Protein AF-0000000072914004 (afdb_homodimer)

Structure (mmCIF, N/CA/C/O backbone):
data_AF-0000000072914004-model_v1
#
loop_
_entity.id
_entity.type
_entity.pdbx_description
1 polymer 'Xaa-Pro dipeptidyl-peptidase-like domain-containing protein'
#
loop_
_atom_site.group_PDB
_atom_site.id
_atom_site.type_symbol
_atom_site.label_atom_id
_atom_site.label_alt_id
_atom_site.label_comp_id
_atom_site.label_asym_id
_atom_site.label_entity_id
_atom_site.label_seq_id
_atom_site.pdbx_PDB_ins_code
_atom_site.Cartn_x
_atom_site.Cartn_y
_atom_site.Cartn_z
_atom_site.occupancy
_atom_site.B_iso_or_equiv
_atom_site.auth_seq_id
_atom_site.auth_comp_id
_atom_site.auth_asym_id
_atom_site.auth_atom_id
_atom_site.pdbx_PDB_model_num
ATOM 1 N N . MET A 1 1 ? -42.594 -52.062 10.328 1 27.97 1 MET A N 1
ATOM 2 C CA . MET A 1 1 ? -41.812 -51.594 11.469 1 27.97 1 MET A CA 1
ATOM 3 C C . MET A 1 1 ? -40.312 -51.656 11.141 1 27.97 1 MET A C 1
ATOM 5 O O . MET A 1 1 ? -39.625 -52.625 11.461 1 27.97 1 MET A O 1
ATOM 9 N N . PHE A 1 2 ? -39.875 -51.25 9.977 1 24.23 2 PHE A N 1
ATOM 10 C CA . PHE A 1 2 ? -38.531 -51.312 9.414 1 24.23 2 PHE A CA 1
ATOM 11 C C . PHE A 1 2 ? -37.562 -50.438 10.195 1 24.23 2 PHE A C 1
ATOM 13 O O . PHE A 1 2 ? -37.719 -49.219 10.242 1 24.23 2 PHE A O 1
ATOM 20 N N . LYS A 1 3 ? -36.969 -51.031 11.297 1 29.75 3 LYS A N 1
ATOM 21 C CA . LYS A 1 3 ? -35.969 -50.438 12.195 1 29.75 3 LYS A CA 1
ATOM 22 C C . LYS A 1 3 ? -34.781 -49.906 11.414 1 29.75 3 LYS A C 1
ATOM 24 O O . LYS A 1 3 ? -34.125 -50.656 10.688 1 29.75 3 LYS A O 1
ATOM 29 N N . THR A 1 4 ? -34.75 -48.625 11.094 1 29.08 4 THR A N 1
ATOM 30 C CA . THR A 1 4 ? -33.688 -47.906 10.422 1 29.08 4 THR A CA 1
ATOM 31 C C . THR A 1 4 ? -32.375 -48.031 11.203 1 29.08 4 THR A C 1
ATOM 33 O O . THR A 1 4 ? -32.312 -47.625 12.367 1 29.08 4 THR A O 1
ATOM 36 N N . ALA A 1 5 ? -31.578 -49 10.977 1 28.81 5 ALA A N 1
ATOM 37 C CA . ALA A 1 5 ? -30.281 -49.219 11.609 1 28.81 5 ALA A CA 1
ATOM 38 C C . ALA A 1 5 ? -29.375 -48.031 11.422 1 28.81 5 ALA A C 1
ATOM 40 O O . ALA A 1 5 ? -29.031 -47.656 10.297 1 28.81 5 ALA A O 1
ATOM 41 N N . ALA A 1 6 ? -29.422 -47.031 12.344 1 32.94 6 ALA A N 1
ATOM 42 C CA . ALA A 1 6 ? -28.5 -45.906 12.5 1 32.94 6 ALA A CA 1
ATOM 43 C C . ALA A 1 6 ? -27.062 -46.406 12.547 1 32.94 6 ALA A C 1
ATOM 45 O O . ALA A 1 6 ? -26.656 -47.094 13.477 1 32.94 6 ALA A O 1
ATOM 46 N N . LEU A 1 7 ? -26.453 -46.75 11.391 1 28.25 7 LEU A N 1
ATOM 47 C CA . LEU A 1 7 ? -25.047 -47.094 11.328 1 28.25 7 LEU A CA 1
ATOM 48 C C . LEU A 1 7 ? -24.188 -46.031 11.977 1 28.25 7 LEU A C 1
ATOM 50 O O . LEU A 1 7 ? -24.156 -44.875 11.523 1 28.25 7 LEU A O 1
ATOM 54 N N . LEU A 1 8 ? -23.984 -46.094 13.305 1 30.53 8 LEU A N 1
ATOM 55 C CA . LEU A 1 8 ? -23.047 -45.312 14.102 1 30.53 8 LEU A CA 1
ATOM 56 C C . LEU A 1 8 ? -21.625 -45.5 13.586 1 30.53 8 LEU A C 1
ATOM 58 O O . LEU A 1 8 ? -21.047 -46.594 13.703 1 30.53 8 LEU A O 1
ATOM 62 N N . LEU A 1 9 ? -21.234 -44.906 12.43 1 29.06 9 LEU A N 1
ATOM 63 C CA . LEU A 1 9 ? -19.844 -44.906 12.008 1 29.06 9 LEU A CA 1
ATOM 64 C C . LEU A 1 9 ? -18.938 -44.312 13.102 1 29.06 9 LEU A C 1
ATOM 66 O O . LEU A 1 9 ? -19.078 -43.156 13.469 1 29.06 9 LEU A O 1
ATOM 70 N N . SER A 1 10 ? -18.562 -45.094 14.094 1 31 10 SER A N 1
ATOM 71 C CA . SER A 1 10 ? -17.547 -44.781 15.094 1 31 10 SER A CA 1
ATOM 72 C C . SER A 1 10 ? -16.25 -44.312 14.445 1 31 10 SER A C 1
ATOM 74 O O . SER A 1 10 ? -15.57 -45.094 13.773 1 31 10 SER A O 1
ATOM 76 N N . PHE A 1 11 ? -16.156 -43.031 14.031 1 32.03 11 PHE A N 1
ATOM 77 C CA . PHE A 1 11 ? -14.875 -42.469 13.641 1 32.03 11 PHE A CA 1
ATOM 78 C C . PHE A 1 11 ? -13.844 -42.594 14.758 1 32.03 11 PHE A C 1
ATOM 80 O O . PHE A 1 11 ? -14.008 -42.031 15.836 1 32.03 11 PHE A O 1
ATOM 87 N N . ASN A 1 12 ? -13.227 -43.75 14.898 1 33.78 12 ASN A N 1
ATOM 88 C CA . ASN A 1 12 ? -12.055 -43.938 15.742 1 33.78 12 ASN A CA 1
ATOM 89 C C . ASN A 1 12 ? -11.07 -42.781 15.578 1 33.78 12 ASN A C 1
ATOM 91 O O . ASN A 1 12 ? -10.547 -42.562 14.477 1 33.78 12 ASN A O 1
ATOM 95 N N . ILE A 1 13 ? -11.227 -41.75 16.297 1 34.12 13 ILE A N 1
ATOM 96 C CA . ILE A 1 13 ? -10.273 -40.656 16.453 1 34.12 13 ILE A CA 1
ATOM 97 C C . ILE A 1 13 ? -8.906 -41.188 16.844 1 34.12 13 ILE A C 1
ATOM 99 O O . ILE A 1 13 ? -8.719 -41.688 17.953 1 34.12 13 ILE A O 1
ATOM 103 N N . LEU A 1 14 ? -8.172 -41.812 15.953 1 36.66 14 LEU A N 1
ATOM 104 C CA . LEU A 1 14 ? -6.777 -42.125 16.281 1 36.66 14 LEU A CA 1
ATOM 105 C C . LEU A 1 14 ? -6.086 -40.906 16.891 1 36.66 14 LEU A C 1
ATOM 107 O O . LEU A 1 14 ? -6.277 -39.781 16.422 1 36.66 14 LEU A O 1
ATOM 111 N N . PRO A 1 15 ? -5.641 -41.094 18.125 1 36.69 15 PRO A N 1
ATOM 112 C CA . PRO A 1 15 ? -4.926 -39.969 18.75 1 36.69 15 PRO A CA 1
ATOM 113 C C . PRO A 1 15 ? -3.865 -39.344 17.828 1 36.69 15 PRO A C 1
ATOM 115 O O . PRO A 1 15 ? -3.113 -40.094 17.172 1 36.69 15 PRO A O 1
ATOM 118 N N . LEU A 1 16 ? -4.09 -38.156 17.375 1 34.97 16 LEU A N 1
ATOM 119 C CA . LEU A 1 16 ? -3.039 -37.406 16.688 1 34.97 16 LEU A CA 1
ATOM 120 C C . LEU A 1 16 ? -1.727 -37.5 17.453 1 34.97 16 LEU A C 1
ATOM 122 O O . LEU A 1 16 ? -1.674 -37.125 18.641 1 34.97 16 LEU A O 1
ATOM 126 N N . ILE A 1 17 ? -0.872 -38.5 17.219 1 38.5 17 ILE A N 1
ATOM 127 C CA . ILE A 1 17 ? 0.492 -38.469 17.734 1 38.5 17 ILE A CA 1
ATOM 128 C C . ILE A 1 17 ? 1.045 -37.062 17.641 1 38.5 17 ILE A C 1
ATOM 130 O O . ILE A 1 17 ? 1.005 -36.438 16.578 1 38.5 17 ILE A O 1
ATOM 134 N N . PRO A 1 18 ? 1.17 -36.438 18.828 1 35.12 18 PRO A N 1
ATOM 135 C CA . PRO A 1 18 ? 1.757 -35.094 18.719 1 35.12 18 PRO A CA 1
ATOM 136 C C . PRO A 1 18 ? 2.996 -35.062 17.828 1 35.12 18 PRO A C 1
ATOM 138 O O . PRO A 1 18 ? 3.887 -35.906 17.969 1 35.12 18 PRO A O 1
ATOM 141 N N . ARG A 1 19 ? 2.891 -34.625 16.656 1 33.59 19 ARG A N 1
ATOM 142 C CA . ARG A 1 19 ? 4.109 -34.406 15.891 1 33.59 19 ARG A CA 1
ATOM 143 C C . ARG A 1 19 ? 5.168 -33.688 16.719 1 33.59 19 ARG A C 1
ATOM 145 O O . ARG A 1 19 ? 4.859 -32.75 17.438 1 33.59 19 ARG A O 1
ATOM 152 N N . SER A 1 20 ? 6.148 -34.438 17.156 1 33.47 20 SER A N 1
ATOM 153 C CA . SER A 1 20 ? 7.285 -33.719 17.734 1 33.47 20 SER A CA 1
ATOM 154 C C . SER A 1 20 ? 7.445 -32.344 17.125 1 33.47 20 SER A C 1
ATOM 156 O O . SER A 1 20 ? 7.344 -32.188 15.898 1 33.47 20 SER A O 1
ATOM 158 N N . ALA A 1 21 ? 7.242 -31.328 17.891 1 36.75 21 ALA A N 1
ATOM 159 C CA . ALA A 1 21 ? 7.613 -29.969 17.5 1 36.75 21 ALA A CA 1
ATOM 160 C C . ALA A 1 21 ? 8.961 -29.953 16.781 1 36.75 21 ALA A C 1
ATOM 162 O O . ALA A 1 21 ? 10.008 -29.812 17.406 1 36.75 21 ALA A O 1
ATOM 163 N N . ALA A 1 22 ? 9.289 -30.812 15.898 1 35.62 22 ALA A N 1
ATOM 164 C CA . ALA A 1 22 ? 10.508 -30.516 15.141 1 35.62 22 ALA A CA 1
ATOM 165 C C . ALA A 1 22 ? 10.523 -29.062 14.68 1 35.62 22 ALA A C 1
ATOM 167 O O . ALA A 1 22 ? 9.523 -28.547 14.172 1 35.62 22 ALA A O 1
ATOM 168 N N . SER A 1 23 ? 11.336 -28.328 15.117 1 38.38 23 SER A N 1
ATOM 169 C CA . SER A 1 23 ? 11.617 -26.938 14.758 1 38.38 23 SER A CA 1
ATOM 170 C C . SER A 1 23 ? 11.523 -26.734 13.25 1 38.38 23 SER A C 1
ATOM 172 O O . SER A 1 23 ? 12.359 -27.234 12.492 1 38.38 23 SER A O 1
ATOM 174 N N . MET A 1 24 ? 10.367 -26.906 12.758 1 42.59 24 MET A N 1
ATOM 175 C CA . MET A 1 24 ? 10.148 -26.609 11.344 1 42.59 24 MET A CA 1
ATOM 176 C C . MET A 1 24 ? 10.875 -25.328 10.938 1 42.59 24 MET A C 1
ATOM 178 O O . MET A 1 24 ? 10.539 -24.25 11.422 1 42.59 24 MET A O 1
ATOM 182 N N . SER A 1 25 ? 12.117 -25.547 10.539 1 44.53 25 SER A N 1
ATOM 183 C CA . SER A 1 25 ? 12.914 -24.422 10.047 1 44.53 25 SER A CA 1
ATOM 184 C C . SER A 1 25 ? 12.188 -23.672 8.945 1 44.53 25 SER A C 1
ATOM 186 O O . SER A 1 25 ? 11.805 -24.25 7.93 1 44.53 25 SER A O 1
ATOM 188 N N . THR A 1 26 ? 11.422 -22.844 9.352 1 51.59 26 THR A N 1
ATOM 189 C CA . THR A 1 26 ? 10.82 -21.922 8.398 1 51.59 26 THR A CA 1
ATO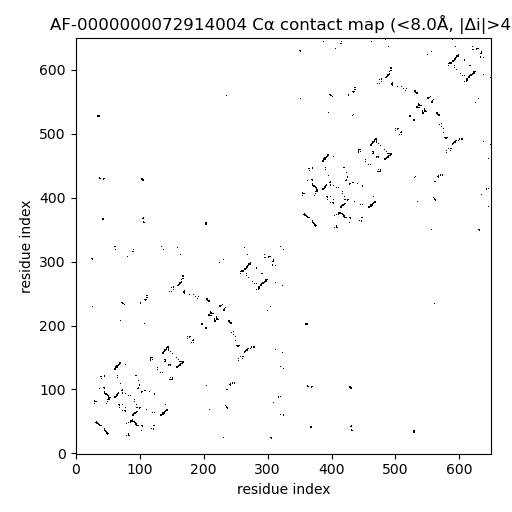M 190 C C . THR A 1 26 ? 11.898 -21.203 7.586 1 51.59 26 THR A C 1
ATOM 192 O O . THR A 1 26 ? 12.883 -20.719 8.148 1 51.59 26 THR A O 1
ATOM 195 N N . ILE A 1 27 ? 12.07 -21.531 6.293 1 49.75 27 ILE A N 1
ATOM 196 C CA . ILE A 1 27 ? 13.023 -20.891 5.391 1 49.75 27 ILE A CA 1
ATOM 197 C C . ILE A 1 27 ? 12.75 -19.391 5.328 1 49.75 27 ILE A C 1
ATOM 199 O O . ILE A 1 27 ? 11.625 -18.969 5.039 1 49.75 27 ILE A O 1
ATOM 203 N N . ARG A 1 28 ? 13.531 -18.609 6.051 1 49.81 28 ARG A N 1
ATOM 204 C CA . ARG A 1 28 ? 13.484 -17.172 5.805 1 49.81 28 ARG A CA 1
ATOM 205 C C . ARG A 1 28 ? 14.406 -16.781 4.652 1 49.81 28 ARG A C 1
ATOM 207 O O . ARG A 1 28 ? 15.516 -17.312 4.535 1 49.81 28 ARG A O 1
ATOM 214 N N . ASN A 1 29 ? 13.938 -16.281 3.516 1 50.47 29 ASN A N 1
ATOM 215 C CA . ASN A 1 29 ? 14.562 -15.844 2.275 1 50.47 29 ASN A CA 1
ATOM 216 C C . ASN A 1 29 ? 15.75 -14.922 2.547 1 50.47 29 ASN A C 1
ATOM 218 O O . ASN A 1 29 ? 15.578 -13.828 3.094 1 50.47 29 ASN A O 1
ATOM 222 N N . THR A 1 30 ? 17.062 -15.461 2.508 1 57.59 30 THR A N 1
ATOM 223 C CA . THR A 1 30 ? 18.281 -14.711 2.797 1 57.59 30 THR A CA 1
ATOM 224 C C . THR A 1 30 ? 18.641 -13.797 1.632 1 57.59 30 THR A C 1
ATOM 226 O O . THR A 1 30 ? 19.516 -12.938 1.76 1 57.59 30 THR A O 1
ATOM 229 N N . SER A 1 31 ? 17.969 -13.992 0.353 1 70.12 31 SER A N 1
ATOM 230 C CA . SER A 1 31 ? 18.375 -13.109 -0.74 1 70.12 31 SER A CA 1
ATOM 231 C C . SER A 1 31 ? 17.578 -11.812 -0.72 1 70.12 31 SER A C 1
ATOM 233 O O . SER A 1 31 ? 16.344 -11.828 -0.675 1 70.12 31 SER A O 1
ATOM 235 N N . THR A 1 32 ? 18.266 -10.719 -0.644 1 87.81 32 THR A N 1
ATOM 236 C CA . THR A 1 32 ? 17.609 -9.414 -0.645 1 87.81 32 THR A CA 1
ATOM 237 C C . THR A 1 32 ? 17.109 -9.062 -2.043 1 87.81 32 THR A C 1
ATOM 239 O O . THR A 1 32 ? 17.906 -8.906 -2.973 1 87.81 32 THR A O 1
ATOM 242 N N . PRO A 1 33 ? 15.891 -9.07 -2.303 1 97.06 33 PRO A N 1
ATOM 243 C CA . PRO A 1 33 ? 15.344 -8.766 -3.627 1 97.06 33 PRO A CA 1
ATOM 244 C C . PRO A 1 33 ? 15.469 -7.281 -3.986 1 97.06 33 PRO A C 1
ATOM 246 O O . PRO A 1 33 ? 15.633 -6.441 -3.1 1 97.06 33 PRO A O 1
ATOM 249 N N . LYS A 1 34 ? 15.516 -7.004 -5.324 1 98 34 LYS A N 1
ATOM 250 C CA . LYS A 1 34 ? 15.352 -5.641 -5.82 1 98 34 LYS A CA 1
ATOM 251 C C . LYS A 1 34 ? 13.883 -5.23 -5.824 1 98 34 LYS A C 1
ATOM 253 O O . LYS A 1 34 ? 13.023 -5.992 -6.266 1 98 34 LYS A O 1
ATOM 258 N N . THR A 1 35 ? 13.617 -4.039 -5.25 1 98.62 35 THR A N 1
ATOM 259 C CA . THR A 1 35 ? 12.273 -3.48 -5.332 1 98.62 35 THR A CA 1
ATOM 260 C C . THR A 1 35 ? 12.031 -2.857 -6.699 1 98.62 35 THR A C 1
ATOM 262 O O . THR A 1 35 ? 12.781 -1.987 -7.137 1 98.62 35 THR A O 1
ATOM 265 N N . VAL A 1 36 ? 10.953 -3.34 -7.355 1 98.88 36 VAL A N 1
ATOM 266 C CA . VAL A 1 36 ? 10.641 -2.824 -8.688 1 98.88 36 VAL A CA 1
ATOM 267 C C . VAL A 1 36 ? 9.188 -2.361 -8.742 1 98.88 36 VAL A C 1
ATOM 269 O O . VAL A 1 36 ? 8.359 -2.807 -7.941 1 98.88 36 VAL A O 1
ATOM 272 N N . SER A 1 37 ? 8.875 -1.477 -9.555 1 98.88 37 SER A N 1
ATOM 273 C CA . SER A 1 37 ? 7.547 -0.953 -9.836 1 98.88 37 SER A CA 1
ATOM 274 C C . SER A 1 37 ? 7.387 -0.618 -11.32 1 98.88 37 SER A C 1
ATOM 276 O O . SER A 1 37 ? 8.141 0.195 -11.859 1 98.88 37 SER A O 1
ATOM 278 N N . PHE A 1 38 ? 6.422 -1.214 -11.969 1 98.75 38 PHE A N 1
ATOM 279 C CA . PHE A 1 38 ? 6.289 -1.052 -13.414 1 98.75 38 PHE A CA 1
ATOM 280 C C . PHE A 1 38 ? 4.832 -0.849 -13.797 1 98.75 38 PHE A C 1
ATOM 282 O O . PHE A 1 38 ? 3.926 -1.156 -13.023 1 98.75 38 PHE A O 1
ATOM 289 N N . ALA A 1 39 ? 4.613 -0.385 -14.969 1 97.5 39 ALA A N 1
ATOM 290 C CA . ALA A 1 39 ? 3.301 0.065 -15.414 1 97.5 39 ALA A CA 1
ATOM 291 C C . ALA A 1 39 ? 2.385 -1.12 -15.711 1 97.5 39 ALA A C 1
ATOM 293 O O . ALA A 1 39 ? 2.844 -2.164 -16.188 1 97.5 39 ALA A O 1
ATOM 294 N N . CYS A 1 40 ? 1.136 -0.912 -15.43 1 97.19 40 CYS A N 1
ATOM 295 C CA . CYS A 1 40 ? 0.051 -1.812 -15.805 1 97.19 40 CYS A CA 1
ATOM 296 C C . CYS A 1 40 ? -1.233 -1.036 -16.078 1 97.19 40 CYS A C 1
ATOM 298 O O . CYS A 1 40 ? -1.931 -0.639 -15.133 1 97.19 40 CYS A O 1
ATOM 300 N N . GLY A 1 41 ? -1.756 -0.846 -17.297 1 88.75 41 GLY A N 1
ATOM 301 C CA . GLY A 1 41 ? -3 -0.18 -17.656 1 88.75 41 GLY A CA 1
ATOM 302 C C . GLY A 1 41 ? -3.168 1.167 -16.984 1 88.75 41 GLY A C 1
ATOM 303 O O . GLY A 1 41 ? -4.211 1.441 -16.375 1 88.75 41 GLY A O 1
ATOM 304 N N . GLY A 1 42 ? -2.357 2.047 -16.938 1 89.94 42 GLY A N 1
ATOM 305 C CA . GLY A 1 42 ? -2.439 3.352 -16.297 1 89.94 42 GLY A CA 1
ATOM 306 C C . GLY A 1 42 ? -2.154 3.307 -14.812 1 89.94 42 GLY A C 1
ATOM 307 O O . GLY A 1 42 ? -2.281 4.316 -14.125 1 89.94 42 GLY A O 1
ATOM 308 N N . ASP A 1 43 ? -1.945 2.242 -14.344 1 96.56 43 ASP A N 1
ATOM 309 C CA . ASP A 1 43 ? -1.593 1.998 -12.945 1 96.56 43 ASP A CA 1
ATOM 310 C C . ASP A 1 43 ? -0.214 1.352 -12.836 1 96.56 43 ASP A C 1
ATOM 312 O O . ASP A 1 43 ? 0.643 1.549 -13.695 1 96.56 43 ASP A O 1
ATOM 316 N N . HIS A 1 44 ? 0.052 0.63 -11.648 1 98.44 44 HIS A N 1
ATOM 317 C CA . HIS A 1 44 ? 1.382 0.042 -11.531 1 98.44 44 HIS A CA 1
ATOM 318 C C . HIS A 1 44 ? 1.345 -1.243 -10.711 1 98.44 44 HIS A C 1
ATOM 320 O O . HIS A 1 44 ? 0.406 -1.469 -9.945 1 98.44 44 HIS A O 1
ATOM 326 N N . ILE A 1 45 ? 2.357 -2.018 -10.969 1 98.88 45 ILE A N 1
ATOM 327 C CA . ILE A 1 45 ? 2.605 -3.236 -10.203 1 98.88 45 ILE A CA 1
ATOM 328 C C . ILE A 1 45 ? 3.932 -3.117 -9.453 1 98.88 45 ILE A C 1
ATOM 330 O O . ILE A 1 45 ? 4.945 -2.723 -10.031 1 98.88 45 ILE A O 1
ATOM 334 N N . ALA A 1 46 ? 3.83 -3.396 -8.164 1 98.88 46 ALA A N 1
ATOM 335 C CA . ALA A 1 46 ? 5.039 -3.506 -7.352 1 98.88 46 ALA A CA 1
ATOM 336 C C . ALA A 1 46 ? 5.477 -4.961 -7.211 1 98.88 46 ALA A C 1
ATOM 338 O O . ALA A 1 46 ? 4.637 -5.855 -7.07 1 98.88 46 ALA A O 1
ATOM 339 N N . GLY A 1 47 ? 6.789 -5.148 -7.25 1 98.88 47 GLY A N 1
ATOM 340 C CA . GLY A 1 47 ? 7.309 -6.5 -7.121 1 98.88 47 GLY A CA 1
ATOM 341 C C . GLY A 1 47 ? 8.695 -6.551 -6.504 1 98.88 47 GLY A C 1
ATOM 342 O O . GLY A 1 47 ? 9.328 -5.516 -6.312 1 98.88 47 GLY A O 1
ATOM 343 N N . HIS A 1 48 ? 9.047 -7.723 -6.074 1 98.88 48 HIS A N 1
ATOM 344 C CA . HIS A 1 48 ? 10.406 -8.07 -5.676 1 98.88 48 HIS A CA 1
ATOM 345 C C . HIS A 1 48 ? 11.078 -8.953 -6.727 1 98.88 48 HIS A C 1
ATOM 347 O O . HIS A 1 48 ? 10.625 -10.062 -6.992 1 98.88 48 HIS A O 1
ATOM 353 N N . LEU A 1 49 ? 12.133 -8.391 -7.289 1 98.88 49 LEU A N 1
ATOM 354 C CA . LEU A 1 49 ? 12.898 -9.117 -8.297 1 98.88 49 LEU A CA 1
ATOM 355 C C . LEU A 1 49 ? 14.094 -9.828 -7.664 1 98.88 49 LEU A C 1
ATOM 357 O O . LEU A 1 49 ? 14.977 -9.18 -7.098 1 98.88 49 LEU A O 1
ATOM 361 N N . TYR A 1 50 ? 14.086 -11.117 -7.777 1 98.56 50 TYR A N 1
ATOM 362 C CA . TYR A 1 50 ? 15.18 -11.953 -7.281 1 98.56 50 TYR A CA 1
ATOM 363 C C . TYR A 1 50 ? 16.062 -12.422 -8.43 1 98.56 50 TYR A C 1
ATOM 365 O O . TYR A 1 50 ? 15.586 -13 -9.406 1 98.56 50 TYR A O 1
ATOM 373 N N . LEU A 1 51 ? 17.312 -12.141 -8.273 1 97.94 51 LEU A N 1
ATOM 374 C CA . LEU A 1 51 ? 18.281 -12.578 -9.266 1 97.94 51 LEU A CA 1
ATOM 375 C C . LEU A 1 51 ? 19.078 -13.781 -8.766 1 97.94 51 LEU A C 1
ATOM 377 O O . LEU A 1 51 ? 19.234 -13.969 -7.555 1 97.94 51 LEU A O 1
ATOM 381 N N . PRO A 1 52 ? 19.609 -14.531 -9.703 1 96.75 52 PRO A N 1
ATOM 382 C CA . PRO A 1 52 ? 20.406 -15.688 -9.305 1 96.75 52 PRO A CA 1
ATOM 383 C C . PRO A 1 52 ? 21.641 -15.289 -8.477 1 96.75 52 PRO A C 1
ATOM 385 O O . PRO A 1 52 ? 22.125 -14.164 -8.602 1 96.75 52 PRO A O 1
ATOM 388 N N . GLU A 1 53 ? 22.125 -16.141 -7.5 1 91.06 53 GLU A N 1
ATOM 389 C CA . GLU A 1 53 ? 23.281 -15.883 -6.652 1 91.06 53 GLU A CA 1
ATOM 390 C C . GLU A 1 53 ? 24.516 -15.57 -7.488 1 91.06 53 GLU A C 1
ATOM 392 O O . GLU A 1 53 ? 25.297 -14.672 -7.152 1 91.06 53 GLU A O 1
ATOM 397 N N . ASN A 1 54 ? 24.812 -16.281 -8.562 1 89.5 54 ASN A N 1
ATOM 398 C CA . ASN A 1 54 ? 25.938 -16.031 -9.453 1 89.5 54 ASN A CA 1
ATOM 399 C C . ASN A 1 54 ? 25.5 -15.328 -10.734 1 89.5 54 ASN A C 1
ATOM 401 O O . ASN A 1 54 ? 25.906 -15.727 -11.828 1 89.5 54 ASN A O 1
ATOM 405 N N . TYR A 1 55 ? 24.719 -14.312 -10.469 1 94.5 55 TYR A N 1
ATOM 406 C CA . TYR A 1 55 ? 24.125 -13.578 -11.586 1 94.5 55 TYR A CA 1
ATOM 407 C C . TYR A 1 55 ? 25.203 -12.938 -12.453 1 94.5 55 TYR A C 1
ATOM 409 O O . TYR A 1 55 ? 26.125 -12.305 -11.945 1 94.5 55 TYR A O 1
ATOM 417 N N . ASP A 1 56 ? 25.172 -13.133 -13.695 1 95.25 56 ASP A N 1
ATOM 418 C CA . ASP A 1 56 ? 25.969 -12.523 -14.766 1 95.25 56 ASP A CA 1
ATOM 419 C C . ASP A 1 56 ? 25.078 -11.812 -15.781 1 95.25 56 ASP A C 1
ATOM 421 O O . ASP A 1 56 ? 24.312 -12.469 -16.5 1 95.25 56 ASP A O 1
ATOM 425 N N . PRO A 1 57 ? 25.188 -10.492 -15.867 1 92.62 57 PRO A N 1
ATOM 426 C CA . PRO A 1 57 ? 24.297 -9.75 -16.766 1 92.62 57 PRO A CA 1
ATOM 427 C C . PRO A 1 57 ? 24.516 -10.109 -18.234 1 92.62 57 PRO A C 1
ATOM 429 O O . PRO A 1 57 ? 23.703 -9.758 -19.094 1 92.62 57 PRO A O 1
ATOM 432 N N . ASN A 1 58 ? 25.578 -10.805 -18.516 1 95.19 58 ASN A N 1
ATOM 433 C CA . ASN A 1 58 ? 25.875 -11.188 -19.891 1 95.19 58 ASN A CA 1
ATOM 434 C C . ASN A 1 58 ? 25.312 -12.562 -20.234 1 95.19 58 ASN A C 1
ATOM 436 O O . ASN A 1 58 ? 25.422 -13.016 -21.375 1 95.19 58 ASN A O 1
ATOM 440 N N . GLN A 1 59 ? 24.688 -13.164 -19.281 1 96.12 59 GLN A N 1
ATOM 441 C CA . GLN A 1 59 ? 24.016 -14.438 -19.5 1 96.12 59 GLN A CA 1
ATOM 442 C C . GLN A 1 59 ? 22.5 -14.25 -19.562 1 96.12 59 GLN A C 1
ATOM 444 O O . GLN A 1 59 ? 21.984 -13.227 -19.109 1 96.12 59 GLN A O 1
ATOM 449 N N . ARG A 1 60 ? 21.891 -15.234 -20.141 1 97.88 60 ARG A N 1
ATOM 450 C CA . ARG A 1 60 ? 20.438 -15.219 -20.188 1 97.88 60 ARG A CA 1
ATOM 451 C C . ARG A 1 60 ? 19.859 -16.328 -19.297 1 97.88 60 ARG A C 1
ATOM 453 O O . ARG A 1 60 ? 20.391 -17.438 -19.25 1 97.88 60 ARG A O 1
ATOM 460 N N . TYR A 1 61 ? 18.781 -16 -18.625 1 98.5 61 TYR A N 1
ATOM 461 C CA . TYR A 1 61 ? 18.188 -16.891 -17.641 1 98.5 61 TYR A CA 1
ATOM 462 C C . TYR A 1 61 ? 16.703 -17.094 -17.922 1 98.5 61 TYR A C 1
ATOM 464 O O . TYR A 1 61 ? 16.047 -16.219 -18.484 1 98.5 61 TYR A O 1
ATOM 472 N N . PRO A 1 62 ? 16.156 -18.312 -17.516 1 98.75 62 PRO A N 1
ATOM 473 C CA . PRO A 1 62 ? 14.703 -18.359 -17.375 1 98.75 62 PRO A CA 1
ATOM 474 C C . PRO A 1 62 ? 14.172 -17.328 -16.375 1 98.75 62 PRO A C 1
ATOM 476 O O . PRO A 1 62 ? 14.828 -17.047 -15.375 1 98.75 62 PRO A O 1
ATOM 479 N N . ALA A 1 63 ? 13.008 -16.766 -16.625 1 98.94 63 ALA A N 1
ATOM 480 C CA . ALA A 1 63 ? 12.406 -15.789 -15.727 1 98.94 63 ALA A CA 1
ATOM 481 C C . ALA A 1 63 ? 10.938 -16.125 -15.469 1 98.94 63 ALA A C 1
ATOM 483 O O . ALA A 1 63 ? 10.203 -16.484 -16.391 1 98.94 63 ALA A O 1
ATOM 484 N N . VAL A 1 64 ? 10.531 -15.992 -14.211 1 98.94 64 VAL A N 1
ATOM 485 C CA . VAL A 1 64 ? 9.18 -16.406 -13.836 1 98.94 64 VAL A CA 1
ATOM 486 C C . VAL A 1 64 ? 8.531 -15.336 -12.969 1 98.94 64 VAL A C 1
ATOM 488 O O . VAL A 1 64 ? 9.164 -14.789 -12.062 1 98.94 64 VAL A O 1
ATOM 491 N N . ALA A 1 65 ? 7.305 -14.945 -13.281 1 98.94 65 ALA A N 1
ATOM 492 C CA . ALA A 1 65 ? 6.477 -14.156 -12.375 1 98.94 65 ALA A CA 1
ATOM 493 C C . ALA A 1 65 ? 5.68 -15.047 -11.438 1 98.94 65 ALA A C 1
ATOM 495 O O . ALA A 1 65 ? 5.098 -16.047 -11.859 1 98.94 65 ALA A O 1
ATOM 496 N N . VAL A 1 66 ? 5.648 -14.656 -10.148 1 98.94 66 VAL A N 1
ATOM 497 C CA . VAL A 1 66 ? 5.09 -15.523 -9.117 1 98.94 66 VAL A CA 1
ATOM 498 C C . VAL A 1 66 ? 3.945 -14.812 -8.406 1 98.94 66 VAL A C 1
ATOM 500 O O . VAL A 1 66 ? 4.094 -13.664 -7.973 1 98.94 66 VAL A O 1
ATOM 503 N N . GLY A 1 67 ? 2.814 -15.43 -8.305 1 98.88 67 GLY A N 1
ATOM 504 C CA . GLY A 1 67 ? 1.68 -14.961 -7.527 1 98.88 67 GLY A CA 1
ATOM 505 C C . GLY A 1 67 ? 1.308 -15.891 -6.387 1 98.88 67 GLY A C 1
ATOM 506 O O . GLY A 1 67 ? 1.592 -17.078 -6.438 1 98.88 67 GLY A O 1
ATOM 507 N N . GLY A 1 68 ? 0.667 -15.336 -5.355 1 98.75 68 GLY A N 1
ATOM 508 C CA . GLY A 1 68 ? 0.368 -16.094 -4.148 1 98.75 68 GLY A CA 1
ATOM 509 C C . GLY A 1 68 ? -1.115 -16.344 -3.955 1 98.75 68 GLY A C 1
ATOM 510 O O . GLY A 1 68 ? -1.874 -16.391 -4.926 1 98.75 68 GLY A O 1
ATOM 511 N N . SER A 1 69 ? -1.507 -16.641 -2.713 1 98.56 69 SER A N 1
ATOM 512 C CA . SER A 1 69 ? -2.869 -16.984 -2.324 1 98.56 69 SER A CA 1
ATOM 513 C C . SER A 1 69 ? -3.793 -15.773 -2.398 1 98.56 69 SER A C 1
ATOM 515 O O . SER A 1 69 ? -3.359 -14.672 -2.756 1 98.56 69 SER A O 1
ATOM 517 N N . MET A 1 70 ? -5.066 -16.047 -2.105 1 98.06 70 MET A N 1
ATOM 518 C CA . MET A 1 70 ? -6.035 -14.953 -2.018 1 98.06 70 MET A CA 1
ATOM 519 C C . MET A 1 70 ? -5.574 -13.891 -1.03 1 98.06 70 MET A C 1
ATOM 521 O O . MET A 1 70 ? -5.102 -14.211 0.062 1 98.06 70 MET A O 1
ATOM 525 N N . ALA A 1 71 ? -5.617 -12.656 -1.47 1 98.06 71 ALA A N 1
ATOM 526 C CA . ALA A 1 71 ? -5.402 -11.5 -0.605 1 98.06 71 ALA A CA 1
ATOM 527 C C . ALA A 1 71 ? -3.957 -11.445 -0.113 1 98.06 71 ALA A C 1
ATOM 529 O O . ALA A 1 71 ? -3.66 -10.797 0.89 1 98.06 71 ALA A O 1
ATOM 530 N N . SER A 1 72 ? -3.043 -12.148 -0.764 1 98.5 72 SER A N 1
ATOM 531 C CA . SER A 1 72 ? -1.667 -12.195 -0.282 1 98.5 72 SER A CA 1
ATOM 532 C C . SER A 1 72 ? -0.826 -11.086 -0.901 1 98.5 72 SER A C 1
ATOM 534 O O . SER A 1 72 ? -1.277 -10.391 -1.816 1 98.5 72 SER A O 1
ATOM 536 N N . VAL A 1 73 ? 0.372 -10.883 -0.347 1 98.75 73 VAL A N 1
ATOM 537 C CA . VAL A 1 73 ? 1.318 -9.898 -0.852 1 98.75 73 VAL A CA 1
ATOM 538 C C . VAL A 1 73 ? 2.639 -10.578 -1.206 1 98.75 73 VAL A C 1
ATOM 540 O O . VAL A 1 73 ? 2.873 -11.727 -0.823 1 98.75 73 VAL A O 1
ATOM 543 N N . LYS A 1 74 ? 3.477 -9.844 -1.894 1 98.75 74 LYS A N 1
ATOM 544 C CA . LYS A 1 74 ? 4.668 -10.375 -2.549 1 98.75 74 LYS A CA 1
ATOM 545 C C . LYS A 1 74 ? 5.656 -10.93 -1.527 1 98.75 74 LYS A C 1
ATOM 547 O O . LYS A 1 74 ? 6.5 -11.766 -1.86 1 98.75 74 LYS A O 1
ATOM 552 N N . GLU A 1 75 ? 5.594 -10.5 -0.268 1 98.12 75 GLU A N 1
ATOM 553 C CA . GLU A 1 75 ? 6.547 -10.922 0.755 1 98.12 75 GLU A CA 1
ATOM 554 C C . GLU A 1 75 ? 6.195 -12.297 1.307 1 98.12 75 GLU A C 1
ATOM 556 O O . GLU A 1 75 ? 7.004 -12.922 1.998 1 98.12 75 GLU A O 1
ATOM 561 N N . MET A 1 76 ? 5.02 -12.789 1.029 1 98.56 76 MET A N 1
ATOM 562 C CA . MET A 1 76 ? 4.543 -14.047 1.586 1 98.56 76 MET A CA 1
ATOM 563 C C . MET A 1 76 ? 5.02 -15.227 0.745 1 98.56 76 MET A C 1
ATOM 565 O O . MET A 1 76 ? 6.191 -15.297 0.372 1 98.56 76 MET A O 1
ATOM 569 N N . MET A 1 77 ? 4.219 -16.219 0.498 1 98.69 77 MET A N 1
ATOM 570 C CA . MET A 1 77 ? 4.68 -17.453 -0.124 1 98.69 77 MET A CA 1
ATOM 571 C C . MET A 1 77 ? 5.164 -17.203 -1.547 1 98.69 77 MET A C 1
ATOM 573 O O . MET A 1 77 ? 5.996 -17.953 -2.064 1 98.69 77 MET A O 1
ATOM 577 N N . ALA A 1 78 ? 4.645 -16.172 -2.191 1 98.81 78 ALA A N 1
ATOM 578 C CA . ALA A 1 78 ? 5.184 -15.828 -3.506 1 98.81 78 ALA A CA 1
ATOM 579 C C . ALA A 1 78 ? 6.66 -15.461 -3.414 1 98.81 78 ALA A C 1
ATOM 581 O O . ALA A 1 78 ? 7.461 -15.867 -4.262 1 98.81 78 ALA A O 1
ATOM 582 N N . GLY A 1 79 ? 7.008 -14.664 -2.42 1 98.62 79 GLY A N 1
ATOM 583 C CA . GLY A 1 79 ? 8.398 -14.312 -2.195 1 98.62 79 GLY A CA 1
ATOM 584 C C . GLY A 1 79 ? 9.273 -15.508 -1.839 1 98.62 79 GLY A C 1
ATOM 585 O O . GLY A 1 79 ? 10.414 -15.602 -2.279 1 98.62 79 GLY A O 1
ATOM 586 N N . THR A 1 80 ? 8.695 -16.406 -1.026 1 98.44 80 THR A N 1
ATOM 587 C CA . THR A 1 80 ? 9.414 -17.625 -0.657 1 98.44 80 THR A CA 1
ATOM 588 C C . THR A 1 80 ? 9.852 -18.391 -1.899 1 98.44 80 THR A C 1
ATOM 590 O O . THR A 1 80 ? 11.031 -18.719 -2.045 1 98.44 80 THR A O 1
ATOM 593 N N . TYR A 1 81 ? 8.938 -18.594 -2.752 1 98.88 81 TYR A N 1
ATOM 594 C CA . TYR A 1 81 ? 9.25 -19.375 -3.938 1 98.88 81 TYR A CA 1
ATOM 595 C C . TYR A 1 81 ? 10.125 -18.594 -4.906 1 98.88 81 TYR A C 1
ATOM 597 O O . TYR A 1 81 ? 10.984 -19.172 -5.574 1 98.88 81 TYR A O 1
ATOM 605 N N . ALA A 1 82 ? 9.883 -17.297 -5.055 1 98.81 82 ALA A N 1
ATOM 606 C CA . ALA A 1 82 ? 10.734 -16.469 -5.914 1 98.81 82 ALA A CA 1
ATOM 607 C C . ALA A 1 82 ? 12.188 -16.531 -5.461 1 98.81 82 ALA A C 1
ATOM 609 O O . ALA A 1 82 ? 13.094 -16.688 -6.277 1 98.81 82 ALA A O 1
ATOM 610 N N . GLY A 1 83 ? 12.398 -16.391 -4.184 1 98.25 83 GLY A N 1
ATOM 611 C CA . GLY A 1 83 ? 13.742 -16.516 -3.639 1 98.25 83 GLY A CA 1
ATOM 612 C C . GLY A 1 83 ? 14.375 -17.875 -3.885 1 98.25 83 GLY A C 1
ATOM 613 O O . GLY A 1 83 ? 15.539 -17.953 -4.281 1 98.25 83 GLY A O 1
ATOM 614 N N . GLU A 1 84 ? 13.633 -18.938 -3.67 1 98.31 84 GLU A N 1
ATOM 615 C CA . GLU A 1 84 ? 14.133 -20.281 -3.855 1 98.31 84 GLU A CA 1
ATOM 616 C C . GLU A 1 84 ? 14.477 -20.562 -5.316 1 98.31 84 GLU A C 1
ATOM 618 O O . GLU A 1 84 ? 15.484 -21.203 -5.617 1 98.31 84 GLU A O 1
ATOM 623 N N . LEU A 1 85 ? 13.656 -20.062 -6.184 1 98.62 85 LEU A N 1
ATOM 624 C CA . LEU A 1 85 ? 13.922 -20.25 -7.609 1 98.62 85 LEU A CA 1
ATOM 625 C C . LEU A 1 85 ? 15.18 -19.484 -8.023 1 98.62 85 LEU A C 1
ATOM 627 O O . LEU A 1 85 ? 15.969 -19.984 -8.828 1 98.62 85 LEU A O 1
ATOM 631 N N . ALA A 1 86 ? 15.336 -18.297 -7.512 1 98.19 86 ALA A N 1
ATOM 632 C CA . ALA A 1 86 ? 16.531 -17.516 -7.812 1 98.19 86 ALA A CA 1
ATOM 633 C C . ALA A 1 86 ? 17.797 -18.266 -7.379 1 98.19 86 ALA A C 1
ATOM 635 O O . ALA A 1 86 ? 18.797 -18.281 -8.102 1 98.19 86 ALA A O 1
ATOM 636 N N . ARG A 1 87 ? 17.734 -18.922 -6.25 1 97.25 87 ARG A N 1
ATOM 637 C CA . ARG A 1 87 ? 18.859 -19.719 -5.75 1 97.25 87 ARG A CA 1
ATOM 638 C C . ARG A 1 87 ? 19.172 -20.875 -6.695 1 97.25 87 ARG A C 1
ATOM 640 O O . ARG A 1 87 ? 20.297 -21.406 -6.676 1 97.25 87 ARG A O 1
ATOM 647 N N . ARG A 1 88 ? 18.25 -21.156 -7.527 1 97.81 88 ARG A N 1
ATOM 648 C CA . ARG A 1 88 ? 18.391 -22.266 -8.461 1 97.81 88 ARG A CA 1
ATOM 649 C C . ARG A 1 88 ? 18.594 -21.766 -9.883 1 97.81 88 ARG A C 1
ATOM 651 O O . ARG A 1 88 ? 18.438 -22.531 -10.844 1 97.81 88 ARG A O 1
ATOM 658 N N . GLY A 1 89 ? 18.812 -20.516 -9.992 1 97.31 89 GLY A N 1
ATOM 659 C CA . GLY A 1 89 ? 19.234 -19.984 -11.273 1 97.31 89 GLY A CA 1
ATOM 660 C C . GLY A 1 89 ? 18.094 -19.453 -12.117 1 97.31 89 GLY A C 1
ATOM 661 O O . GLY A 1 89 ? 18.234 -19.281 -13.328 1 97.31 89 GLY A O 1
ATOM 662 N N . VAL A 1 90 ? 16.969 -19.219 -11.57 1 98.5 90 VAL A N 1
ATOM 663 C CA . VAL A 1 90 ? 15.812 -18.688 -12.289 1 98.5 90 VAL A CA 1
ATOM 664 C C . VAL A 1 90 ? 15.523 -17.266 -11.812 1 98.5 90 VAL A C 1
ATOM 666 O O . VAL A 1 90 ? 15.273 -17.031 -10.625 1 98.5 90 VAL A O 1
ATOM 669 N N . ILE A 1 91 ? 15.555 -16.281 -12.727 1 98.62 91 ILE A N 1
ATOM 670 C CA . ILE A 1 91 ? 15.086 -14.953 -12.367 1 98.62 91 ILE A CA 1
ATOM 671 C C . ILE A 1 91 ? 13.617 -15.008 -11.977 1 98.62 91 ILE A C 1
ATOM 673 O O . ILE A 1 91 ? 12.797 -15.578 -12.703 1 98.62 91 ILE A O 1
ATOM 677 N N . SER A 1 92 ? 13.344 -14.477 -10.82 1 98.88 92 SER A N 1
ATOM 678 C CA . SER A 1 92 ? 11.969 -14.609 -10.344 1 98.88 92 SER A CA 1
ATOM 679 C C . SER A 1 92 ? 11.438 -13.289 -9.797 1 98.88 92 SER A C 1
ATOM 681 O O . SER A 1 92 ? 12.156 -12.562 -9.117 1 98.88 92 SER A O 1
ATOM 683 N N . LEU A 1 93 ? 10.172 -13.008 -10.125 1 98.94 93 LEU A N 1
ATOM 684 C CA . LEU A 1 93 ? 9.477 -11.781 -9.75 1 98.94 93 LEU A CA 1
ATOM 685 C C . LEU A 1 93 ? 8.227 -12.086 -8.938 1 98.94 93 LEU A C 1
ATOM 687 O O . LEU A 1 93 ? 7.223 -12.547 -9.492 1 98.94 93 LEU A O 1
ATOM 691 N N . ALA A 1 94 ? 8.305 -11.852 -7.613 1 98.94 94 ALA A N 1
ATOM 692 C CA . ALA A 1 94 ? 7.086 -11.906 -6.801 1 98.94 94 ALA A CA 1
ATOM 693 C C . ALA A 1 94 ? 6.332 -10.578 -6.867 1 98.94 94 ALA A C 1
ATOM 695 O O . ALA A 1 94 ? 6.91 -9.516 -6.637 1 98.94 94 ALA A O 1
ATOM 696 N N . ILE A 1 95 ? 4.988 -10.633 -7.125 1 98.94 95 ILE A N 1
ATOM 697 C CA . ILE A 1 95 ? 4.293 -9.375 -7.355 1 98.94 95 ILE A CA 1
ATOM 698 C C . ILE A 1 95 ? 3.18 -9.203 -6.324 1 98.94 95 ILE A C 1
ATOM 700 O O . ILE A 1 95 ? 2.658 -10.188 -5.793 1 98.94 95 ILE A O 1
ATOM 704 N N . ASP A 1 96 ? 2.891 -7.953 -5.984 1 98.88 96 ASP A N 1
ATOM 705 C CA . ASP A 1 96 ? 1.569 -7.566 -5.504 1 98.88 96 ASP A CA 1
ATOM 706 C C . ASP A 1 96 ? 0.597 -7.371 -6.664 1 98.88 96 ASP A C 1
ATOM 708 O O . ASP A 1 96 ? 0.892 -6.633 -7.609 1 98.88 96 ASP A O 1
ATOM 712 N N . TYR A 1 97 ? -0.51 -8.039 -6.551 1 98.81 97 TYR A N 1
ATOM 713 C CA . TYR A 1 97 ? -1.539 -7.691 -7.527 1 98.81 97 TYR A CA 1
ATOM 714 C C . TYR A 1 97 ? -2.053 -6.277 -7.297 1 98.81 97 TYR A C 1
ATOM 716 O O . TYR A 1 97 ? -1.951 -5.746 -6.188 1 98.81 97 TYR A O 1
ATOM 724 N N . ARG A 1 98 ? -2.553 -5.621 -8.406 1 98.31 98 ARG A N 1
ATOM 725 C CA . ARG A 1 98 ? -3.301 -4.395 -8.141 1 98.31 98 ARG A CA 1
ATOM 726 C C . ARG A 1 98 ? -4.352 -4.621 -7.055 1 98.31 98 ARG A C 1
ATOM 728 O O . ARG A 1 98 ? -4.902 -5.719 -6.938 1 98.31 98 ARG A O 1
ATOM 735 N N . ASN A 1 99 ? -4.645 -3.588 -6.258 1 98.44 99 ASN A N 1
ATOM 736 C CA . ASN A 1 99 ? -5.555 -3.549 -5.117 1 98.44 99 ASN A CA 1
ATOM 737 C C . ASN A 1 99 ? -4.906 -4.121 -3.861 1 98.44 99 ASN A C 1
ATOM 739 O O . ASN A 1 99 ? -5.492 -4.07 -2.777 1 98.44 99 ASN A O 1
ATOM 743 N N . TRP A 1 100 ? -3.67 -4.652 -4.02 1 98.44 100 TRP A N 1
ATOM 744 C CA . TRP A 1 100 ? -3.008 -5.262 -2.871 1 98.44 100 TRP A CA 1
ATOM 745 C C . TRP A 1 100 ? -1.601 -4.703 -2.691 1 98.44 100 TRP A C 1
ATOM 747 O O . TRP A 1 100 ? -0.961 -4.293 -3.664 1 98.44 100 TRP A O 1
ATOM 757 N N . GLY A 1 101 ? -1.097 -4.75 -1.457 1 98.25 101 GLY A N 1
ATOM 758 C CA . GLY A 1 101 ? 0.277 -4.379 -1.159 1 98.25 101 GLY A CA 1
ATOM 759 C C . GLY A 1 101 ? 0.64 -2.992 -1.66 1 98.25 101 GLY A C 1
ATOM 760 O O . GLY A 1 101 ? -0.065 -2.021 -1.38 1 98.25 101 GLY A O 1
ATOM 761 N N . GLN A 1 102 ? 1.717 -2.949 -2.348 1 98.5 102 GLN A N 1
ATOM 762 C CA . GLN A 1 102 ? 2.246 -1.66 -2.777 1 98.5 102 GLN A CA 1
ATOM 763 C C . GLN A 1 102 ? 1.894 -1.38 -4.234 1 98.5 102 GLN A C 1
ATOM 765 O O . GLN A 1 102 ? 2.311 -0.365 -4.797 1 98.5 102 GLN A O 1
ATOM 770 N N . SER A 1 103 ? 1.158 -2.301 -4.836 1 98.81 103 SER A N 1
ATOM 771 C CA . SER A 1 103 ? 0.672 -2.043 -6.188 1 98.81 103 SER A CA 1
ATOM 772 C C . SER A 1 103 ? -0.46 -1.021 -6.18 1 98.81 103 SER A C 1
ATOM 774 O O . SER A 1 103 ? -0.979 -0.667 -5.121 1 98.81 103 SER A O 1
ATOM 776 N N . GLY A 1 104 ? -0.736 -0.511 -7.383 1 98.19 104 GLY A N 1
ATOM 777 C CA . GLY A 1 104 ? -1.873 0.389 -7.504 1 98.19 104 GLY A CA 1
ATOM 778 C C . GLY A 1 104 ? -3.209 -0.312 -7.344 1 98.19 104 GLY A C 1
ATOM 779 O O . GLY A 1 104 ? -3.295 -1.348 -6.68 1 98.19 104 GLY A O 1
ATOM 780 N N . GLY A 1 105 ? -4.234 0.292 -7.848 1 98.25 105 GLY A N 1
ATOM 781 C CA . GLY A 1 105 ? -5.605 -0.175 -7.707 1 98.25 105 GLY A CA 1
ATOM 782 C C . GLY A 1 105 ? -6.395 0.594 -6.668 1 98.25 105 GLY A C 1
ATOM 783 O O . GLY A 1 105 ? -6.184 0.419 -5.465 1 98.25 105 GLY A O 1
ATOM 784 N N . ALA A 1 106 ? -7.348 1.349 -7.117 1 98.19 106 ALA A N 1
ATOM 785 C CA . ALA A 1 106 ? -8.094 2.246 -6.238 1 98.19 106 ALA A CA 1
ATOM 786 C C . ALA A 1 106 ? -9.047 1.467 -5.34 1 98.19 106 ALA A C 1
ATOM 788 O O . ALA A 1 106 ? -9.297 1.86 -4.199 1 98.19 106 ALA A O 1
ATOM 789 N N . PHE A 1 107 ? -9.586 0.443 -5.902 1 98.25 107 PHE A N 1
ATOM 790 C CA . PHE A 1 107 ? -10.531 -0.36 -5.137 1 98.25 107 PHE A CA 1
ATOM 791 C C . PHE A 1 107 ? -9.805 -1.354 -4.242 1 98.25 107 PHE A C 1
ATOM 793 O O . PHE A 1 107 ? -9.867 -2.564 -4.469 1 98.25 107 PHE A O 1
ATOM 800 N N . ARG A 1 108 ? -9.156 -0.836 -3.24 1 98.56 108 ARG A N 1
ATOM 801 C CA . ARG A 1 108 ? -8.234 -1.591 -2.396 1 98.56 108 ARG A CA 1
ATOM 802 C C . ARG A 1 108 ? -8.898 -2.846 -1.844 1 98.56 108 ARG A C 1
ATOM 804 O O . ARG A 1 108 ? -10.07 -2.814 -1.458 1 98.56 108 ARG A O 1
ATOM 811 N N . GLN A 1 109 ? -8.141 -3.945 -1.804 1 98.69 109 GLN A N 1
ATOM 812 C CA . GLN A 1 109 ? -8.461 -5.234 -1.197 1 98.69 109 GLN A CA 1
ATOM 813 C C . GLN A 1 109 ? -9.578 -5.938 -1.958 1 98.69 109 GLN A C 1
ATOM 815 O O . GLN A 1 109 ? -10.289 -6.777 -1.396 1 98.69 109 GLN A O 1
ATOM 820 N N . ARG A 1 110 ? -9.812 -5.523 -3.158 1 98.62 110 ARG A N 1
ATOM 821 C CA . ARG A 1 110 ? -10.766 -6.215 -4.023 1 98.62 110 ARG A CA 1
ATOM 822 C C . ARG A 1 110 ? -10.102 -7.371 -4.762 1 98.62 110 ARG A C 1
ATOM 824 O O . ARG A 1 110 ? -9.07 -7.184 -5.418 1 98.62 110 ARG A O 1
ATOM 831 N N . GLU A 1 111 ? -10.656 -8.508 -4.578 1 97.94 111 GLU A N 1
ATOM 832 C CA . GLU A 1 111 ? -10.25 -9.688 -5.336 1 97.94 111 GLU A CA 1
ATOM 833 C C . GLU A 1 111 ? -10.93 -9.734 -6.699 1 97.94 111 GLU A C 1
ATOM 835 O O . GLU A 1 111 ? -12.156 -9.883 -6.785 1 97.94 111 GLU A O 1
ATOM 840 N N . ASP A 1 112 ? -10.109 -9.57 -7.699 1 96.88 112 ASP A N 1
ATOM 841 C CA . ASP A 1 112 ? -10.594 -9.508 -9.078 1 96.88 112 ASP A CA 1
ATOM 842 C C . ASP A 1 112 ? -9.75 -10.375 -10 1 96.88 112 ASP A C 1
ATOM 844 O O . ASP A 1 112 ? -8.727 -9.922 -10.516 1 96.88 112 ASP A O 1
ATOM 848 N N . PRO A 1 113 ? -10.266 -11.586 -10.297 1 96.69 113 PRO A N 1
ATOM 849 C CA . PRO A 1 113 ? -9.477 -12.523 -11.094 1 96.69 113 PRO A CA 1
ATOM 850 C C . PRO A 1 113 ? -9.117 -11.977 -12.477 1 96.69 113 PRO A C 1
ATOM 852 O O . PRO A 1 113 ? -8.039 -12.258 -12.992 1 96.69 113 PRO A O 1
ATOM 855 N N . GLU A 1 114 ? -9.938 -11.227 -13.086 1 95.19 114 GLU A N 1
ATOM 856 C CA . GLU A 1 114 ? -9.648 -10.648 -14.398 1 95.19 114 GLU A CA 1
ATOM 857 C C . GLU A 1 114 ? -8.477 -9.68 -14.32 1 95.19 114 GLU A C 1
ATOM 859 O O . GLU A 1 114 ? -7.586 -9.695 -15.172 1 95.19 114 GLU A O 1
ATOM 864 N N . SER A 1 115 ? -8.508 -8.82 -13.328 1 97.12 115 SER A N 1
ATOM 865 C CA . SER A 1 115 ? -7.406 -7.883 -13.141 1 97.12 115 SER A CA 1
ATOM 866 C C . SER A 1 115 ? -6.098 -8.617 -12.859 1 97.12 115 SER A C 1
ATOM 868 O O . SER A 1 115 ? -5.031 -8.188 -13.305 1 97.12 115 SER A O 1
ATOM 870 N N . LYS A 1 116 ? -6.18 -9.727 -12.172 1 98.31 116 LYS A N 1
ATOM 871 C CA . LYS A 1 116 ? -4.977 -10.469 -11.812 1 98.31 116 LYS A CA 1
ATOM 872 C C . LYS A 1 116 ? -4.336 -11.102 -13.047 1 98.31 116 LYS A C 1
ATOM 874 O O . LYS A 1 116 ? -3.109 -11.203 -13.133 1 98.31 116 LYS A O 1
ATOM 879 N N . ALA A 1 117 ? -5.141 -11.516 -13.977 1 97.75 117 ALA A N 1
ATOM 880 C CA . ALA A 1 117 ? -4.605 -12.016 -15.242 1 97.75 117 ALA A CA 1
ATOM 881 C C . ALA A 1 117 ? -3.822 -10.93 -15.977 1 97.75 117 ALA A C 1
ATOM 883 O O . ALA A 1 117 ? -2.73 -11.188 -16.484 1 97.75 117 ALA A O 1
ATOM 884 N N . VAL A 1 118 ? -4.359 -9.734 -16 1 98.25 118 VAL A N 1
ATOM 885 C CA . VAL A 1 118 ? -3.709 -8.602 -16.656 1 98.25 118 VAL A CA 1
ATOM 886 C C . VAL A 1 118 ? -2.416 -8.258 -15.922 1 98.25 118 VAL A C 1
ATOM 888 O O . VAL A 1 118 ? -1.41 -7.914 -16.547 1 98.25 118 VAL A O 1
ATOM 891 N N . ASP A 1 119 ? -2.455 -8.344 -14.617 1 98.81 119 ASP A N 1
ATOM 892 C CA . ASP A 1 119 ? -1.277 -8.07 -13.805 1 98.81 119 ASP A CA 1
ATOM 893 C C . ASP A 1 119 ? -0.139 -9.031 -14.133 1 98.81 119 ASP A C 1
ATOM 895 O O . ASP A 1 119 ? 1.02 -8.617 -14.234 1 98.81 119 ASP A O 1
ATOM 899 N N . PHE A 1 120 ? -0.462 -10.305 -14.289 1 98.81 120 PHE A N 1
ATOM 900 C CA . PHE A 1 120 ? 0.537 -11.289 -14.695 1 98.81 120 PHE A CA 1
ATOM 901 C C . PHE A 1 120 ? 1.119 -10.945 -16.062 1 98.81 120 PHE A C 1
ATOM 903 O O . PHE A 1 120 ? 2.33 -11.055 -16.266 1 98.81 120 PHE A O 1
ATOM 910 N N . SER A 1 121 ? 0.28 -10.562 -16.953 1 98.56 121 SER A N 1
ATOM 911 C CA . SER A 1 121 ? 0.763 -10.188 -18.281 1 98.56 121 SER A CA 1
ATOM 912 C C . SER A 1 121 ? 1.703 -8.992 -18.203 1 98.56 121 SER A C 1
ATOM 914 O O . SER A 1 121 ? 2.715 -8.945 -18.906 1 98.56 121 SER A O 1
ATOM 916 N N . ALA A 1 122 ? 1.39 -8.031 -17.375 1 98.75 122 ALA A N 1
ATOM 917 C CA . ALA A 1 122 ? 2.273 -6.887 -17.172 1 98.75 122 ALA A CA 1
ATOM 918 C C . ALA A 1 122 ? 3.617 -7.324 -16.594 1 98.75 122 ALA A C 1
ATOM 920 O O . ALA A 1 122 ? 4.664 -6.797 -16.984 1 98.75 122 ALA A O 1
ATOM 921 N N . ALA A 1 123 ? 3.555 -8.242 -15.68 1 98.88 123 ALA A N 1
ATOM 922 C CA . ALA A 1 123 ? 4.781 -8.773 -15.102 1 98.88 123 ALA A CA 1
ATOM 923 C C . ALA A 1 123 ? 5.648 -9.445 -16.156 1 98.88 123 ALA A C 1
ATOM 925 O O . ALA A 1 123 ? 6.871 -9.266 -16.172 1 98.88 123 ALA A O 1
ATOM 926 N N . LEU A 1 124 ? 5.043 -10.156 -17.031 1 98.81 124 LEU A N 1
ATOM 927 C CA . LEU A 1 124 ? 5.773 -10.812 -18.094 1 98.81 124 LEU A CA 1
ATOM 928 C C . LEU A 1 124 ? 6.363 -9.789 -19.062 1 98.81 124 LEU A C 1
ATOM 930 O O . LEU A 1 124 ? 7.469 -9.977 -19.578 1 98.81 124 LEU A O 1
ATOM 934 N N . GLU A 1 125 ? 5.602 -8.781 -19.359 1 98.44 125 GLU A N 1
ATOM 935 C CA . GLU A 1 125 ? 6.125 -7.707 -20.203 1 98.44 125 GLU A CA 1
ATOM 936 C C . GLU A 1 125 ? 7.375 -7.082 -19.594 1 98.44 125 GLU A C 1
ATOM 938 O O . GLU A 1 125 ? 8.375 -6.883 -20.281 1 98.44 125 GLU A O 1
ATOM 943 N N . PHE A 1 126 ? 7.324 -6.82 -18.297 1 98.81 126 PHE A N 1
ATOM 944 C CA . PHE A 1 126 ? 8.469 -6.281 -17.578 1 98.81 126 PHE A CA 1
ATOM 945 C C . PHE A 1 126 ? 9.664 -7.219 -17.688 1 98.81 126 PHE A C 1
ATOM 947 O O . PHE A 1 126 ? 10.773 -6.785 -18.016 1 98.81 126 PHE A O 1
ATOM 954 N N . LEU A 1 127 ? 9.438 -8.492 -17.453 1 98.75 127 LEU A N 1
ATOM 955 C CA . LEU A 1 127 ? 10.516 -9.469 -17.484 1 98.75 127 LEU A CA 1
ATOM 956 C C . LEU A 1 127 ? 11.062 -9.633 -18.891 1 98.75 127 LEU A C 1
ATOM 958 O O . LEU A 1 127 ? 12.281 -9.727 -19.078 1 98.75 127 LEU A O 1
ATOM 962 N N . SER A 1 128 ? 10.227 -9.656 -19.875 1 98.12 128 SER A N 1
ATOM 963 C CA . SER A 1 128 ? 10.625 -9.938 -21.25 1 98.12 128 SER A CA 1
ATOM 964 C C . SER A 1 128 ? 11.461 -8.805 -21.828 1 98.12 128 SER A C 1
ATOM 966 O O . SER A 1 128 ? 12.172 -8.992 -22.812 1 98.12 128 SER A O 1
ATOM 968 N N . HIS A 1 129 ? 11.422 -7.633 -21.25 1 97.06 129 HIS A N 1
ATOM 969 C CA . HIS A 1 129 ? 12.172 -6.484 -21.734 1 97.06 129 HIS A CA 1
ATOM 970 C C . HIS A 1 129 ? 13.609 -6.508 -21.219 1 97.06 129 HIS A C 1
ATOM 972 O O . HIS A 1 129 ? 14.445 -5.711 -21.656 1 97.06 129 HIS A O 1
ATOM 978 N N . ARG A 1 130 ? 13.836 -7.418 -20.344 1 97.56 130 ARG A N 1
ATOM 979 C CA . ARG A 1 130 ? 15.195 -7.543 -19.828 1 97.56 130 ARG A CA 1
ATOM 980 C C . ARG A 1 130 ? 16.094 -8.289 -20.812 1 97.56 130 ARG A C 1
ATOM 982 O O . ARG A 1 130 ? 15.695 -9.312 -21.359 1 97.56 130 ARG A O 1
ATOM 989 N N . SER A 1 131 ? 17.312 -7.828 -20.938 1 97.25 131 SER A N 1
ATOM 990 C CA . SER A 1 131 ? 18.25 -8.438 -21.875 1 97.25 131 SER A CA 1
ATOM 991 C C . SER A 1 131 ? 18.766 -9.781 -21.359 1 97.25 131 SER A C 1
ATOM 993 O O . SER A 1 131 ? 19.203 -10.625 -22.141 1 97.25 131 SER A O 1
ATOM 995 N N . ASP A 1 132 ? 18.641 -9.992 -20.047 1 97.88 132 ASP A N 1
ATOM 996 C CA . ASP A 1 132 ? 19.172 -11.195 -19.438 1 97.88 132 ASP A CA 1
ATOM 997 C C . ASP A 1 132 ? 18.109 -12.273 -19.312 1 97.88 132 ASP A C 1
ATOM 999 O O . ASP A 1 132 ? 18.281 -13.242 -18.562 1 97.88 132 ASP A O 1
ATOM 1003 N N . VAL A 1 133 ? 17.016 -12.125 -20.031 1 98.62 133 VAL A N 1
ATOM 1004 C CA . VAL A 1 133 ? 15.93 -13.102 -19.922 1 98.62 133 VAL A CA 1
ATOM 1005 C C . VAL A 1 133 ? 15.828 -13.898 -21.219 1 98.62 133 VAL A C 1
ATOM 1007 O O . VAL A 1 133 ? 15.734 -13.32 -22.312 1 98.62 133 VAL A O 1
ATOM 1010 N N . ALA A 1 134 ? 15.82 -15.203 -21.062 1 98.56 134 ALA A N 1
ATOM 1011 C CA . ALA A 1 134 ? 15.742 -16.109 -22.203 1 98.56 134 ALA A CA 1
ATOM 1012 C C . ALA A 1 134 ? 14.297 -16.453 -22.531 1 98.56 134 ALA A C 1
ATOM 1014 O O . ALA A 1 134 ? 13.922 -16.531 -23.703 1 98.56 134 ALA A O 1
ATOM 1015 N N . GLY A 1 135 ? 13.539 -16.688 -21.609 1 98.69 135 GLY A N 1
ATOM 1016 C CA . GLY A 1 135 ? 12.125 -17.031 -21.703 1 98.69 135 GLY A CA 1
ATOM 1017 C C . GLY A 1 135 ? 11.359 -16.734 -20.422 1 98.69 135 GLY A C 1
ATOM 1018 O O . GLY A 1 135 ? 11.953 -16.641 -19.344 1 98.69 135 GLY A O 1
ATOM 1019 N N . THR A 1 136 ? 10.047 -16.547 -20.578 1 98.88 136 THR A N 1
ATOM 1020 C CA . THR A 1 136 ? 9.25 -16.156 -19.422 1 98.88 136 THR A CA 1
ATOM 1021 C C . THR A 1 136 ? 8.164 -17.188 -19.141 1 98.88 136 THR A C 1
ATOM 1023 O O . THR A 1 136 ? 7.621 -17.797 -20.062 1 98.88 136 THR A O 1
ATOM 1026 N N . GLY A 1 137 ? 7.887 -17.422 -17.891 1 98.94 137 GLY A N 1
ATOM 1027 C CA . GLY A 1 137 ? 6.824 -18.297 -17.406 1 98.94 137 GLY A CA 1
ATOM 1028 C C . GLY A 1 137 ? 6.09 -17.734 -16.203 1 98.94 137 GLY A C 1
ATOM 1029 O O . GLY A 1 137 ? 6.355 -16.609 -15.781 1 98.94 137 GLY A O 1
ATOM 1030 N N . LEU A 1 138 ? 5.109 -18.484 -15.695 1 98.94 138 LEU A N 1
ATOM 1031 C CA . LEU A 1 138 ? 4.301 -18.078 -14.555 1 98.94 138 LEU A CA 1
ATOM 1032 C C . LEU A 1 138 ? 4.258 -19.188 -13.5 1 98.94 138 LEU A C 1
ATOM 1034 O O . LEU A 1 138 ? 4.219 -20.375 -13.836 1 98.94 138 LEU A O 1
ATOM 1038 N N . LEU A 1 139 ? 4.289 -18.797 -12.273 1 99 139 LEU A N 1
ATOM 1039 C CA . LEU A 1 139 ? 4.094 -19.672 -11.133 1 99 139 L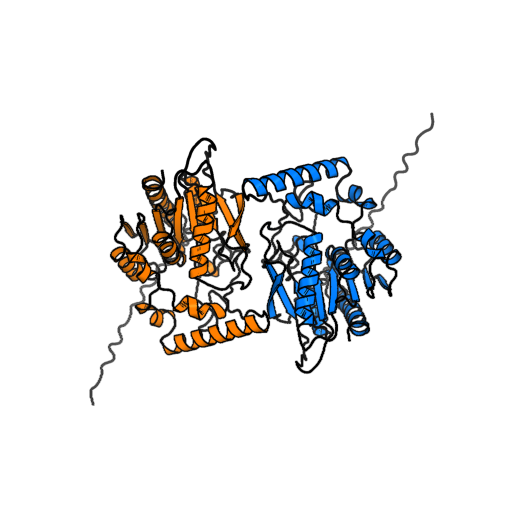EU A CA 1
ATOM 1040 C C . LEU A 1 139 ? 2.994 -19.141 -10.219 1 99 139 LEU A C 1
ATOM 1042 O O . LEU A 1 139 ? 3.023 -17.984 -9.82 1 99 139 LEU A O 1
ATOM 1046 N N . GLY A 1 140 ? 2.047 -19.969 -9.938 1 98.94 140 GLY A N 1
ATOM 1047 C CA . GLY A 1 140 ? 0.977 -19.609 -9.023 1 98.94 140 GLY A CA 1
ATOM 1048 C C . GLY A 1 140 ? 0.876 -20.531 -7.824 1 98.94 140 GLY A C 1
ATOM 1049 O O . GLY A 1 140 ? 0.825 -21.75 -7.977 1 98.94 140 GLY A O 1
ATOM 1050 N N . ILE A 1 141 ? 0.81 -19.953 -6.625 1 98.88 141 ILE A N 1
ATOM 1051 C CA . ILE A 1 141 ? 0.603 -20.719 -5.395 1 98.88 141 ILE A CA 1
ATOM 1052 C C . ILE A 1 141 ? -0.835 -20.531 -4.914 1 98.88 141 ILE A C 1
ATOM 1054 O O . ILE A 1 141 ? -1.344 -19.406 -4.867 1 98.88 141 ILE A O 1
ATOM 1058 N N . CYS A 1 142 ? -1.501 -21.625 -4.547 1 98.56 142 CYS A N 1
ATOM 1059 C CA . CYS A 1 142 ? -2.879 -21.609 -4.07 1 98.56 142 CYS A CA 1
ATOM 1060 C C . CYS A 1 142 ? -3.791 -20.875 -5.055 1 98.56 142 CYS A C 1
ATOM 1062 O O . CYS A 1 142 ? -3.908 -21.281 -6.211 1 98.56 142 CYS A O 1
ATOM 1064 N N . THR A 1 143 ? -4.371 -19.766 -4.699 1 98.5 143 THR A N 1
ATOM 1065 C CA . THR A 1 143 ? -5.316 -19.062 -5.559 1 98.5 143 THR A CA 1
ATOM 1066 C C . THR A 1 143 ? -4.664 -18.688 -6.887 1 98.5 143 THR A C 1
ATOM 1068 O O . THR A 1 143 ? -5.301 -18.75 -7.938 1 98.5 143 THR A O 1
ATOM 1071 N N . SER A 1 144 ? -3.443 -18.375 -6.91 1 98.81 144 SER A N 1
ATOM 1072 C CA . SER A 1 144 ? -2.775 -17.969 -8.148 1 98.81 144 SER A CA 1
ATOM 1073 C C . SER A 1 144 ? -2.514 -19.172 -9.047 1 98.81 144 SER A C 1
ATOM 1075 O O . SER A 1 144 ? -2.207 -19.016 -10.234 1 98.81 144 SER A O 1
ATOM 1077 N N . GLY A 1 145 ? -2.631 -20.391 -8.461 1 98.75 145 GLY A N 1
ATOM 1078 C CA . GLY A 1 145 ? -2.639 -21.547 -9.344 1 98.75 145 GLY A CA 1
ATOM 1079 C C . GLY A 1 145 ? -3.732 -21.484 -10.391 1 98.75 145 GLY A C 1
ATOM 1080 O O . GLY A 1 145 ? -3.531 -21.922 -11.531 1 98.75 145 GLY A O 1
ATOM 1081 N N . GLY A 1 146 ? -4.855 -21.016 -9.961 1 98.38 146 GLY A N 1
ATOM 1082 C CA . GLY A 1 146 ? -5.934 -20.781 -10.906 1 98.38 146 GLY A CA 1
ATOM 1083 C C . GLY A 1 146 ? -5.719 -19.562 -11.773 1 98.38 146 GLY A C 1
ATOM 1084 O O . GLY A 1 146 ? -6.012 -19.578 -12.969 1 98.38 146 GLY A O 1
ATOM 1085 N N . ASN A 1 147 ? -5.18 -18.484 -11.234 1 98.62 147 ASN A N 1
ATOM 1086 C CA . ASN A 1 147 ? -5.035 -17.219 -11.938 1 98.62 147 ASN A CA 1
ATOM 1087 C C . ASN A 1 147 ? -4.098 -17.344 -13.141 1 98.62 147 ASN A C 1
ATOM 1089 O O . ASN A 1 147 ? -4.328 -16.734 -14.18 1 98.62 147 ASN A O 1
ATOM 1093 N N . VAL A 1 148 ? -3.055 -18.141 -13.047 1 98.69 148 VAL A N 1
ATOM 1094 C CA . VAL A 1 148 ? -2.029 -18.203 -14.086 1 98.69 148 VAL A CA 1
ATOM 1095 C C . VAL A 1 148 ? -2.602 -18.859 -15.344 1 98.69 148 VAL A C 1
ATOM 1097 O O . VAL A 1 148 ? -2.053 -18.719 -16.438 1 98.69 148 VAL A O 1
ATOM 1100 N N . LEU A 1 149 ? -3.711 -19.594 -15.211 1 98.38 149 LEU A N 1
ATOM 1101 C CA . LEU A 1 149 ? -4.277 -20.312 -16.344 1 98.38 149 LEU A CA 1
ATOM 1102 C C . LEU A 1 149 ? -4.848 -19.344 -17.375 1 98.38 149 LEU A C 1
ATOM 1104 O O . LEU A 1 149 ? -4.91 -19.672 -18.562 1 98.38 149 LEU A O 1
ATOM 1108 N N . TYR A 1 150 ? -5.164 -18.203 -16.969 1 97.62 150 TYR A N 1
ATOM 1109 C CA . TYR A 1 150 ? -5.805 -17.25 -17.859 1 97.62 150 TYR A CA 1
ATOM 1110 C C . TYR A 1 150 ? -4.785 -16.625 -18.812 1 97.62 150 TYR A C 1
ATOM 1112 O O . TYR A 1 150 ? -4.902 -16.766 -20.031 1 97.62 150 TYR A O 1
ATOM 1120 N N . PRO A 1 151 ? -3.738 -16 -18.297 1 97.69 151 PRO A N 1
ATOM 1121 C CA . PRO A 1 151 ? -2.734 -15.523 -19.25 1 97.69 151 PRO A CA 1
ATOM 1122 C C . PRO A 1 151 ? -2.059 -16.656 -20.016 1 97.69 151 PRO A C 1
ATOM 1124 O O . PRO A 1 151 ? -1.625 -16.469 -21.156 1 97.69 151 PRO A O 1
ATOM 1127 N N . ALA A 1 152 ? -1.96 -17.828 -19.438 1 97.12 152 ALA A N 1
ATOM 1128 C CA . ALA A 1 152 ? -1.367 -18.969 -20.125 1 97.12 152 ALA A CA 1
ATOM 1129 C C . ALA A 1 152 ? -2.164 -19.328 -21.375 1 97.12 152 ALA A C 1
ATOM 1131 O O . ALA A 1 152 ? -1.621 -19.906 -22.328 1 97.12 152 ALA A O 1
ATOM 1132 N N . ALA A 1 153 ? -3.416 -18.984 -21.375 1 95.12 153 ALA A N 1
ATOM 1133 C CA . ALA A 1 153 ? -4.301 -19.297 -22.484 1 95.12 153 ALA A CA 1
ATOM 1134 C C . ALA A 1 153 ? -4.238 -18.203 -23.562 1 95.12 153 ALA A C 1
ATOM 1136 O O . ALA A 1 153 ? -4.625 -18.438 -24.703 1 95.12 153 ALA A O 1
ATOM 1137 N N . SER A 1 154 ? -3.693 -17 -23.25 1 94.81 154 SER A N 1
ATOM 1138 C CA . SER A 1 154 ? -3.928 -15.906 -24.188 1 94.81 154 SER A CA 1
ATOM 1139 C C . SER A 1 154 ? -2.652 -15.109 -24.438 1 94.81 154 SER A C 1
ATOM 1141 O O . SER A 1 154 ? -2.549 -14.391 -25.438 1 94.81 154 SER A O 1
ATOM 1143 N N . ASP A 1 155 ? -1.701 -15.188 -23.562 1 96.81 155 ASP A N 1
ATOM 1144 C CA . ASP A 1 155 ? -0.487 -14.391 -23.688 1 96.81 155 ASP A CA 1
ATOM 1145 C C . ASP A 1 155 ? 0.659 -15.211 -24.266 1 96.81 155 ASP A C 1
ATOM 1147 O O . ASP A 1 155 ? 1.153 -16.141 -23.625 1 96.81 155 ASP A O 1
ATOM 1151 N N . PRO A 1 156 ? 1.169 -14.836 -25.422 1 96.56 156 PRO A N 1
ATOM 1152 C CA . PRO A 1 156 ? 2.195 -15.648 -26.078 1 96.56 156 PRO A CA 1
ATOM 1153 C C . PRO A 1 156 ? 3.541 -15.602 -25.359 1 96.56 156 PRO A C 1
ATOM 1155 O O . PRO A 1 156 ? 4.434 -16.391 -25.641 1 96.56 156 PRO A O 1
ATOM 1158 N N . ARG A 1 157 ? 3.717 -14.703 -24.484 1 97.25 157 ARG A N 1
ATOM 1159 C CA . ARG A 1 157 ? 4.961 -14.625 -23.734 1 97.25 157 ARG A CA 1
ATOM 1160 C C . ARG A 1 157 ? 5.047 -15.742 -22.703 1 97.25 157 ARG A C 1
ATOM 1162 O O . ARG A 1 157 ? 6.117 -16.016 -22.156 1 97.25 157 ARG A O 1
ATOM 1169 N N . VAL A 1 158 ? 3.916 -16.375 -22.422 1 98.5 158 VAL A N 1
ATOM 1170 C CA . VAL A 1 158 ? 3.912 -17.484 -21.484 1 98.5 158 VAL A CA 1
ATOM 1171 C C . VAL A 1 158 ? 4.426 -18.75 -22.172 1 98.5 158 VAL A C 1
ATOM 1173 O O . VAL A 1 158 ? 3.701 -19.375 -22.953 1 98.5 158 VAL A O 1
ATOM 1176 N N . LYS A 1 159 ? 5.609 -19.172 -21.75 1 98.44 159 LYS A N 1
ATOM 1177 C CA . LYS A 1 159 ? 6.207 -20.328 -22.406 1 98.44 159 LYS A CA 1
ATOM 1178 C C . LYS A 1 159 ? 6.102 -21.578 -21.531 1 98.44 159 LYS A C 1
ATOM 1180 O O . LYS A 1 159 ? 6.27 -22.703 -22.016 1 98.44 159 LYS A O 1
ATOM 1185 N N . ALA A 1 160 ? 5.832 -21.406 -20.266 1 98.81 160 ALA A N 1
ATOM 1186 C CA . ALA A 1 160 ? 5.602 -22.484 -19.297 1 98.81 160 ALA A CA 1
ATOM 1187 C C . ALA A 1 160 ? 4.887 -21.969 -18.062 1 98.81 160 ALA A C 1
ATOM 1189 O O . ALA A 1 160 ? 5.059 -20.797 -17.672 1 98.81 160 ALA A O 1
ATOM 1190 N N . ILE A 1 161 ? 4.086 -22.797 -17.422 1 98.88 161 ILE A N 1
ATOM 1191 C CA . ILE A 1 161 ? 3.467 -22.406 -16.172 1 98.88 161 ILE A CA 1
ATOM 1192 C C . ILE A 1 161 ? 3.607 -23.547 -15.148 1 98.88 161 ILE A C 1
ATOM 1194 O O . ILE A 1 161 ? 3.842 -24.688 -15.523 1 98.88 161 ILE A O 1
ATOM 1198 N N . ALA A 1 162 ? 3.531 -23.188 -13.906 1 98.94 162 ALA A N 1
ATOM 1199 C CA . ALA A 1 162 ? 3.486 -24.156 -12.812 1 98.94 162 ALA A CA 1
ATOM 1200 C C . ALA A 1 162 ? 2.549 -23.688 -11.703 1 98.94 162 ALA A C 1
ATOM 1202 O O . ALA A 1 162 ? 2.328 -22.484 -11.539 1 98.94 162 ALA A O 1
ATOM 1203 N N . THR A 1 163 ? 1.959 -24.625 -11.039 1 98.88 163 THR A N 1
ATOM 1204 C CA . THR A 1 163 ? 1.118 -24.344 -9.875 1 98.88 163 THR A CA 1
ATOM 1205 C C . THR A 1 163 ? 1.578 -25.156 -8.672 1 98.88 163 THR A C 1
ATOM 1207 O O . THR A 1 163 ? 2.061 -26.281 -8.812 1 98.88 163 THR A O 1
ATOM 1210 N N . VAL A 1 164 ? 1.482 -24.547 -7.52 1 98.94 164 VAL A N 1
ATOM 1211 C CA . VAL A 1 164 ? 1.812 -25.188 -6.258 1 98.94 164 VAL A CA 1
ATOM 1212 C C . VAL A 1 164 ? 0.612 -25.125 -5.316 1 98.94 164 VAL A C 1
ATOM 1214 O O . VAL A 1 164 ? 0.134 -24.047 -4.977 1 98.94 164 VAL A O 1
ATOM 1217 N N . ALA A 1 165 ? 0.169 -26.328 -4.875 1 98.81 165 ALA A N 1
ATOM 1218 C CA . ALA A 1 165 ? -1.029 -26.391 -4.043 1 98.81 165 ALA A CA 1
ATOM 1219 C C . ALA A 1 165 ? -2.125 -25.484 -4.586 1 98.81 165 ALA A C 1
ATOM 1221 O O . ALA A 1 165 ? -2.701 -24.688 -3.84 1 98.81 165 ALA A O 1
ATOM 1222 N N . GLY A 1 166 ? -2.398 -25.609 -5.855 1 98.69 166 GLY A N 1
ATOM 1223 C CA . GLY A 1 166 ? -3.262 -24.672 -6.559 1 98.69 166 GLY A CA 1
ATOM 1224 C C . GLY A 1 166 ? -4.715 -24.766 -6.133 1 98.69 166 GLY A C 1
ATOM 1225 O O . GLY A 1 166 ? -5.23 -25.859 -5.898 1 98.69 166 GLY A O 1
ATOM 1226 N N . PHE A 1 167 ? -5.34 -23.594 -6.023 1 97.81 167 PHE A N 1
ATOM 1227 C CA . PHE A 1 167 ? -6.785 -23.5 -5.852 1 97.81 167 PHE A CA 1
ATOM 1228 C C . PHE A 1 167 ? -7.48 -23.312 -7.195 1 97.81 167 PHE A C 1
ATOM 1230 O O . PHE A 1 167 ? -7.23 -22.344 -7.902 1 97.81 167 PHE A O 1
ATOM 1237 N N . PHE A 1 168 ? -8.297 -24.266 -7.5 1 97.31 168 PHE A N 1
ATOM 1238 C CA . PHE A 1 168 ? -9 -24.297 -8.781 1 97.31 168 PHE A CA 1
ATOM 1239 C C . PHE A 1 168 ? -10.508 -24.344 -8.57 1 97.31 168 PHE A C 1
ATOM 1241 O O . PHE A 1 168 ? -11.117 -25.406 -8.633 1 97.31 168 PHE A O 1
ATOM 1248 N N . GLN A 1 169 ? -10.992 -23.156 -8.414 1 94.44 169 GLN A N 1
ATOM 1249 C CA . GLN A 1 169 ? -12.438 -23.062 -8.227 1 94.44 169 GLN A CA 1
ATOM 1250 C C . GLN A 1 169 ? -13.18 -23.375 -9.516 1 94.44 169 GLN A C 1
ATOM 1252 O O . GLN A 1 169 ? -12.641 -23.219 -10.609 1 94.44 169 GLN A O 1
ATOM 1257 N N . SER A 1 170 ? -14.414 -23.875 -9.328 1 93.38 170 SER A N 1
ATOM 1258 C CA . SER A 1 170 ? -15.328 -24.141 -10.43 1 93.38 170 SER A CA 1
ATOM 1259 C C . SER A 1 170 ? -16.781 -23.984 -10 1 93.38 170 SER A C 1
ATOM 1261 O O . SER A 1 170 ? -17.062 -23.875 -8.805 1 93.38 170 SER A O 1
ATOM 1263 N N . ALA A 1 171 ? -17.562 -23.891 -11.031 1 89.19 171 ALA A N 1
ATOM 1264 C CA . ALA A 1 171 ? -19 -23.781 -10.766 1 89.19 171 ALA A CA 1
ATOM 1265 C C . ALA A 1 171 ? -19.484 -24.984 -9.953 1 89.19 171 ALA A C 1
ATOM 1267 O O . ALA A 1 171 ? -20.391 -24.844 -9.117 1 89.19 171 ALA A O 1
ATOM 1268 N N . SER A 1 172 ? -18.906 -26.125 -10.102 1 87.69 172 SER A N 1
ATOM 1269 C CA . SER A 1 172 ? -19.391 -27.359 -9.484 1 87.69 172 SER A CA 1
ATOM 1270 C C . SER A 1 172 ? -19.078 -27.375 -7.992 1 87.69 172 SER A C 1
ATOM 1272 O O . SER A 1 172 ? -19.844 -27.953 -7.207 1 87.69 172 SER A O 1
ATOM 1274 N N . ILE A 1 173 ? -18.062 -26.703 -7.551 1 90.88 173 ILE A N 1
ATOM 1275 C CA . ILE A 1 173 ? -17.688 -26.812 -6.145 1 90.88 173 ILE A CA 1
ATOM 1276 C C . ILE A 1 173 ? -18.047 -25.516 -5.414 1 90.88 173 ILE A C 1
ATOM 1278 O O . ILE A 1 173 ? -17.969 -25.453 -4.188 1 90.88 173 ILE A O 1
ATOM 1282 N N . ALA A 1 174 ? -18.438 -24.516 -6.105 1 90.62 174 ALA A N 1
ATOM 1283 C CA . ALA A 1 174 ? -18.734 -23.203 -5.523 1 90.62 174 ALA A CA 1
ATOM 1284 C C . ALA A 1 174 ? -19.75 -23.328 -4.387 1 90.62 174 ALA A C 1
ATOM 1286 O O . ALA A 1 174 ? -19.562 -22.719 -3.326 1 90.62 174 ALA A O 1
ATOM 1287 N N . PRO A 1 175 ? -20.812 -24.125 -4.551 1 90.12 175 PRO A N 1
ATOM 1288 C CA . PRO A 1 175 ? -21.781 -24.234 -3.453 1 90.12 175 PRO A CA 1
ATOM 1289 C C . PRO A 1 175 ? -21.172 -24.812 -2.184 1 90.12 175 PRO A C 1
ATOM 1291 O O . PRO A 1 175 ? -21.531 -24.422 -1.075 1 90.12 175 PRO A O 1
ATOM 1294 N N . VAL A 1 176 ? -20.281 -25.719 -2.365 1 87.19 176 VAL A N 1
ATOM 1295 C CA . VAL A 1 176 ? -19.609 -26.328 -1.226 1 87.19 176 VAL A CA 1
ATOM 1296 C C . VAL A 1 176 ? -18.703 -25.297 -0.556 1 87.19 176 VAL A C 1
ATOM 1298 O O . VAL A 1 176 ? -18.656 -25.219 0.673 1 87.19 176 VAL A O 1
ATOM 1301 N N . LEU A 1 177 ? -18.047 -24.484 -1.286 1 88.19 177 LEU A N 1
ATOM 1302 C CA . LEU A 1 177 ? -17.062 -23.531 -0.81 1 88.19 177 LEU A CA 1
ATOM 1303 C C . LEU A 1 177 ? -17.734 -22.328 -0.144 1 88.19 177 LEU A C 1
ATOM 1305 O O . LEU A 1 177 ? -17.172 -21.75 0.793 1 88.19 177 LEU A O 1
ATOM 1309 N N . HIS A 1 178 ? -18.906 -21.984 -0.611 1 91 178 HIS A N 1
ATOM 1310 C CA . HIS A 1 178 ? -19.469 -20.703 -0.215 1 91 178 HIS A CA 1
ATOM 1311 C C . HIS A 1 178 ? -20.766 -20.891 0.573 1 91 178 HIS A C 1
ATOM 1313 O O . HIS A 1 178 ? -21.562 -19.969 0.692 1 91 178 HIS A O 1
ATOM 1319 N N . GLY A 1 179 ? -21.078 -22.062 1.013 1 88.69 179 GLY A N 1
ATOM 1320 C CA . GLY A 1 179 ? -22.141 -22.281 1.979 1 88.69 179 GLY A CA 1
ATOM 1321 C C . GLY A 1 179 ? -23.5 -22.531 1.336 1 88.69 179 GLY A C 1
ATOM 1322 O O . GLY A 1 179 ? -24.531 -22.234 1.933 1 88.69 179 GLY A O 1
ATOM 1323 N N . GLY A 1 180 ? -23.5 -22.953 0.049 1 92.56 180 GLY A N 1
ATOM 1324 C CA . GLY A 1 180 ? -24.75 -23.281 -0.626 1 92.56 180 GLY A CA 1
ATOM 1325 C C . GLY A 1 180 ? -25.281 -22.156 -1.494 1 92.56 180 GLY A C 1
ATOM 1326 O O . GLY A 1 180 ? -24.75 -21.047 -1.468 1 92.56 180 GLY A O 1
ATOM 1327 N N . GLU A 1 181 ? -26.344 -22.406 -2.172 1 94.25 181 GLU A N 1
ATOM 1328 C CA . GLU A 1 181 ? -26.891 -21.484 -3.166 1 94.25 181 GLU A CA 1
ATOM 1329 C C . GLU A 1 181 ? -27.438 -20.219 -2.506 1 94.25 181 GLU A C 1
ATOM 1331 O O . GLU A 1 181 ? -27.297 -19.125 -3.047 1 94.25 181 GLU A O 1
ATOM 1336 N N . GLU A 1 182 ? -28.047 -20.391 -1.401 1 94.69 182 GLU A N 1
ATOM 1337 C CA . GLU A 1 182 ? -28.609 -19.234 -0.714 1 94.69 182 GLU A CA 1
ATOM 1338 C C . GLU A 1 182 ? -27.516 -18.297 -0.224 1 94.69 182 GLU A C 1
ATOM 1340 O O . GLU A 1 182 ? -27.641 -17.062 -0.35 1 94.69 182 GLU A O 1
ATOM 1345 N N . ALA A 1 183 ? -26.531 -18.875 0.324 1 94 183 ALA A N 1
ATOM 1346 C CA . ALA A 1 183 ? -25.406 -18.078 0.782 1 94 183 ALA A CA 1
ATOM 1347 C C . ALA A 1 183 ? -24.719 -17.375 -0.387 1 94 183 ALA A C 1
ATOM 1349 O O . ALA A 1 183 ? -24.266 -16.234 -0.26 1 94 183 ALA A O 1
ATOM 1350 N N . ILE A 1 184 ? -24.625 -18.078 -1.454 1 95.81 184 ILE A N 1
ATOM 1351 C CA . ILE A 1 184 ? -24.031 -17.516 -2.664 1 95.81 184 ILE A CA 1
ATOM 1352 C C . ILE A 1 184 ? -24.844 -16.312 -3.121 1 95.81 184 ILE A C 1
ATOM 1354 O O . ILE A 1 184 ? -24.266 -15.266 -3.445 1 95.81 184 ILE A O 1
ATOM 1358 N N . LYS A 1 185 ? -26.141 -16.453 -3.164 1 96.62 185 LYS A N 1
ATOM 1359 C CA . LYS A 1 185 ? -27 -15.344 -3.557 1 96.62 185 LYS A CA 1
ATOM 1360 C C . LYS A 1 185 ? -26.812 -14.141 -2.629 1 96.62 185 LYS A C 1
ATOM 1362 O O . LYS A 1 185 ? -26.719 -13 -3.088 1 96.62 185 LYS A O 1
ATOM 1367 N N . LEU A 1 186 ? -26.75 -14.414 -1.367 1 96.12 186 LEU A N 1
ATOM 1368 C CA . LEU A 1 186 ? -26.562 -13.359 -0.382 1 96.12 186 LEU A CA 1
ATOM 1369 C C . LEU A 1 186 ? -25.25 -12.633 -0.604 1 96.12 186 LEU A C 1
ATOM 1371 O O . LEU A 1 186 ? -25.188 -11.398 -0.575 1 96.12 186 LEU A O 1
ATOM 1375 N N . LYS A 1 187 ? -24.203 -13.383 -0.791 1 96.5 187 LYS A N 1
ATOM 1376 C CA . LYS A 1 187 ? -22.891 -12.805 -1.02 1 96.5 187 LYS A CA 1
ATOM 1377 C C . LYS A 1 187 ? -22.859 -11.977 -2.299 1 96.5 187 LYS A C 1
ATOM 1379 O O . LYS A 1 187 ? -22.266 -10.898 -2.334 1 96.5 187 LYS A O 1
ATOM 1384 N N . ARG A 1 188 ? -23.484 -12.461 -3.293 1 97.5 188 ARG A N 1
ATOM 1385 C CA . ARG A 1 188 ? -23.562 -11.719 -4.543 1 97.5 188 ARG A CA 1
ATOM 1386 C C . ARG A 1 188 ? -24.297 -10.391 -4.344 1 97.5 188 ARG A C 1
ATOM 1388 O O . ARG A 1 188 ? -23.859 -9.359 -4.859 1 97.5 188 ARG A O 1
ATOM 1395 N N . ASP A 1 189 ? -25.375 -10.414 -3.602 1 98.06 189 ASP A N 1
ATOM 1396 C CA . ASP A 1 189 ? -26.141 -9.203 -3.311 1 98.06 189 ASP A CA 1
ATOM 1397 C C . ASP A 1 189 ? -25.297 -8.211 -2.504 1 98.06 189 ASP A C 1
ATOM 1399 O O . ASP A 1 189 ? -25.281 -7.016 -2.799 1 98.06 189 ASP A O 1
ATOM 1403 N N . GLN A 1 190 ? -24.656 -8.734 -1.521 1 97.75 190 GLN A N 1
ATOM 1404 C CA . GLN A 1 190 ? -23.797 -7.895 -0.708 1 97.75 190 GLN A CA 1
ATOM 1405 C C . GLN A 1 190 ? -22.688 -7.266 -1.555 1 97.75 190 GLN A C 1
ATOM 1407 O O . GLN A 1 190 ? -22.344 -6.098 -1.366 1 97.75 190 GLN A O 1
ATOM 1412 N N . GLY A 1 191 ? -22.109 -8.086 -2.42 1 98.44 191 GLY A N 1
ATOM 1413 C CA . GLY A 1 191 ? -21.094 -7.574 -3.32 1 98.44 191 GLY A CA 1
ATOM 1414 C C . GLY A 1 191 ? -21.594 -6.445 -4.203 1 98.44 191 GLY A C 1
ATOM 1415 O O . GLY A 1 191 ? -20.891 -5.449 -4.398 1 98.44 191 GLY A O 1
ATOM 1416 N N . GLN A 1 192 ? -22.734 -6.598 -4.711 1 98.62 192 GLN A N 1
ATOM 1417 C CA . GLN A 1 192 ? -23.328 -5.57 -5.555 1 98.62 192 GLN A CA 1
ATOM 1418 C C . GLN A 1 192 ? -23.594 -4.293 -4.766 1 98.62 192 GLN A C 1
ATOM 1420 O O . GLN A 1 192 ? -23.328 -3.191 -5.246 1 98.62 192 GLN A O 1
ATOM 1425 N N . GLU A 1 193 ? -24.125 -4.457 -3.602 1 98.69 193 GLU A N 1
ATOM 1426 C CA . GLU A 1 193 ? -24.375 -3.305 -2.742 1 98.69 193 GLU A CA 1
ATOM 1427 C C . GLU A 1 193 ? -23.094 -2.574 -2.393 1 98.69 193 GLU A C 1
ATOM 1429 O O . GLU A 1 193 ? -23.047 -1.342 -2.377 1 98.69 193 GLU A O 1
ATOM 1434 N N . ALA A 1 194 ? -22.078 -3.326 -2.1 1 98.75 194 ALA A N 1
ATOM 1435 C CA . ALA A 1 194 ? -20.781 -2.74 -1.754 1 98.75 194 ALA A CA 1
ATOM 1436 C C . ALA A 1 194 ? -20.172 -2.012 -2.949 1 98.75 194 ALA A C 1
ATOM 1438 O O . ALA A 1 194 ? -19.531 -0.974 -2.787 1 98.75 194 ALA A O 1
ATOM 1439 N N . THR A 1 195 ? -20.328 -2.594 -4.102 1 98.75 195 THR A N 1
ATOM 1440 C CA . THR A 1 195 ? -19.859 -1.929 -5.316 1 98.75 195 THR A CA 1
ATOM 1441 C C . THR A 1 195 ? -20.594 -0.602 -5.52 1 98.75 195 THR A C 1
ATOM 1443 O O . THR A 1 195 ? -19.953 0.412 -5.832 1 98.75 195 THR A O 1
ATOM 1446 N N . LYS A 1 196 ? -21.844 -0.611 -5.348 1 98.62 196 LYS A N 1
ATOM 1447 C CA . LYS A 1 196 ? -22.625 0.616 -5.457 1 98.62 196 LYS A CA 1
ATOM 1448 C C . LYS A 1 196 ? -22.188 1.645 -4.418 1 98.62 196 LYS A C 1
ATOM 1450 O O . LYS A 1 196 ? -22.078 2.834 -4.723 1 98.62 196 LYS A O 1
ATOM 1455 N N . LEU A 1 197 ? -21.969 1.206 -3.207 1 98.5 197 LEU A N 1
ATOM 1456 C CA . LEU A 1 197 ? -21.5 2.084 -2.143 1 98.5 197 LEU A CA 1
ATOM 1457 C C . LEU A 1 197 ? -20.203 2.791 -2.551 1 98.5 197 LEU A C 1
ATOM 1459 O O . LEU A 1 197 ? -20.094 4.008 -2.4 1 98.5 197 LEU A O 1
ATOM 1463 N N . TYR A 1 198 ? -19.297 2.055 -3.062 1 98.62 198 TYR A N 1
ATOM 1464 C CA . TYR A 1 198 ? -18.031 2.635 -3.492 1 98.62 198 TYR A CA 1
ATOM 1465 C C . TYR A 1 198 ? -18.25 3.65 -4.609 1 98.62 198 TYR A C 1
ATOM 1467 O O . TYR A 1 198 ? -17.656 4.734 -4.59 1 98.62 198 TYR A O 1
ATOM 1475 N N . ASN A 1 199 ? -19.031 3.264 -5.574 1 98.19 199 ASN A N 1
ATOM 1476 C CA . ASN A 1 199 ? -19.266 4.145 -6.711 1 98.19 199 ASN A CA 1
ATOM 1477 C C . ASN A 1 199 ? -19.922 5.453 -6.273 1 98.19 199 ASN A C 1
ATOM 1479 O O . ASN A 1 199 ? -19.609 6.516 -6.824 1 98.19 199 ASN A O 1
ATOM 1483 N N . ASP A 1 200 ? -20.766 5.379 -5.281 1 97.5 200 ASP A N 1
ATOM 1484 C CA . ASP A 1 200 ? -21.547 6.539 -4.855 1 97.5 200 ASP A CA 1
ATOM 1485 C C . ASP A 1 200 ? -20.75 7.398 -3.871 1 97.5 200 ASP A C 1
ATOM 1487 O O . ASP A 1 200 ? -20.875 8.625 -3.875 1 97.5 200 ASP A O 1
ATOM 1491 N N . THR A 1 201 ? -19.922 6.785 -2.998 1 97.62 201 THR A N 1
ATOM 1492 C CA . THR A 1 201 ? -19.391 7.527 -1.858 1 97.62 201 THR A CA 1
ATOM 1493 C C . THR A 1 201 ? -17.875 7.371 -1.767 1 97.62 201 THR A C 1
ATOM 1495 O O . THR A 1 201 ? -17.234 8.023 -0.948 1 97.62 201 THR A O 1
ATOM 1498 N N . GLN A 1 202 ? -17.266 6.418 -2.578 1 98.5 202 GLN A N 1
ATOM 1499 C CA . GLN A 1 202 ? -15.844 6.098 -2.562 1 98.5 202 GLN A CA 1
ATOM 1500 C C . GLN A 1 202 ? -15.453 5.355 -1.285 1 98.5 202 GLN A C 1
ATOM 1502 O O . GLN A 1 202 ? -14.273 5.184 -0.995 1 98.5 202 GLN A O 1
ATOM 1507 N N . GLU A 1 203 ? -16.5 4.898 -0.535 1 98.62 203 GLU A N 1
ATOM 1508 C CA . GLU A 1 203 ? -16.266 4.082 0.652 1 98.62 203 GLU A CA 1
ATOM 1509 C C . GLU A 1 203 ? -16.109 2.611 0.286 1 98.62 203 GLU A C 1
ATOM 1511 O O . GLU A 1 203 ? -16.875 2.078 -0.524 1 98.62 203 GLU A O 1
ATOM 1516 N N . ILE A 1 204 ? -15.156 1.982 0.846 1 98.81 204 ILE A N 1
ATOM 1517 C CA . ILE A 1 204 ? -14.922 0.557 0.634 1 98.81 204 ILE A CA 1
ATOM 1518 C C . ILE A 1 204 ? -15.352 -0.224 1.875 1 98.81 204 ILE A C 1
ATOM 1520 O O . ILE A 1 204 ? -14.805 -0.024 2.961 1 98.81 204 ILE A O 1
ATOM 1524 N N . LYS A 1 205 ? -16.297 -1.097 1.732 1 98.31 205 LYS A N 1
ATOM 1525 C CA . LYS A 1 205 ? -16.703 -1.981 2.818 1 98.31 205 LYS A CA 1
ATOM 1526 C C . LYS A 1 205 ? -15.781 -3.191 2.922 1 98.31 205 LYS A C 1
ATOM 1528 O O . LYS A 1 205 ? -15.617 -3.939 1.956 1 98.31 205 LYS A O 1
ATOM 1533 N N . LEU A 1 206 ? -15.219 -3.387 4.133 1 97.44 206 LEU A N 1
ATOM 1534 C CA . LEU A 1 206 ? -14.211 -4.426 4.316 1 97.44 206 LEU A CA 1
ATOM 1535 C C . LEU A 1 206 ? -14.68 -5.461 5.336 1 97.44 206 LEU A C 1
ATOM 1537 O O . LEU A 1 206 ? -15.414 -5.129 6.27 1 97.44 206 LEU A O 1
ATOM 1541 N N . ILE A 1 207 ? -14.281 -6.668 5.086 1 96.88 207 ILE A N 1
ATOM 1542 C CA . ILE A 1 207 ? -14.289 -7.75 6.062 1 96.88 207 ILE A CA 1
ATOM 1543 C C . ILE A 1 207 ? -12.906 -8.391 6.137 1 96.88 207 ILE A C 1
ATOM 1545 O O . ILE A 1 207 ? -12 -8.008 5.398 1 96.88 207 ILE A O 1
ATOM 1549 N N . LYS A 1 208 ? -12.734 -9.328 7.043 1 97.06 208 LYS A N 1
ATOM 1550 C CA . LYS A 1 208 ? -11.461 -10.039 7.078 1 97.06 208 LYS A CA 1
ATOM 1551 C C . LYS A 1 208 ? -11.328 -10.977 5.879 1 97.06 208 LYS A C 1
ATOM 1553 O O . LYS A 1 208 ? -12.32 -11.523 5.395 1 97.06 208 LYS A O 1
ATOM 1558 N N . ALA A 1 209 ? -10.094 -11.133 5.434 1 97.81 209 ALA A N 1
ATOM 1559 C CA . ALA A 1 209 ? -9.836 -12.148 4.414 1 97.81 209 ALA A CA 1
ATOM 1560 C C . ALA A 1 209 ? -9.875 -13.555 5.016 1 97.81 209 ALA A C 1
ATOM 1562 O O . ALA A 1 209 ? -10.508 -14.453 4.465 1 97.81 209 ALA A O 1
ATOM 1563 N N . TYR A 1 210 ? -9.227 -13.664 6.137 1 97.38 210 TYR A N 1
ATOM 1564 C CA . TYR A 1 210 ? -9.07 -14.977 6.754 1 97.38 210 TYR A CA 1
ATOM 1565 C C . TYR A 1 210 ? -9.461 -14.938 8.227 1 97.38 210 TYR A C 1
ATOM 1567 O O . TYR A 1 210 ? -9.211 -13.938 8.914 1 97.38 210 TYR A O 1
ATOM 1575 N N . GLY A 1 211 ? -9.984 -16.031 8.695 1 92.38 211 GLY A N 1
ATOM 1576 C CA . GLY A 1 211 ? -10.211 -16.25 10.117 1 92.38 211 GLY A CA 1
ATOM 1577 C C . GLY A 1 211 ? -11.617 -15.867 10.562 1 92.38 211 GLY A C 1
ATOM 1578 O O . GLY A 1 211 ? -12.453 -15.508 9.734 1 92.38 211 GLY A O 1
ATOM 1579 N N . GLY A 1 212 ? -11.867 -16.062 11.852 1 86.19 212 GLY A N 1
ATOM 1580 C CA . GLY A 1 212 ? -13.141 -15.688 12.445 1 86.19 212 GLY A CA 1
ATOM 1581 C C . GLY A 1 212 ? -14.258 -16.672 12.117 1 86.19 212 GLY A C 1
ATOM 1582 O O . GLY A 1 212 ? -14 -17.797 11.711 1 86.19 212 GLY A O 1
ATOM 1583 N N . SER A 1 213 ? -15.5 -16.188 12.531 1 81.5 213 SER A N 1
ATOM 1584 C CA . SER A 1 213 ? -16.688 -16.984 12.305 1 81.5 213 SER A CA 1
ATOM 1585 C C . SER A 1 213 ? -17.203 -16.828 10.875 1 81.5 213 SER A C 1
ATOM 1587 O O . SER A 1 213 ? -16.719 -15.977 10.125 1 81.5 213 SER A O 1
ATOM 1589 N N . ALA A 1 214 ? -18.141 -17.688 10.758 1 72.69 214 ALA A N 1
ATOM 1590 C CA . ALA A 1 214 ? -18.781 -17.641 9.445 1 72.69 214 ALA A CA 1
ATOM 1591 C C . ALA A 1 214 ? -19.359 -16.266 9.164 1 72.69 214 ALA A C 1
ATOM 1593 O O . ALA A 1 214 ? -19.922 -15.625 10.055 1 72.69 214 ALA A O 1
ATOM 1594 N N . ASN A 1 215 ? -19.141 -15.672 8.18 1 75.69 215 ASN A N 1
ATOM 1595 C CA . ASN A 1 215 ? -19.719 -14.422 7.703 1 75.69 215 ASN A CA 1
ATOM 1596 C C . ASN A 1 215 ? -18.859 -13.227 8.102 1 75.69 215 ASN A C 1
ATOM 1598 O O . ASN A 1 215 ? -19.188 -12.078 7.793 1 75.69 215 ASN A O 1
ATOM 1602 N N . GLU A 1 216 ? -17.797 -13.547 8.781 1 86.25 216 GLU A N 1
ATOM 1603 C CA . GLU A 1 216 ? -16.953 -12.453 9.234 1 86.25 216 GLU A CA 1
ATOM 1604 C C . GLU A 1 216 ? -15.75 -12.273 8.32 1 86.25 216 GLU A C 1
ATOM 1606 O O . GLU A 1 216 ? -15.031 -11.273 8.422 1 86.25 216 GLU A O 1
ATOM 1611 N N . SER A 1 217 ? -15.586 -13.297 7.531 1 94.06 217 SER A N 1
ATOM 1612 C CA . SER A 1 217 ? -14.414 -13.266 6.664 1 94.06 217 SER A CA 1
ATOM 1613 C C . SER A 1 217 ? -14.68 -13.977 5.344 1 94.06 217 SER A C 1
ATOM 1615 O O . SER A 1 217 ? -15.695 -14.656 5.195 1 94.06 217 SER A O 1
ATOM 1617 N N . ALA A 1 218 ? -13.867 -13.758 4.383 1 94.94 218 ALA A N 1
ATOM 1618 C CA . ALA A 1 218 ? -13.961 -14.438 3.094 1 94.94 218 ALA A CA 1
ATOM 1619 C C . ALA A 1 218 ? -13.609 -15.914 3.225 1 94.94 218 ALA A C 1
ATOM 1621 O O . ALA A 1 218 ? -14.133 -16.75 2.49 1 94.94 218 ALA A O 1
ATOM 1622 N N . SER A 1 219 ? -12.695 -16.266 4.066 1 94.31 219 SER A N 1
ATOM 1623 C CA . SER A 1 219 ? -12.289 -17.625 4.367 1 94.31 219 SER A CA 1
ATOM 1624 C C . SER A 1 219 ? -12.258 -17.875 5.871 1 94.31 219 SER A C 1
ATOM 1626 O O . SER A 1 219 ? -11.211 -17.766 6.508 1 94.31 219 SER A O 1
ATOM 1628 N N . PRO A 1 220 ? -13.352 -18.297 6.414 1 93.44 220 PRO A N 1
ATOM 1629 C CA . PRO A 1 220 ? -13.484 -18.453 7.863 1 93.44 220 PRO A CA 1
ATOM 1630 C C . PRO A 1 220 ? -12.766 -19.688 8.398 1 93.44 220 PRO A C 1
ATOM 1632 O O . PRO A 1 220 ? -1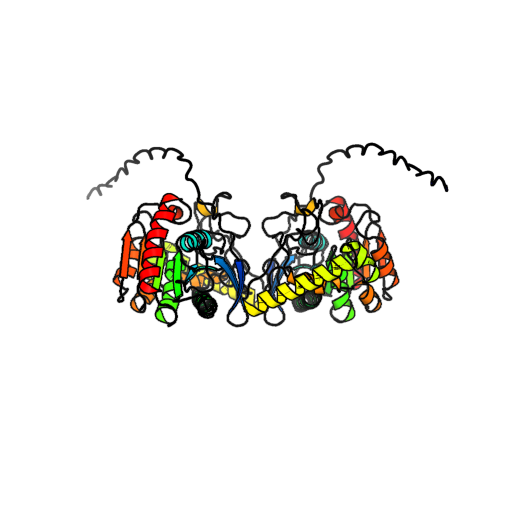2.352 -20.547 7.617 1 93.44 220 PRO A O 1
ATOM 1635 N N . GLY A 1 221 ? -12.664 -19.797 9.75 1 92.81 221 GLY A N 1
ATOM 1636 C CA . GLY A 1 221 ? -12.039 -20.906 10.43 1 92.81 221 GLY A CA 1
ATOM 1637 C C . GLY A 1 221 ? -10.57 -20.672 10.734 1 92.81 221 GLY A C 1
ATOM 1638 O O . GLY A 1 221 ? -10.031 -19.594 10.445 1 92.81 221 GLY A O 1
ATOM 1639 N N . SER A 1 222 ? -9.984 -21.641 11.305 1 93.25 222 SER A N 1
ATOM 1640 C CA . SER A 1 222 ? -8.586 -21.531 11.688 1 93.25 222 SER A CA 1
ATOM 1641 C C . SER A 1 222 ? -7.672 -21.547 10.461 1 93.25 222 SER A C 1
ATOM 1643 O O . SER A 1 222 ? -7.75 -22.453 9.641 1 93.25 222 SER A O 1
ATOM 1645 N N . LYS A 1 223 ? -6.891 -20.516 10.328 1 96.44 223 LYS A N 1
ATOM 1646 C CA . LYS A 1 223 ? -5.906 -20.375 9.258 1 96.44 223 LYS A CA 1
ATOM 1647 C C . LYS A 1 223 ? -4.52 -20.078 9.828 1 96.44 223 LYS A C 1
ATOM 1649 O O . LYS A 1 223 ? -4.051 -18.938 9.75 1 96.44 223 LYS A O 1
ATOM 1654 N N . PRO A 1 224 ? -3.863 -21.094 10.25 1 96.19 224 PRO A N 1
ATOM 1655 C CA . PRO A 1 224 ? -2.658 -20.906 11.055 1 96.19 224 PRO A CA 1
ATOM 1656 C C . PRO A 1 224 ? -1.596 -20.078 10.344 1 96.19 224 PRO A C 1
ATOM 1658 O O . PRO A 1 224 ? -0.898 -19.281 10.984 1 96.19 224 PRO A O 1
ATOM 1661 N N . TYR A 1 225 ? -1.399 -20.25 9.086 1 97.81 225 TYR A N 1
ATOM 1662 C CA . TYR A 1 225 ? -0.405 -19.484 8.344 1 97.81 225 TYR A CA 1
ATOM 1663 C C . TYR A 1 225 ? -0.677 -17.984 8.453 1 97.81 225 TYR A C 1
ATOM 1665 O O . TYR A 1 225 ? 0.241 -17.203 8.688 1 97.81 225 TYR A O 1
ATOM 1673 N N . TYR A 1 226 ? -1.868 -17.609 8.359 1 98 226 TYR A N 1
ATOM 1674 C CA . TYR A 1 226 ? -2.254 -16.203 8.297 1 98 226 TYR A CA 1
ATOM 1675 C C . TYR A 1 226 ? -2.418 -15.617 9.695 1 98 226 TYR A C 1
ATOM 1677 O O . TYR A 1 226 ? -2.473 -14.398 9.859 1 98 226 TYR A O 1
ATOM 1685 N N . GLU A 1 227 ? -2.518 -16.484 10.656 1 96.69 227 GLU A N 1
ATOM 1686 C CA . GLU A 1 227 ? -2.723 -16.047 12.031 1 96.69 227 GLU A CA 1
ATOM 1687 C C . GLU A 1 227 ? -1.392 -15.875 12.758 1 96.69 227 GLU A C 1
ATOM 1689 O O . GLU A 1 227 ? -1.299 -15.109 13.719 1 96.69 227 GLU A O 1
ATOM 1694 N N . ASP A 1 228 ? -0.378 -16.547 12.32 1 97.31 228 ASP A N 1
ATOM 1695 C CA . ASP A 1 228 ? 0.9 -16.625 13.023 1 97.31 228 ASP A CA 1
ATOM 1696 C C . ASP A 1 228 ? 1.864 -15.547 12.539 1 97.31 228 ASP A C 1
ATOM 1698 O O . ASP A 1 228 ? 2.283 -15.555 11.383 1 97.31 228 ASP A O 1
ATOM 1702 N N . PRO A 1 229 ? 2.309 -14.617 13.375 1 95.5 229 PRO A N 1
ATOM 1703 C CA . PRO A 1 229 ? 3.217 -13.539 12.984 1 95.5 229 PRO A CA 1
ATOM 1704 C C . PRO A 1 229 ? 4.605 -14.047 12.602 1 95.5 229 PRO A C 1
ATOM 1706 O O . PRO A 1 229 ? 5.402 -13.305 12.023 1 95.5 229 PRO A O 1
ATOM 1709 N N . THR A 1 230 ? 4.922 -15.242 12.945 1 96.19 230 THR A N 1
ATOM 1710 C CA . THR A 1 230 ? 6.211 -15.812 12.57 1 96.19 230 THR A CA 1
ATOM 1711 C C . THR A 1 230 ? 6.121 -16.516 11.227 1 96.19 230 THR A C 1
ATOM 1713 O O . THR A 1 230 ? 7.125 -17.016 10.703 1 96.19 230 THR A O 1
ATOM 1716 N N . ARG A 1 231 ? 4.926 -16.531 10.656 1 97.12 231 ARG A N 1
ATOM 1717 C CA . ARG A 1 231 ? 4.688 -17.125 9.344 1 97.12 231 ARG A CA 1
ATOM 1718 C C . ARG A 1 231 ? 4.133 -16.094 8.367 1 97.12 231 ARG A C 1
ATOM 1720 O O . ARG A 1 231 ? 4.809 -15.117 8.039 1 97.12 231 ARG A O 1
ATOM 1727 N N . GLY A 1 232 ? 2.867 -16.203 8.039 1 97.69 232 GLY A N 1
ATOM 1728 C CA . GLY A 1 232 ? 2.32 -15.359 6.992 1 97.69 232 GLY A CA 1
ATOM 1729 C C . GLY A 1 232 ? 1.712 -14.078 7.523 1 97.69 232 GLY A C 1
ATOM 1730 O O . GLY A 1 232 ? 1.396 -13.164 6.754 1 97.69 232 GLY A O 1
ATOM 1731 N N . ASN A 1 233 ? 1.56 -13.953 8.875 1 97.5 233 ASN A N 1
ATOM 1732 C CA . ASN A 1 233 ? 0.993 -12.742 9.461 1 97.5 233 ASN A CA 1
ATOM 1733 C C . ASN A 1 233 ? 2.053 -11.656 9.641 1 97.5 233 ASN A C 1
ATOM 1735 O O . ASN A 1 233 ? 2.293 -11.203 10.758 1 97.5 233 ASN A O 1
ATOM 1739 N N . ILE A 1 234 ? 2.537 -11.227 8.492 1 97.12 234 ILE A N 1
ATOM 1740 C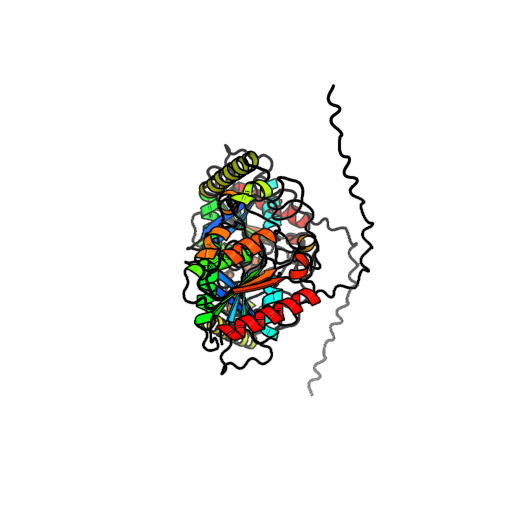 CA . ILE A 1 234 ? 3.658 -10.297 8.477 1 97.12 234 ILE A CA 1
ATOM 1741 C C . ILE A 1 234 ? 3.137 -8.859 8.391 1 97.12 234 ILE A C 1
ATOM 1743 O O . ILE A 1 234 ? 1.978 -8.641 8.039 1 97.12 234 ILE A O 1
ATOM 1747 N N . ARG A 1 235 ? 3.971 -7.934 8.648 1 95.69 235 ARG A N 1
ATOM 1748 C CA . ARG A 1 235 ? 3.584 -6.531 8.758 1 95.69 235 ARG A CA 1
ATOM 1749 C C . ARG A 1 235 ? 3.082 -5.992 7.426 1 95.69 235 ARG A C 1
ATOM 1751 O O . ARG A 1 235 ? 2.234 -5.094 7.395 1 95.69 235 ARG A O 1
ATOM 1758 N N . GLU A 1 236 ? 3.609 -6.531 6.328 1 96.81 236 GLU A N 1
ATOM 1759 C CA . GLU A 1 236 ? 3.293 -6.027 4.996 1 96.81 236 GLU A CA 1
ATOM 1760 C C . GLU A 1 236 ? 1.895 -6.457 4.562 1 96.81 236 GLU A C 1
ATOM 1762 O O . GLU A 1 236 ? 1.347 -5.918 3.598 1 96.81 236 GLU A O 1
ATOM 1767 N N . TRP A 1 237 ? 1.375 -7.336 5.285 1 97.94 237 TRP A N 1
ATOM 1768 C CA . TRP A 1 237 ? 0.118 -7.949 4.871 1 97.94 237 TRP A CA 1
ATOM 1769 C C . TRP A 1 237 ? -1.046 -7.426 5.707 1 97.94 237 TRP A C 1
ATOM 1771 O O . TRP A 1 237 ? -0.928 -7.281 6.926 1 97.94 237 TRP A O 1
ATOM 1781 N N . ARG A 1 238 ? -2.193 -7.156 5.035 1 97.25 238 ARG A N 1
ATOM 1782 C CA . ARG A 1 238 ? -3.436 -6.758 5.688 1 97.25 238 ARG A CA 1
ATOM 1783 C C . ARG A 1 238 ? -4.5 -7.84 5.551 1 97.25 238 ARG A C 1
ATOM 1785 O O . ARG A 1 238 ? -4.824 -8.258 4.438 1 97.25 238 ARG A O 1
ATOM 1792 N N . ASN A 1 239 ? -5.055 -8.25 6.684 1 97.31 239 ASN A N 1
ATOM 1793 C CA . ASN A 1 239 ? -6.129 -9.234 6.68 1 97.31 239 ASN A CA 1
ATOM 1794 C C . ASN A 1 239 ? -7.477 -8.594 6.355 1 97.31 239 ASN A C 1
ATOM 1796 O O . ASN A 1 239 ? -8.352 -8.492 7.219 1 97.31 239 ASN A O 1
ATOM 1800 N N . GLU A 1 240 ? -7.621 -8.227 5.141 1 97.69 240 GLU A N 1
ATOM 1801 C CA . GLU A 1 240 ? -8.805 -7.492 4.695 1 97.69 240 GLU A CA 1
ATOM 1802 C C . GLU A 1 240 ? -9.273 -7.984 3.328 1 97.69 240 GLU A C 1
ATOM 1804 O O . GLU A 1 240 ? -8.477 -8.469 2.527 1 97.69 240 GLU A O 1
ATOM 1809 N N . PHE A 1 241 ? -10.539 -7.883 3.146 1 98.31 241 PHE A N 1
ATOM 1810 C CA . PHE A 1 241 ? -11.219 -8.305 1.926 1 98.31 241 PHE A CA 1
ATOM 1811 C C . PHE A 1 241 ? -12.398 -7.391 1.62 1 98.31 241 PHE A C 1
ATOM 1813 O O . PHE A 1 241 ? -13.305 -7.242 2.445 1 98.31 241 PHE A O 1
ATOM 1820 N N . ALA A 1 242 ? -12.328 -6.742 0.438 1 98.75 242 ALA A N 1
ATOM 1821 C CA . ALA A 1 242 ? -13.453 -5.891 0.071 1 98.75 242 ALA A CA 1
ATOM 1822 C C . ALA A 1 242 ? -14.695 -6.723 -0.246 1 98.75 242 ALA A C 1
ATOM 1824 O O . ALA A 1 242 ? -14.641 -7.629 -1.079 1 98.75 242 ALA A O 1
ATOM 1825 N N . VAL A 1 243 ? -15.789 -6.379 0.326 1 98.38 243 VAL A N 1
ATOM 1826 C CA . VAL A 1 243 ? -17.031 -7.109 0.157 1 98.38 243 VAL A CA 1
ATOM 1827 C C . VAL A 1 243 ? -17.453 -7.102 -1.314 1 98.38 243 VAL A C 1
ATOM 1829 O O . VAL A 1 243 ? -18.031 -8.07 -1.81 1 98.38 243 VAL A O 1
ATOM 1832 N N . ALA A 1 244 ? -17.047 -6.121 -2.033 1 98.75 244 ALA A N 1
ATOM 1833 C CA . ALA A 1 244 ? -17.359 -5.965 -3.451 1 98.75 244 ALA A CA 1
ATOM 1834 C C . ALA A 1 244 ? -16.719 -7.066 -4.285 1 98.75 244 ALA A C 1
ATOM 1836 O O . ALA A 1 244 ? -17.031 -7.234 -5.461 1 98.75 244 ALA A O 1
ATOM 1837 N N . SER A 1 245 ? -15.852 -7.895 -3.682 1 98.56 245 SER A N 1
ATOM 1838 C CA . SER A 1 245 ? -15.125 -8.945 -4.383 1 98.56 245 SER A CA 1
ATOM 1839 C C . SER A 1 245 ? -16.031 -10.141 -4.672 1 98.56 245 SER A C 1
ATOM 1841 O O . SER A 1 245 ? -15.734 -10.953 -5.551 1 98.56 245 SER A O 1
ATOM 1843 N N . TRP A 1 246 ? -17.109 -10.305 -3.984 1 97.5 246 TRP A N 1
ATOM 1844 C CA . TRP A 1 246 ? -17.844 -11.57 -3.875 1 97.5 246 TRP A CA 1
ATOM 1845 C C . TRP A 1 246 ? -18.297 -12.055 -5.246 1 97.5 246 TRP A C 1
ATOM 1847 O O . TRP A 1 246 ? -18.078 -13.219 -5.602 1 97.5 246 TRP A O 1
ATOM 1857 N N . GLY A 1 247 ? -18.906 -11.203 -6.016 1 96.81 247 GLY A N 1
ATOM 1858 C CA . GLY A 1 247 ? -19.406 -11.641 -7.312 1 96.81 247 GLY A CA 1
ATOM 1859 C C . GLY A 1 247 ? -18.328 -12.242 -8.195 1 96.81 247 GLY A C 1
ATOM 1860 O O . GLY A 1 247 ? -18.453 -13.391 -8.633 1 96.81 247 GLY A O 1
ATOM 1861 N N . ALA A 1 248 ? -17.266 -11.508 -8.375 1 96.81 248 ALA A N 1
ATOM 1862 C CA . ALA A 1 248 ? -16.172 -11.961 -9.227 1 96.81 248 ALA A CA 1
ATOM 1863 C C . ALA A 1 248 ? -15.5 -13.203 -8.641 1 96.81 248 ALA A C 1
ATOM 1865 O O . ALA A 1 248 ? -15.125 -14.117 -9.383 1 96.81 248 ALA A O 1
ATOM 1866 N N . TRP A 1 249 ? -15.406 -13.258 -7.352 1 96.06 249 TRP A N 1
ATOM 1867 C CA . TRP A 1 249 ? -14.766 -14.359 -6.652 1 96.06 249 TRP A CA 1
ATOM 1868 C C . TRP A 1 249 ? -15.57 -15.648 -6.812 1 96.06 249 TRP A C 1
ATOM 1870 O O . TRP A 1 249 ? -15.008 -16.703 -7.125 1 96.06 249 TRP A O 1
ATOM 1880 N N . ILE A 1 250 ? -16.828 -15.562 -6.68 1 95.62 250 ILE A N 1
ATOM 1881 C CA . ILE A 1 250 ? -17.703 -16.719 -6.73 1 95.62 250 ILE A CA 1
ATOM 1882 C C . ILE A 1 250 ? -17.812 -17.234 -8.164 1 95.62 250 ILE A C 1
ATOM 1884 O O . ILE A 1 250 ? -17.875 -18.438 -8.398 1 95.62 250 ILE A O 1
ATOM 1888 N N . ASP A 1 251 ? -17.75 -16.328 -9.102 1 94.69 251 ASP A N 1
ATOM 1889 C CA . ASP A 1 251 ? -17.984 -16.688 -10.492 1 94.69 251 ASP A CA 1
ATOM 1890 C C . ASP A 1 251 ? -16.688 -17.141 -11.172 1 94.69 251 ASP A C 1
ATOM 1892 O O . ASP A 1 251 ? -16.719 -17.641 -12.305 1 94.69 251 ASP A O 1
ATOM 1896 N N . TRP A 1 252 ? -15.578 -16.953 -10.508 1 95.75 252 TRP A N 1
ATOM 1897 C CA . TRP A 1 252 ? -14.266 -17.312 -11.039 1 95.75 252 TRP A CA 1
ATOM 1898 C C . TRP A 1 252 ? -14.172 -18.812 -11.281 1 95.75 252 TRP A C 1
ATOM 1900 O O . TRP A 1 252 ? -14.508 -19.609 -10.398 1 95.75 252 TRP A O 1
ATOM 1910 N N . ASP A 1 253 ? -13.734 -19.25 -12.555 1 96 253 ASP A N 1
ATOM 1911 C CA . ASP A 1 253 ? -13.727 -20.656 -12.922 1 96 253 ASP A CA 1
ATOM 1912 C C . ASP A 1 253 ? -12.445 -21.016 -13.672 1 96 253 ASP A C 1
ATOM 1914 O O . ASP A 1 253 ? -12.477 -21.266 -14.875 1 96 253 ASP A O 1
ATOM 1918 N N . PRO A 1 254 ? -11.375 -21.156 -12.953 1 96.75 254 PRO A N 1
ATOM 1919 C CA . PRO A 1 254 ? -10.117 -21.516 -13.609 1 96.75 254 PRO A CA 1
ATOM 1920 C C . PRO A 1 254 ? -10.133 -22.922 -14.195 1 96.75 254 PRO A C 1
ATOM 1922 O O . PRO A 1 254 ? -9.391 -23.203 -15.141 1 96.75 254 PRO A O 1
ATOM 1925 N N . VAL A 1 255 ? -10.953 -23.797 -13.734 1 96.31 255 VAL A N 1
ATOM 1926 C CA . VAL A 1 255 ? -11.047 -25.156 -14.266 1 96.31 255 VAL A CA 1
ATOM 1927 C C . VAL A 1 255 ? -11.484 -25.109 -15.727 1 96.31 255 VAL A C 1
ATOM 1929 O O . VAL A 1 255 ? -10.922 -25.812 -16.562 1 96.31 255 VAL A O 1
ATOM 1932 N N . ALA A 1 256 ? -12.383 -24.266 -15.977 1 93.44 256 ALA A N 1
ATOM 1933 C CA . ALA A 1 256 ? -12.875 -24.109 -17.344 1 93.44 256 ALA A CA 1
ATOM 1934 C C . ALA A 1 256 ? -11.789 -23.547 -18.25 1 93.44 256 ALA A C 1
ATOM 1936 O O . ALA A 1 256 ? -11.828 -23.766 -19.469 1 93.44 256 ALA A O 1
ATOM 1937 N N . GLN A 1 257 ? -10.812 -22.828 -17.734 1 94.44 257 GLN A N 1
ATOM 1938 C CA . GLN A 1 257 ? -9.742 -22.203 -18.516 1 94.44 257 GLN A CA 1
ATOM 1939 C C . GLN A 1 257 ? -8.656 -23.219 -18.859 1 94.44 257 GLN A C 1
ATOM 1941 O O . GLN A 1 257 ? -7.871 -23 -19.781 1 94.44 257 GLN A O 1
ATOM 1946 N N . ALA A 1 258 ? -8.586 -24.281 -18.172 1 96.94 258 ALA A N 1
ATOM 1947 C CA . ALA A 1 258 ? -7.477 -25.234 -18.234 1 96.94 258 ALA A CA 1
ATOM 1948 C C . ALA A 1 258 ? -7.332 -25.797 -19.641 1 96.94 258 ALA A C 1
ATOM 1950 O O . ALA A 1 258 ? -6.219 -25.969 -20.141 1 96.94 258 ALA A O 1
ATOM 1951 N N . SER A 1 259 ? -8.438 -26.031 -20.328 1 95.62 259 SER A N 1
ATOM 1952 C CA . SER A 1 259 ? -8.398 -26.672 -21.641 1 95.62 259 SER A CA 1
ATOM 1953 C C . SER A 1 259 ? -7.809 -25.719 -22.688 1 95.62 259 SER A C 1
ATOM 1955 O O . SER A 1 259 ? -7.441 -26.156 -23.781 1 95.62 259 SER A O 1
ATOM 1957 N N . LEU A 1 260 ? -7.703 -24.438 -22.344 1 96.69 260 LEU A N 1
ATOM 1958 C CA . LEU A 1 260 ? -7.227 -23.438 -23.297 1 96.69 260 LEU A CA 1
ATOM 1959 C C . LEU A 1 260 ? -5.73 -23.203 -23.125 1 96.69 260 LEU A C 1
ATOM 1961 O O . LEU A 1 260 ? -5.113 -22.5 -23.938 1 96.69 260 LEU A O 1
ATOM 1965 N N . VAL A 1 261 ? -5.148 -23.781 -22.141 1 97.12 261 VAL A N 1
ATOM 1966 C CA . VAL A 1 261 ? -3.732 -23.594 -21.859 1 97.12 261 VAL A CA 1
ATOM 1967 C C . VAL A 1 261 ? -2.883 -24.328 -22.875 1 97.12 261 VAL A C 1
ATOM 1969 O O . VAL A 1 261 ? -3.102 -25.531 -23.125 1 97.12 261 VAL A O 1
ATOM 1972 N N . GLN A 1 262 ? -1.925 -23.594 -23.422 1 92.5 262 GLN A N 1
ATOM 1973 C CA . GLN A 1 262 ? -1.077 -24.188 -24.453 1 92.5 262 GLN A CA 1
ATOM 1974 C C . GLN A 1 262 ? 0.347 -24.391 -23.938 1 92.5 262 GLN A C 1
ATOM 1976 O O . GLN A 1 262 ? 1.099 -25.203 -24.469 1 92.5 262 GLN A O 1
ATOM 1981 N N . ALA A 1 263 ? 0.688 -23.719 -22.953 1 97.12 263 ALA A N 1
ATOM 1982 C CA . ALA A 1 263 ? 2.051 -23.781 -22.438 1 97.12 263 ALA A CA 1
ATOM 1983 C C . ALA A 1 263 ? 2.281 -25.047 -21.625 1 97.12 263 ALA A C 1
ATOM 1985 O O . ALA A 1 263 ? 1.389 -25.516 -20.922 1 97.12 263 ALA A O 1
ATOM 1986 N N . PRO A 1 264 ? 3.541 -25.656 -21.766 1 98.56 264 PRO A N 1
ATOM 1987 C CA . PRO A 1 264 ? 3.879 -26.75 -20.844 1 98.56 264 PRO A CA 1
ATOM 1988 C C . PRO A 1 264 ? 3.561 -26.422 -19.391 1 98.56 264 PRO A C 1
ATOM 1990 O O . PRO A 1 264 ? 3.838 -25.297 -18.922 1 98.56 264 PRO A O 1
ATOM 1993 N N . THR A 1 265 ? 2.949 -27.406 -18.688 1 98.81 265 THR A N 1
ATOM 1994 C CA . THR A 1 265 ? 2.398 -27.125 -17.359 1 98.81 265 THR A CA 1
ATOM 1995 C C . THR A 1 265 ? 2.877 -28.172 -16.359 1 98.81 265 THR A C 1
ATOM 1997 O O . THR A 1 265 ? 2.795 -29.375 -16.609 1 98.81 265 THR A O 1
ATOM 2000 N N . LEU A 1 266 ? 3.41 -27.672 -15.227 1 98.94 266 LEU A N 1
ATOM 2001 C CA . LEU A 1 266 ? 3.705 -28.5 -14.062 1 98.94 266 LEU A CA 1
ATOM 2002 C C . LEU A 1 266 ? 2.74 -28.203 -12.922 1 98.94 266 LEU A C 1
ATOM 2004 O O . LEU A 1 266 ? 2.564 -27.047 -12.539 1 98.94 266 LEU A O 1
ATOM 2008 N N . ILE A 1 267 ? 2.076 -29.219 -12.43 1 98.88 267 ILE A N 1
ATOM 2009 C CA . ILE A 1 267 ? 1.23 -29.109 -11.242 1 98.88 267 ILE A CA 1
ATOM 2010 C C . ILE A 1 267 ? 1.873 -29.859 -10.078 1 98.88 267 ILE A C 1
ATOM 2012 O O . ILE A 1 267 ? 2.092 -31.062 -10.148 1 98.88 267 ILE A O 1
ATOM 2016 N N . VAL A 1 268 ? 2.264 -29.141 -9.055 1 98.94 268 VAL A N 1
ATOM 2017 C CA . VAL A 1 268 ? 2.688 -29.75 -7.797 1 98.94 268 VAL A CA 1
ATOM 2018 C C . VAL A 1 268 ? 1.568 -29.641 -6.766 1 98.94 268 VAL A C 1
ATOM 2020 O O . VAL A 1 268 ? 1.149 -28.531 -6.41 1 98.94 268 VAL A O 1
ATOM 2023 N N . HIS A 1 269 ? 1.129 -30.75 -6.309 1 98.88 269 HIS A N 1
ATOM 2024 C CA . HIS A 1 269 ? 0.012 -30.781 -5.371 1 98.88 269 HIS A CA 1
ATOM 2025 C C . HIS A 1 269 ? 0.192 -31.875 -4.34 1 98.88 269 HIS A C 1
ATOM 2027 O O . HIS A 1 269 ? 1.25 -32.5 -4.273 1 98.88 269 HIS A O 1
ATOM 2033 N N . SER A 1 270 ? -0.729 -31.938 -3.432 1 98.75 270 SER A N 1
ATOM 2034 C CA . SER A 1 270 ? -0.712 -32.969 -2.393 1 98.75 270 SER A CA 1
ATOM 2035 C C . SER A 1 270 ? -2.113 -33.5 -2.123 1 98.75 270 SER A C 1
ATOM 2037 O O . SER A 1 270 ? -3.092 -32.75 -2.17 1 98.75 270 SER A O 1
ATOM 2039 N N . GLU A 1 271 ? -2.148 -34.812 -1.7 1 98.06 271 GLU A N 1
ATOM 2040 C CA . GLU A 1 271 ? -3.428 -35.406 -1.309 1 98.06 271 GLU A CA 1
ATOM 2041 C C . GLU A 1 271 ? -3.957 -34.75 -0.029 1 98.06 271 GLU A C 1
ATOM 2043 O O . GLU A 1 271 ? -5.16 -34.812 0.246 1 98.06 271 GLU A O 1
ATOM 2048 N N . ASN A 1 272 ? -3.068 -34.156 0.669 1 97.44 272 ASN A N 1
ATOM 2049 C CA . ASN A 1 272 ? -3.424 -33.562 1.962 1 97.44 272 ASN A CA 1
ATOM 2050 C C . ASN A 1 272 ? -3.582 -32.062 1.877 1 97.44 272 ASN A C 1
ATOM 2052 O O . ASN A 1 272 ? -3.787 -31.391 2.895 1 97.44 272 ASN A O 1
ATOM 2056 N N . ALA A 1 273 ? -3.441 -31.5 0.633 1 96.44 273 ALA A N 1
ATOM 2057 C CA . ALA A 1 273 ? -3.697 -30.078 0.427 1 96.44 273 ALA A CA 1
ATOM 2058 C C . ALA A 1 273 ? -5.164 -29.828 0.086 1 96.44 273 ALA A C 1
ATOM 2060 O O . ALA A 1 273 ? -5.938 -30.781 -0.079 1 96.44 273 ALA A O 1
ATOM 2061 N N . ALA A 1 274 ? -5.438 -28.562 0.058 1 90.94 274 ALA A N 1
ATOM 2062 C CA . ALA A 1 274 ? -6.812 -28.188 -0.265 1 90.94 274 ALA A CA 1
ATOM 2063 C C . ALA A 1 274 ? -7.164 -28.578 -1.698 1 90.94 274 ALA A C 1
ATOM 2065 O O . ALA A 1 274 ? -6.387 -28.344 -2.623 1 90.94 274 ALA A O 1
ATOM 2066 N N . PHE A 1 275 ? -8.25 -29.312 -1.871 1 92.38 275 PHE A N 1
ATOM 2067 C CA . PHE A 1 275 ? -8.961 -29.594 -3.113 1 92.38 275 PHE A CA 1
ATOM 2068 C C . PHE A 1 275 ? -8.078 -30.359 -4.09 1 92.38 275 PHE A C 1
ATOM 2070 O O . PHE A 1 275 ? -7.926 -29.953 -5.246 1 92.38 275 PHE A O 1
ATOM 2077 N N . PRO A 1 276 ? -7.574 -31.484 -3.74 1 96.94 276 PRO A N 1
ATOM 2078 C CA . PRO A 1 276 ? -6.738 -32.281 -4.656 1 96.94 276 PRO A CA 1
ATOM 2079 C C . PRO A 1 276 ? -7.512 -32.781 -5.879 1 96.94 276 PRO A C 1
ATOM 2081 O O . PRO A 1 276 ? -6.93 -32.938 -6.953 1 96.94 276 PRO A O 1
ATOM 2084 N N . ASP A 1 277 ? -8.828 -33 -5.719 1 96.44 277 ASP A N 1
ATOM 2085 C CA . ASP A 1 277 ? -9.641 -33.469 -6.844 1 96.44 277 ASP A CA 1
ATOM 2086 C C . ASP A 1 277 ? -9.688 -32.438 -7.957 1 96.44 277 ASP A C 1
ATOM 2088 O O . ASP A 1 277 ? -9.664 -32.781 -9.141 1 96.44 277 ASP A O 1
ATOM 2092 N N . GLN A 1 278 ? -9.758 -31.219 -7.551 1 96.88 278 GLN A N 1
ATOM 2093 C CA . GLN A 1 278 ? -9.758 -30.172 -8.562 1 96.88 278 GLN A CA 1
ATOM 2094 C C . GLN A 1 278 ? -8.43 -30.125 -9.312 1 96.88 278 GLN A C 1
ATOM 2096 O O . GLN A 1 278 ? -8.398 -29.812 -10.508 1 96.88 278 GLN A O 1
ATOM 2101 N N . ALA A 1 279 ? -7.32 -30.359 -8.672 1 98.25 279 ALA A N 1
ATOM 2102 C CA . ALA A 1 279 ? -6.023 -30.438 -9.344 1 98.25 279 ALA A CA 1
ATOM 2103 C C . ALA A 1 279 ? -6.016 -31.547 -10.398 1 98.25 279 ALA A C 1
ATOM 2105 O O . ALA A 1 279 ? -5.488 -31.359 -11.5 1 98.25 279 ALA A O 1
ATOM 2106 N N . ARG A 1 280 ? -6.656 -32.688 -10.062 1 98.25 280 ARG A N 1
ATOM 2107 C CA . ARG A 1 280 ? -6.758 -33.781 -11.008 1 98.25 280 ARG A CA 1
ATOM 2108 C C . ARG A 1 280 ? -7.582 -33.375 -12.227 1 98.25 280 ARG A C 1
ATOM 2110 O O . ARG A 1 280 ? -7.234 -33.719 -13.359 1 98.25 280 ARG A O 1
ATOM 2117 N N . ILE A 1 281 ? -8.625 -32.688 -11.945 1 97.94 281 ILE A N 1
ATOM 2118 C CA . ILE A 1 281 ? -9.508 -32.25 -13.023 1 97.94 281 ILE A CA 1
ATOM 2119 C C . ILE A 1 281 ? -8.766 -31.297 -13.953 1 97.94 281 ILE A C 1
ATOM 2121 O O . ILE A 1 281 ? -8.82 -31.438 -15.18 1 97.94 281 ILE A O 1
ATOM 2125 N N . VAL A 1 282 ? -8.055 -30.328 -13.359 1 98.38 282 VAL A N 1
ATOM 2126 C CA . VAL A 1 282 ? -7.289 -29.375 -14.156 1 98.38 282 VAL A CA 1
ATOM 2127 C C . VAL A 1 282 ? -6.234 -30.109 -14.977 1 98.38 282 VAL A C 1
ATOM 2129 O O . VAL A 1 282 ? -6.082 -29.844 -16.172 1 98.38 282 VAL A O 1
ATOM 2132 N N . TYR A 1 283 ? -5.562 -31.016 -14.375 1 98.5 283 TYR A N 1
ATOM 2133 C CA . TYR A 1 283 ? -4.578 -31.812 -15.094 1 98.5 283 TYR A CA 1
ATOM 2134 C C . TYR A 1 283 ? -5.219 -32.531 -16.281 1 98.5 283 TYR A C 1
ATOM 2136 O O . TYR A 1 283 ? -4.652 -32.562 -17.375 1 98.5 283 TYR A O 1
ATOM 2144 N N . GLY A 1 284 ? -6.336 -33.094 -16.016 1 98 284 GLY A N 1
ATOM 2145 C CA . GLY A 1 284 ? -7.047 -33.812 -17.078 1 98 284 GLY A CA 1
ATOM 2146 C C . GLY A 1 284 ? -7.465 -32.906 -18.219 1 98 284 GLY A C 1
ATOM 2147 O O . GLY A 1 284 ? -7.453 -33.312 -19.391 1 98 284 GLY A O 1
ATOM 2148 N N . ASN A 1 285 ? -7.801 -31.656 -17.891 1 97.38 285 ASN A N 1
ATOM 2149 C CA . ASN A 1 285 ? -8.32 -30.719 -18.875 1 97.38 285 ASN A CA 1
ATOM 2150 C C . ASN A 1 285 ? -7.203 -30.109 -19.719 1 97.38 285 ASN A C 1
ATOM 2152 O O . ASN A 1 285 ? -7.43 -29.688 -20.859 1 97.38 285 ASN A O 1
ATOM 2156 N N . ILE A 1 286 ? -6.016 -30 -19.172 1 97.38 286 ILE A N 1
ATOM 2157 C CA . ILE A 1 286 ? -4.883 -29.438 -19.891 1 97.38 286 ILE A CA 1
ATOM 2158 C C . ILE A 1 286 ? -4.504 -30.359 -21.062 1 97.38 286 ILE A C 1
ATOM 2160 O O . ILE A 1 286 ? -4.383 -31.562 -20.875 1 97.38 286 ILE A O 1
ATOM 2164 N N . ARG A 1 287 ? -4.27 -29.781 -22.203 1 92.62 287 ARG A N 1
ATOM 2165 C CA . ARG A 1 287 ? -4.035 -30.594 -23.391 1 92.62 287 ARG A CA 1
ATOM 2166 C C . ARG A 1 287 ? -2.592 -30.453 -23.859 1 92.62 287 ARG A C 1
ATOM 2168 O O . ARG A 1 287 ? -2.137 -31.234 -24.703 1 92.62 287 ARG A O 1
ATOM 2175 N N . SER A 1 288 ? -1.844 -29.516 -23.328 1 92 288 SER A N 1
ATOM 2176 C CA . SER A 1 288 ? -0.433 -29.328 -23.656 1 92 288 SER A CA 1
ATOM 2177 C C . SER A 1 288 ? 0.446 -30.297 -22.875 1 92 288 SER A C 1
ATOM 2179 O O . SER A 1 288 ? -0.062 -31.188 -22.172 1 92 288 SER A O 1
ATOM 2181 N N . GLN A 1 289 ? 1.768 -30.203 -23.219 1 96.38 289 GLN A N 1
ATOM 2182 C CA . GLN A 1 289 ? 2.689 -30.953 -22.359 1 96.38 289 GLN A CA 1
ATOM 2183 C C . GLN A 1 289 ? 2.416 -30.672 -20.875 1 96.38 289 GLN A C 1
ATOM 2185 O O . GLN A 1 289 ? 2.219 -29.516 -20.484 1 96.38 289 GLN A O 1
ATOM 2190 N N . LYS A 1 290 ? 2.299 -31.766 -20.094 1 98.12 290 LYS A N 1
ATOM 2191 C CA . LYS A 1 290 ? 1.919 -31.594 -18.703 1 98.12 290 LYS A CA 1
ATOM 2192 C C . LYS A 1 290 ? 2.586 -32.625 -17.812 1 98.12 290 LYS A C 1
ATOM 2194 O O . LYS A 1 290 ? 2.938 -33.719 -18.297 1 98.12 290 LYS A O 1
ATOM 2199 N N . GLU A 1 291 ? 2.768 -32.281 -16.609 1 98.56 291 GLU A N 1
ATOM 2200 C CA . GLU A 1 291 ? 3.242 -33.156 -15.531 1 98.56 291 GLU A CA 1
ATOM 2201 C C . GLU A 1 291 ? 2.58 -32.812 -14.203 1 98.56 291 GLU A C 1
ATOM 2203 O O . GLU A 1 291 ? 2.309 -31.641 -13.922 1 98.56 291 GLU A O 1
ATOM 2208 N N . ILE A 1 292 ? 2.242 -33.844 -13.422 1 98.75 292 ILE A N 1
ATOM 2209 C CA . ILE A 1 292 ? 1.749 -33.594 -12.07 1 98.75 292 ILE A CA 1
ATOM 2210 C C . ILE A 1 292 ? 2.611 -34.344 -11.07 1 98.75 292 ILE A C 1
ATOM 2212 O O . ILE A 1 292 ? 2.961 -35.531 -11.297 1 98.75 292 ILE A O 1
ATOM 2216 N N . VAL A 1 293 ? 3.037 -33.688 -10.078 1 98.88 293 VAL A N 1
ATOM 2217 C CA . VAL A 1 293 ? 3.779 -34.281 -8.961 1 98.88 293 VAL A CA 1
ATOM 2218 C C . VAL A 1 293 ? 2.92 -34.25 -7.699 1 98.88 293 VAL A C 1
ATOM 2220 O O . VAL A 1 293 ? 2.516 -33.188 -7.242 1 98.88 293 VAL A O 1
ATOM 2223 N N . TRP A 1 294 ? 2.613 -35.375 -7.18 1 98.69 294 TRP A N 1
ATOM 2224 C CA . TRP A 1 294 ? 1.92 -35.469 -5.902 1 98.69 294 TRP A CA 1
ATOM 2225 C C . TRP A 1 294 ? 2.914 -35.531 -4.746 1 98.69 294 TRP A C 1
ATOM 2227 O O . TRP A 1 294 ? 3.43 -36.594 -4.422 1 98.69 294 TRP A O 1
ATOM 2237 N N . ALA A 1 295 ? 3.139 -34.406 -4.145 1 98.44 295 ALA A N 1
ATOM 2238 C CA . ALA A 1 295 ? 4.098 -34.281 -3.049 1 98.44 295 ALA A CA 1
ATOM 2239 C C . ALA A 1 295 ? 3.428 -34.531 -1.702 1 98.44 295 ALA A C 1
ATOM 2241 O O . ALA A 1 295 ? 2.201 -34.625 -1.618 1 98.44 295 ALA A O 1
ATOM 2242 N N . GLU A 1 296 ? 4.277 -34.688 -0.665 1 97.12 296 GLU A N 1
ATOM 2243 C CA . GLU A 1 296 ? 3.785 -34.844 0.701 1 97.12 296 GLU A CA 1
ATOM 2244 C C . GLU A 1 296 ? 3.711 -33.469 1.413 1 97.12 296 GLU A C 1
ATOM 2246 O O . GLU A 1 296 ? 4.582 -32.625 1.23 1 97.12 296 GLU A O 1
ATOM 2251 N N . GLY A 1 297 ? 2.619 -33.312 2.178 1 97.56 297 GLY A N 1
ATOM 2252 C CA . GLY A 1 297 ? 2.479 -32.125 2.979 1 97.56 297 GLY A CA 1
ATOM 2253 C C . GLY A 1 297 ? 1.061 -31.578 3.006 1 97.56 297 GLY A C 1
ATOM 2254 O O . GLY A 1 297 ? 0.276 -31.844 2.09 1 97.56 297 GLY A O 1
ATOM 2255 N N . ALA A 1 298 ? 0.815 -30.906 4.109 1 97.81 298 ALA A N 1
ATOM 2256 C CA . ALA A 1 298 ? -0.448 -30.188 4.191 1 97.81 298 ALA A CA 1
ATOM 2257 C C . ALA A 1 298 ? -0.391 -28.891 3.379 1 97.81 298 ALA A C 1
ATOM 2259 O O . ALA A 1 298 ? 0.677 -28.5 2.906 1 97.81 298 ALA A O 1
ATOM 2260 N N . HIS A 1 299 ? -1.471 -28.266 3.254 1 97.88 299 HIS A N 1
ATOM 2261 C CA . HIS A 1 299 ? -1.619 -27.125 2.354 1 97.88 299 HIS A CA 1
ATOM 2262 C C . HIS A 1 299 ? -0.588 -26.047 2.656 1 97.88 299 HIS A C 1
ATOM 2264 O O . HIS A 1 299 ? 0.161 -25.625 1.77 1 97.88 299 HIS A O 1
ATOM 2270 N N . TYR A 1 300 ? -0.463 -25.688 3.934 1 98.25 300 TYR A N 1
ATOM 2271 C CA . TYR A 1 300 ? 0.397 -24.547 4.281 1 98.25 300 TYR A CA 1
ATOM 2272 C C . TYR A 1 300 ? 1.858 -24.984 4.34 1 98.25 300 TYR A C 1
ATOM 2274 O O . TYR A 1 300 ? 2.758 -24.141 4.387 1 98.25 300 TYR A O 1
ATOM 2282 N N . ASP A 1 301 ? 2.096 -26.297 4.32 1 98.31 301 ASP A N 1
ATOM 2283 C CA . ASP A 1 301 ? 3.477 -26.75 4.219 1 98.31 301 ASP A CA 1
ATOM 2284 C C . ASP A 1 301 ? 4.121 -26.281 2.92 1 98.31 301 ASP A C 1
ATOM 2286 O O . ASP A 1 301 ? 5.328 -26.031 2.871 1 98.31 301 ASP A O 1
ATOM 2290 N N . PHE A 1 302 ? 3.299 -26.109 1.958 1 98.75 302 PHE A N 1
ATOM 2291 C CA . PHE A 1 302 ? 3.803 -25.656 0.664 1 98.75 302 PHE A CA 1
ATOM 2292 C C . PHE A 1 302 ? 4.117 -24.172 0.686 1 98.75 302 PHE A C 1
ATOM 2294 O O . PHE A 1 302 ? 4.711 -23.641 -0.255 1 98.75 302 PHE A O 1
ATOM 2301 N N . TYR A 1 303 ? 3.725 -23.5 1.765 1 98.69 303 TYR A N 1
ATOM 2302 C CA . TYR A 1 303 ? 3.984 -22.062 1.845 1 98.69 303 TYR A CA 1
ATOM 2303 C C . TYR A 1 303 ? 5.352 -21.797 2.459 1 98.69 303 TYR A C 1
ATOM 2305 O O . TYR A 1 303 ? 6.086 -20.922 1.987 1 98.69 303 TYR A O 1
ATOM 2313 N N . ASP A 1 304 ? 5.656 -22.625 3.533 1 97.62 304 ASP A N 1
ATOM 2314 C CA . ASP A 1 304 ? 6.801 -22.125 4.285 1 97.62 304 ASP A CA 1
ATOM 2315 C C . ASP A 1 304 ? 7.527 -23.266 5.004 1 97.62 304 ASP A C 1
ATOM 2317 O O . ASP A 1 304 ? 8.453 -23.016 5.785 1 97.62 304 ASP A O 1
ATOM 2321 N N . ASN A 1 305 ? 7.02 -24.5 4.863 1 97.69 305 ASN A N 1
ATOM 2322 C CA . ASN A 1 305 ? 7.828 -25.609 5.371 1 97.69 305 ASN A CA 1
ATOM 2323 C C . ASN A 1 305 ? 9.094 -25.812 4.535 1 97.69 305 ASN A C 1
ATOM 2325 O O . ASN A 1 305 ? 9.016 -26.031 3.328 1 97.69 305 ASN A O 1
ATOM 2329 N N . ALA A 1 306 ? 10.242 -25.797 5.152 1 97 306 ALA A N 1
ATOM 2330 C CA . ALA A 1 306 ? 11.523 -25.75 4.445 1 97 306 ALA A CA 1
ATOM 2331 C C . ALA A 1 306 ? 11.703 -26.953 3.535 1 97 306 ALA A C 1
ATOM 2333 O O . ALA A 1 306 ? 12.078 -26.812 2.369 1 97 306 ALA A O 1
ATOM 2334 N N . GLU A 1 307 ? 11.461 -28.078 3.998 1 97.5 307 GLU A N 1
ATOM 2335 C CA . GLU A 1 307 ? 11.672 -29.297 3.232 1 97.5 307 GLU A CA 1
ATOM 2336 C C . GLU A 1 307 ? 10.719 -29.391 2.043 1 97.5 307 GLU A C 1
ATOM 2338 O O . GLU A 1 307 ? 11.141 -29.656 0.918 1 97.5 307 GLU A O 1
ATOM 2343 N N . THR A 1 308 ? 9.43 -29.156 2.326 1 98.56 308 THR A N 1
ATOM 2344 C CA . THR A 1 308 ? 8.422 -29.188 1.27 1 98.56 308 THR A CA 1
ATOM 2345 C C . THR A 1 308 ? 8.711 -28.141 0.207 1 98.56 308 THR A C 1
ATOM 2347 O O . THR A 1 308 ? 8.633 -28.406 -0.991 1 98.56 308 THR A O 1
ATOM 2350 N N . VAL A 1 309 ? 9.086 -26.953 0.611 1 98.69 309 VAL A N 1
ATOM 2351 C CA . VAL A 1 309 ? 9.359 -25.859 -0.304 1 98.69 309 VAL A CA 1
ATOM 2352 C C . VAL A 1 309 ? 10.594 -26.172 -1.146 1 98.69 309 VAL A C 1
ATOM 2354 O O . VAL A 1 309 ? 10.594 -25.938 -2.359 1 98.69 309 VAL A O 1
ATOM 2357 N N . ARG A 1 310 ? 11.633 -26.688 -0.571 1 98.12 310 ARG A N 1
ATOM 2358 C CA . ARG A 1 310 ? 12.844 -27 -1.313 1 98.12 310 ARG A CA 1
ATOM 2359 C C . ARG A 1 310 ? 12.594 -28.094 -2.344 1 98.12 310 ARG A C 1
ATOM 2361 O O . ARG A 1 310 ? 13.047 -27.984 -3.486 1 98.12 310 ARG A O 1
ATOM 2368 N N . PHE A 1 311 ? 11.906 -29.125 -1.901 1 98.62 311 PHE A N 1
ATOM 2369 C CA . PHE A 1 311 ? 11.539 -30.188 -2.82 1 98.62 311 PHE A CA 1
ATOM 2370 C C . PHE A 1 311 ? 10.773 -29.641 -4.016 1 98.62 311 PHE A C 1
ATOM 2372 O O . PHE A 1 311 ? 11.094 -29.953 -5.164 1 98.62 311 PHE A O 1
ATOM 2379 N N . THR A 1 312 ? 9.82 -28.828 -3.707 1 98.88 312 THR A N 1
ATOM 2380 C CA . THR A 1 312 ? 8.969 -28.25 -4.738 1 98.88 312 THR A CA 1
ATOM 2381 C C . THR A 1 312 ? 9.781 -27.328 -5.652 1 98.88 312 THR A C 1
ATOM 2383 O O . THR A 1 312 ? 9.641 -27.375 -6.875 1 98.88 312 THR A O 1
ATOM 2386 N N . ALA A 1 313 ? 10.602 -26.516 -5.09 1 98.81 313 ALA A N 1
ATOM 2387 C CA . ALA A 1 313 ? 11.414 -25.578 -5.855 1 98.81 313 ALA A CA 1
ATOM 2388 C C . ALA A 1 313 ? 12.344 -26.312 -6.812 1 98.81 313 ALA A C 1
ATOM 2390 O O . ALA A 1 313 ? 12.625 -25.828 -7.91 1 98.81 313 ALA A O 1
ATOM 2391 N N . ASP A 1 314 ? 12.836 -27.453 -6.422 1 98.88 314 ASP A N 1
ATOM 2392 C CA . ASP A 1 314 ? 13.664 -28.25 -7.309 1 98.88 314 ASP A CA 1
ATOM 2393 C C . ASP A 1 314 ? 12.883 -28.688 -8.547 1 98.88 314 ASP A C 1
ATOM 2395 O O . ASP A 1 314 ? 13.398 -28.609 -9.672 1 98.88 314 ASP A O 1
ATOM 2399 N N . LYS A 1 315 ? 11.664 -29.172 -8.297 1 98.94 315 LYS A N 1
ATOM 2400 C CA . LYS A 1 315 ? 10.82 -29.578 -9.414 1 98.94 315 LYS A CA 1
ATOM 2401 C C . LYS A 1 315 ? 10.5 -28.391 -10.32 1 98.94 315 LYS A C 1
ATOM 2403 O O . LYS A 1 315 ? 10.523 -28.516 -11.547 1 98.94 315 LYS A O 1
ATOM 2408 N N . LEU A 1 316 ? 10.234 -27.281 -9.703 1 98.94 316 LEU A N 1
ATOM 2409 C CA . LEU A 1 316 ? 9.891 -26.078 -10.445 1 98.94 316 LEU A CA 1
ATOM 2410 C C . LEU A 1 316 ? 11.07 -25.609 -11.297 1 98.94 316 LEU A C 1
ATOM 2412 O O . LEU A 1 316 ? 10.906 -25.281 -12.469 1 98.94 316 LEU A O 1
ATOM 2416 N N . ALA A 1 317 ? 12.227 -25.547 -10.695 1 98.81 317 ALA A N 1
ATOM 2417 C CA . ALA A 1 317 ? 13.414 -25.078 -11.406 1 98.81 317 ALA A CA 1
ATOM 2418 C C . ALA A 1 317 ? 13.711 -25.969 -12.609 1 98.81 317 ALA A C 1
ATOM 2420 O O . ALA A 1 317 ? 14 -25.469 -13.695 1 98.81 317 ALA A O 1
ATOM 2421 N N . LYS A 1 318 ? 13.641 -27.25 -12.391 1 98.81 318 LYS A N 1
ATOM 2422 C CA . LYS A 1 318 ? 13.852 -28.188 -13.5 1 98.81 318 LYS A CA 1
ATOM 2423 C C . LYS A 1 318 ? 12.867 -27.922 -14.633 1 98.81 318 LYS A C 1
ATOM 2425 O O . LYS A 1 318 ? 13.258 -27.875 -15.805 1 98.81 318 LYS A O 1
ATOM 2430 N N . HIS A 1 319 ? 11.602 -27.766 -14.273 1 98.88 319 HIS A N 1
ATOM 2431 C CA . HIS A 1 319 ? 10.555 -27.5 -15.25 1 98.88 319 HIS A CA 1
ATOM 2432 C C . HIS A 1 319 ? 10.844 -26.219 -16.031 1 98.88 319 HIS A C 1
ATOM 2434 O O . HIS A 1 319 ? 10.789 -26.219 -17.266 1 98.88 319 HIS A O 1
ATOM 2440 N N . PHE A 1 320 ? 11.156 -25.156 -15.367 1 98.88 320 PHE A N 1
ATOM 2441 C CA . PHE A 1 320 ? 11.352 -23.859 -16.016 1 98.88 320 PHE A CA 1
ATOM 2442 C C . PHE A 1 320 ? 12.648 -23.844 -16.812 1 98.88 320 PHE A C 1
ATOM 2444 O O . PHE A 1 320 ? 12.727 -23.203 -17.859 1 98.88 320 PHE A O 1
ATOM 2451 N N . TYR A 1 321 ? 13.711 -24.594 -16.438 1 98.31 321 TYR A N 1
ATOM 2452 C CA . TYR A 1 321 ? 14.914 -24.734 -17.25 1 98.31 321 TYR A CA 1
ATOM 2453 C C . TYR A 1 321 ? 14.609 -25.453 -18.562 1 98.31 321 TYR A C 1
ATOM 2455 O O . TYR A 1 321 ? 15.125 -25.078 -19.625 1 98.31 321 TYR A O 1
ATOM 2463 N N . THR A 1 322 ? 13.844 -26.438 -18.422 1 98.44 322 THR A N 1
ATOM 2464 C CA . THR A 1 322 ? 13.523 -27.266 -19.578 1 98.44 322 THR A CA 1
ATOM 2465 C C . THR A 1 322 ? 12.805 -26.438 -20.641 1 98.44 322 THR A C 1
ATOM 2467 O O . THR A 1 322 ? 13.094 -26.578 -21.828 1 98.44 322 THR A O 1
ATOM 2470 N N . TYR A 1 323 ? 11.961 -25.5 -20.219 1 98.56 323 TYR A N 1
ATOM 2471 C CA . TYR A 1 323 ? 11.047 -24.938 -21.219 1 98.56 323 TYR A CA 1
ATOM 2472 C C . TYR A 1 323 ? 11.344 -23.469 -21.453 1 98.56 323 TYR A C 1
ATOM 2474 O O . TYR A 1 323 ? 10.844 -22.875 -22.422 1 98.56 323 TYR A O 1
ATOM 2482 N N . LEU A 1 324 ? 12.172 -22.828 -20.594 1 98.44 324 LEU A N 1
ATOM 2483 C CA . LEU A 1 324 ? 12.367 -21.391 -20.734 1 98.44 324 LEU A CA 1
ATOM 2484 C C . LEU A 1 324 ? 13.789 -21.062 -21.156 1 98.44 324 LEU A C 1
ATOM 2486 O O . LEU A 1 324 ? 14.117 -19.906 -21.438 1 98.44 324 LEU A O 1
ATOM 2490 N N . SER A 1 325 ? 14.688 -22 -21.172 1 93 325 SER A N 1
ATOM 2491 C CA . SER A 1 325 ? 16.078 -21.734 -21.516 1 93 325 SER A CA 1
ATOM 2492 C C . SER A 1 325 ? 16.266 -21.703 -23.031 1 93 325 SER A C 1
ATOM 2494 O O . SER A 1 325 ? 15.508 -22.344 -23.766 1 93 325 SER A O 1
ATOM 2496 N N . MET B 1 1 ? 52.875 33.5 20.422 1 29.09 1 MET B N 1
ATOM 2497 C CA . MET B 1 1 ? 52.562 32.281 21.156 1 29.09 1 MET B CA 1
ATOM 2498 C C . MET B 1 1 ? 51.25 32.438 21.922 1 29.09 1 MET B C 1
ATOM 2500 O O . MET B 1 1 ? 51.25 32.875 23.062 1 29.09 1 MET B O 1
ATOM 2504 N N . PHE B 1 2 ? 50.188 32.938 21.25 1 35.41 2 PHE B N 1
ATOM 2505 C CA . PHE B 1 2 ? 48.875 33.344 21.766 1 35.41 2 PHE B CA 1
ATOM 2506 C C . PHE B 1 2 ? 48.156 32.125 22.359 1 35.41 2 PHE B C 1
ATOM 2508 O O . PHE B 1 2 ? 47.938 31.125 21.688 1 35.41 2 PHE B O 1
ATOM 2515 N N . LYS B 1 3 ? 48.312 31.984 23.672 1 28.98 3 LYS B N 1
ATOM 2516 C CA . LYS B 1 3 ? 47.719 30.969 24.547 1 28.98 3 LYS B CA 1
ATOM 2517 C C . LYS B 1 3 ? 46.188 31.016 24.453 1 28.98 3 LYS B C 1
ATOM 2519 O O . LYS B 1 3 ? 45.562 32 24.844 1 28.98 3 LYS B O 1
ATOM 2524 N N . THR B 1 4 ? 45.531 30.516 23.469 1 29.08 4 THR B N 1
ATOM 2525 C CA . THR B 1 4 ? 44.062 30.406 23.359 1 29.08 4 THR B CA 1
ATOM 2526 C C . THR B 1 4 ? 43.5 29.562 24.5 1 29.08 4 THR B C 1
ATOM 2528 O O . THR B 1 4 ? 43.812 28.359 24.594 1 29.08 4 THR B O 1
ATOM 2531 N N . ALA B 1 5 ? 43.312 30.125 25.672 1 28.16 5 ALA B N 1
ATOM 2532 C CA . ALA B 1 5 ? 42.656 29.438 26.781 1 28.16 5 ALA B CA 1
ATOM 2533 C C . ALA B 1 5 ? 41.312 28.828 26.359 1 28.16 5 ALA B C 1
ATOM 2535 O O . ALA B 1 5 ? 40.438 29.531 25.891 1 28.16 5 ALA B O 1
ATOM 2536 N N . ALA B 1 6 ? 41.281 27.5 26.094 1 28.94 6 ALA B N 1
ATOM 2537 C CA . ALA B 1 6 ? 40.125 26.641 25.844 1 28.94 6 ALA B CA 1
ATOM 2538 C C . ALA B 1 6 ? 39.125 26.703 26.984 1 28.94 6 ALA B C 1
ATOM 2540 O O . ALA B 1 6 ? 39.438 26.344 28.125 1 28.94 6 ALA B O 1
ATOM 2541 N N . LEU B 1 7 ? 38.312 27.75 27.062 1 30.91 7 LEU B N 1
ATOM 2542 C CA . LEU B 1 7 ? 37.25 27.797 28.062 1 30.91 7 LEU B CA 1
ATOM 2543 C C . LEU B 1 7 ? 36.406 26.516 28.031 1 30.91 7 LEU B C 1
ATOM 2545 O O . LEU B 1 7 ? 35.812 26.188 27.016 1 30.91 7 LEU B O 1
ATOM 2549 N N . LEU B 1 8 ? 36.812 25.5 28.797 1 30.02 8 LEU B N 1
ATOM 2550 C CA . LEU B 1 8 ? 36.094 24.266 29.094 1 30.02 8 LEU B CA 1
ATOM 2551 C C . LEU B 1 8 ? 34.719 24.562 29.719 1 30.02 8 LEU B C 1
ATOM 2553 O O . LEU B 1 8 ? 34.656 25.062 30.859 1 30.02 8 LEU B O 1
ATOM 2557 N N . LEU B 1 9 ? 33.75 25.094 28.969 1 29.34 9 LEU B N 1
ATOM 2558 C CA . LEU B 1 9 ? 32.375 25.234 29.516 1 29.34 9 LEU B CA 1
ATOM 2559 C C . LEU B 1 9 ? 31.891 23.906 30.094 1 29.34 9 LEU B C 1
ATOM 2561 O O . LEU B 1 9 ? 31.797 22.906 29.375 1 29.34 9 LEU B O 1
ATOM 2565 N N . SER B 1 10 ? 32.188 23.609 31.344 1 31.02 10 SER B N 1
ATOM 2566 C CA . SER B 1 10 ? 31.609 22.516 32.094 1 31.02 10 SER B CA 1
ATOM 2567 C C . SER B 1 10 ? 30.078 22.531 32.062 1 31.02 10 SER B C 1
ATOM 2569 O O . SER B 1 10 ? 29.453 23.438 32.594 1 31.02 10 SER B O 1
ATOM 2571 N N . PHE B 1 11 ? 29.438 22.078 30.984 1 31.61 11 PHE B N 1
ATOM 2572 C CA . PHE B 1 11 ? 28 21.844 31 1 31.61 11 PHE B CA 1
ATOM 2573 C C . PHE B 1 11 ? 27.609 20.938 32.156 1 31.61 11 PHE B C 1
ATOM 2575 O O . PHE B 1 11 ? 28.062 19.797 32.219 1 31.61 11 PHE B O 1
ATOM 2582 N N . ASN B 1 12 ? 27.422 21.453 33.344 1 33.44 12 ASN B N 1
ATOM 2583 C CA . ASN B 1 12 ? 26.781 20.734 34.438 1 33.44 12 ASN B CA 1
ATOM 2584 C C . ASN B 1 12 ? 25.562 19.969 33.969 1 33.44 12 ASN B C 1
ATOM 2586 O O . ASN B 1 12 ? 24.609 20.562 33.469 1 33.44 12 ASN B O 1
ATOM 2590 N N . ILE B 1 13 ? 25.688 18.75 33.531 1 34.53 13 ILE B N 1
ATOM 2591 C CA . ILE B 1 13 ? 24.625 17.781 33.281 1 34.53 13 ILE B CA 1
ATOM 2592 C C . ILE B 1 13 ? 23.734 17.641 34.5 1 34.53 13 ILE B C 1
ATOM 2594 O O . ILE B 1 13 ? 24.141 17.109 35.531 1 34.53 13 ILE B O 1
ATOM 2598 N N . LEU B 1 14 ? 22.906 18.609 34.812 1 36.56 14 LEU B N 1
ATOM 2599 C CA . LEU B 1 14 ? 21.906 18.312 35.812 1 36.56 14 LEU B CA 1
ATOM 2600 C C . LEU B 1 14 ? 21.25 16.969 35.562 1 36.56 14 LEU B C 1
ATOM 2602 O O . LEU B 1 14 ? 20.938 16.641 34.406 1 36.56 14 LEU B O 1
ATOM 2606 N N . PRO B 1 15 ? 21.391 16.062 36.5 1 36.97 15 PRO B N 1
ATOM 2607 C CA . PRO B 1 15 ? 20.734 14.766 36.312 1 36.97 15 PRO B CA 1
ATOM 2608 C C . PRO B 1 15 ? 19.281 14.898 35.875 1 36.97 15 PRO B C 1
ATOM 2610 O O . PRO B 1 15 ? 18.531 15.703 36.438 1 36.97 15 PRO B O 1
ATOM 2613 N N . LEU B 1 16 ? 18.969 14.547 34.656 1 36 16 LEU B N 1
ATOM 2614 C CA . LEU B 1 16 ? 17.578 14.414 34.219 1 36 16 LEU B CA 1
ATOM 2615 C C . LEU B 1 16 ? 16.781 13.625 35.25 1 36 16 LEU B C 1
ATOM 2617 O O . LEU B 1 16 ? 17.141 12.5 35.594 1 36 16 LEU B O 1
ATOM 2621 N N . ILE B 1 17 ? 16.156 14.25 36.219 1 39.25 17 ILE B N 1
ATOM 2622 C CA . ILE B 1 17 ? 15.164 13.586 37.062 1 39.25 17 ILE B CA 1
ATOM 2623 C C . ILE B 1 17 ? 14.312 12.656 36.188 1 39.25 17 ILE B C 1
ATOM 2625 O O . ILE B 1 17 ? 13.758 13.07 35.188 1 39.25 17 ILE B O 1
ATOM 2629 N N . PRO B 1 18 ? 14.594 11.359 36.406 1 36.47 18 PRO B N 1
ATOM 2630 C CA . PRO B 1 18 ? 13.727 10.5 35.594 1 36.47 18 PRO B CA 1
ATOM 2631 C C . PRO B 1 18 ? 12.258 10.906 35.688 1 36.47 18 PRO B C 1
ATOM 2633 O O . PRO B 1 18 ? 11.719 11.07 36.781 1 36.47 18 PRO B O 1
ATOM 2636 N N . ARG B 1 19 ? 11.836 11.68 34.781 1 35.75 19 ARG B N 1
ATOM 2637 C CA . ARG B 1 19 ? 10.391 11.891 34.75 1 35.75 19 ARG B CA 1
ATOM 2638 C C . ARG B 1 19 ? 9.633 10.586 34.969 1 35.75 19 ARG B C 1
ATOM 2640 O O . ARG B 1 19 ? 10.047 9.531 34.469 1 35.75 19 ARG B O 1
ATOM 2647 N N . SER B 1 20 ? 8.945 10.445 36.156 1 34.41 20 SER B N 1
ATOM 2648 C CA . SER B 1 20 ? 8.07 9.312 36.438 1 34.41 20 SER B CA 1
ATOM 2649 C C . SER B 1 20 ? 7.43 8.797 35.125 1 34.41 20 SER B C 1
ATOM 2651 O O . SER B 1 20 ? 6.977 9.594 34.312 1 34.41 20 SER B O 1
ATOM 2653 N N . ALA B 1 21 ? 7.77 7.578 34.875 1 38.34 21 ALA B N 1
ATOM 2654 C CA . ALA B 1 21 ? 7.027 6.859 33.844 1 38.34 21 ALA B CA 1
ATOM 2655 C C . ALA B 1 21 ? 5.527 7.094 33.969 1 38.34 21 ALA B C 1
ATOM 2657 O O . ALA B 1 21 ? 4.84 6.363 34.688 1 38.34 21 ALA B O 1
ATOM 2658 N N . ALA B 1 22 ? 5.039 8.289 34.219 1 37.38 22 ALA B N 1
ATOM 2659 C CA . ALA B 1 22 ? 3.588 8.406 34.094 1 37.38 22 ALA B CA 1
ATOM 2660 C C . ALA B 1 22 ? 3.072 7.703 32.844 1 37.38 22 ALA B C 1
ATOM 2662 O O . ALA B 1 22 ? 3.604 7.902 31.75 1 37.38 22 ALA B O 1
ATOM 2663 N N . SER B 1 23 ? 2.424 6.766 32.906 1 38.56 23 SER B N 1
ATOM 2664 C CA . SER B 1 23 ? 1.732 6.008 31.891 1 38.56 23 SER B CA 1
ATOM 2665 C C . SER B 1 23 ? 1.12 6.93 30.844 1 38.56 23 SER B C 1
ATOM 2667 O O . SER B 1 23 ? 0.14 7.625 31.109 1 38.56 23 SER B O 1
ATOM 2669 N N . MET B 1 24 ? 1.954 7.598 30.141 1 42.56 24 MET B N 1
ATOM 2670 C CA . MET B 1 24 ? 1.466 8.406 29.031 1 42.56 24 MET B CA 1
ATOM 2671 C C . MET B 1 24 ? 0.382 7.66 28.25 1 42.56 24 MET B C 1
ATOM 2673 O O . MET B 1 24 ? 0.65 6.625 27.641 1 42.56 24 MET B O 1
ATOM 2677 N N . SER B 1 25 ? -0.853 7.844 28.766 1 45.25 25 SER B N 1
ATOM 2678 C CA . SER B 1 25 ? -2.006 7.285 28.062 1 45.25 25 SER B CA 1
ATOM 2679 C C . SER B 1 25 ? -1.991 7.656 26.578 1 45.25 25 SER B C 1
ATOM 2681 O O . SER B 1 25 ? -1.983 8.836 26.234 1 45.25 25 SER B O 1
ATOM 2683 N N . THR B 1 26 ? -1.281 6.941 25.922 1 51.47 26 THR B N 1
ATOM 2684 C CA . THR B 1 26 ? -1.352 7.07 24.469 1 51.47 26 THR B CA 1
ATOM 2685 C C . THR B 1 26 ? -2.793 6.941 23.984 1 51.47 26 THR B C 1
ATOM 2687 O O . THR B 1 26 ? -3.518 6.039 24.406 1 51.47 26 THR B O 1
ATOM 2690 N N . ILE B 1 27 ? -3.439 8.039 23.562 1 50.16 27 ILE B N 1
ATOM 2691 C CA . ILE B 1 27 ? -4.793 8.039 23.016 1 50.16 27 ILE B CA 1
ATOM 2692 C C . ILE B 1 27 ? -4.871 7.074 21.828 1 50.16 27 ILE B C 1
ATOM 2694 O O . ILE B 1 27 ? -4.078 7.168 20.891 1 50.16 27 ILE B O 1
ATOM 2698 N N . ARG B 1 28 ? -5.383 5.867 22.062 1 50.38 28 ARG B N 1
ATOM 2699 C CA . ARG B 1 28 ? -5.719 5.035 20.906 1 50.38 28 ARG B CA 1
ATOM 2700 C C . ARG B 1 28 ? -7.105 5.383 20.375 1 50.38 28 ARG B C 1
ATOM 2702 O O . ARG B 1 28 ? -8.031 5.641 21.141 1 50.38 28 ARG B O 1
ATOM 2709 N N . ASN B 1 29 ? -7.266 5.898 19.156 1 50.84 29 ASN B N 1
ATOM 2710 C CA . ASN B 1 29 ? -8.438 6.32 18.391 1 50.84 29 ASN B CA 1
ATOM 2711 C C . ASN B 1 29 ? -9.539 5.273 18.438 1 50.84 29 ASN B C 1
ATOM 2713 O O . ASN B 1 29 ? -9.367 4.156 17.938 1 50.84 29 ASN B O 1
ATOM 2717 N N . THR B 1 30 ? -10.609 5.43 19.359 1 57.97 30 THR B N 1
ATOM 2718 C CA . THR B 1 30 ? -11.703 4.484 19.547 1 57.97 30 THR B CA 1
ATOM 2719 C C . THR B 1 30 ? -12.695 4.574 18.391 1 57.97 30 THR B C 1
ATOM 2721 O O . THR B 1 30 ? -13.578 3.719 18.25 1 57.97 30 THR B O 1
ATOM 2724 N N . SER B 1 31 ? -12.625 5.711 17.484 1 70.75 31 SER B N 1
ATOM 2725 C CA . SER B 1 31 ? -13.617 5.773 16.406 1 70.75 31 SER B CA 1
ATOM 2726 C C . SER B 1 31 ? -13.156 5 15.18 1 70.75 31 SER B C 1
ATOM 2728 O O . SER B 1 31 ? -12.039 5.207 14.688 1 70.75 31 SER B O 1
ATOM 2730 N N . THR B 1 32 ? -13.922 4.051 14.773 1 88 32 THR B N 1
ATOM 2731 C CA . THR B 1 32 ? -13.609 3.266 13.586 1 88 32 THR B CA 1
ATOM 2732 C C . THR B 1 32 ? -13.844 4.082 12.32 1 88 32 THR B C 1
ATOM 2734 O O . THR B 1 32 ? -14.977 4.473 12.031 1 88 32 THR B O 1
ATOM 2737 N N . PRO B 1 33 ? -12.883 4.488 11.625 1 97.06 33 PRO B N 1
ATOM 2738 C CA . PRO B 1 33 ? -13.047 5.301 10.414 1 97.06 33 PRO B CA 1
ATOM 2739 C C . PRO B 1 33 ? -13.594 4.496 9.234 1 97.06 33 PRO B C 1
ATOM 2741 O O . PRO B 1 33 ? -13.508 3.268 9.227 1 97.06 33 PRO B O 1
ATOM 2744 N N . LYS B 1 34 ? -14.273 5.223 8.312 1 98 34 LYS B N 1
ATOM 2745 C CA . LYS B 1 34 ? -14.609 4.652 7.008 1 98 34 LYS B CA 1
ATOM 2746 C C . LYS B 1 34 ? -13.398 4.652 6.082 1 98 34 LYS B C 1
ATOM 2748 O O . LYS B 1 34 ? -12.688 5.652 5.98 1 98 34 LYS B O 1
ATOM 2753 N N . THR B 1 35 ? -13.141 3.473 5.465 1 98.62 35 THR B N 1
ATOM 2754 C CA . THR B 1 35 ? -12.102 3.398 4.449 1 98.62 35 THR B CA 1
ATOM 2755 C C . THR B 1 35 ? -12.602 3.957 3.121 1 98.62 35 THR B C 1
ATOM 2757 O O . THR B 1 35 ? -13.617 3.504 2.594 1 98.62 35 THR B O 1
ATOM 2760 N N . VAL B 1 36 ? -11.844 4.961 2.609 1 98.88 36 VAL B N 1
ATOM 2761 C CA . VAL B 1 36 ? -12.258 5.578 1.353 1 98.88 36 VAL B CA 1
ATOM 2762 C C . VAL B 1 36 ? -11.086 5.57 0.368 1 98.88 36 VAL B C 1
ATOM 2764 O O . VAL B 1 36 ? -9.93 5.492 0.774 1 98.88 36 VAL B O 1
ATOM 2767 N N . SER B 1 37 ? -11.336 5.57 -0.857 1 98.88 37 SER B N 1
ATOM 2768 C CA . SER B 1 37 ? -10.391 5.66 -1.962 1 98.88 37 SER B CA 1
ATOM 2769 C C . SER B 1 37 ? -10.961 6.48 -3.113 1 98.88 37 SER B C 1
ATOM 2771 O O . SER B 1 37 ? -12.008 6.145 -3.664 1 98.88 37 SER B O 1
ATOM 2773 N N . PHE B 1 38 ? -10.281 7.539 -3.484 1 98.75 38 PHE B N 1
ATOM 2774 C CA . PHE B 1 38 ? -10.828 8.445 -4.484 1 98.75 38 PHE B CA 1
ATOM 2775 C C . PHE B 1 38 ? -9.758 8.852 -5.488 1 98.75 38 PHE B C 1
ATOM 2777 O O . PHE B 1 38 ? -8.562 8.703 -5.219 1 98.75 38 PHE B O 1
ATOM 2784 N N . ALA B 1 39 ? -10.156 9.383 -6.578 1 97.56 39 ALA B N 1
ATOM 2785 C CA . ALA B 1 39 ? -9.289 9.641 -7.723 1 97.56 39 ALA B CA 1
ATOM 2786 C C . ALA B 1 39 ? -8.383 10.844 -7.473 1 97.56 39 ALA B C 1
ATOM 2788 O O . ALA B 1 39 ? -8.789 11.805 -6.824 1 97.56 39 ALA B O 1
ATOM 2789 N N . CYS B 1 40 ? -7.203 10.727 -7.992 1 97.19 40 CYS B N 1
ATOM 2790 C CA . CYS B 1 40 ? -6.242 11.82 -8.062 1 97.19 40 CYS B CA 1
ATOM 2791 C C . CYS B 1 40 ? -5.375 11.711 -9.312 1 97.19 40 CYS B C 1
ATOM 2793 O O . CYS B 1 40 ? -4.43 10.922 -9.344 1 97.19 40 CYS B O 1
ATOM 2795 N N . GLY B 1 41 ? -5.5 12.539 -10.383 1 88.88 41 GLY B N 1
ATOM 2796 C CA . GLY B 1 41 ? -4.684 12.562 -11.586 1 88.88 41 GLY B CA 1
ATOM 2797 C C . GLY B 1 41 ? -4.496 11.195 -12.203 1 88.88 41 GLY B C 1
ATOM 2798 O O . GLY B 1 41 ? -3.369 10.789 -12.508 1 88.88 41 GLY B O 1
ATOM 2799 N N . GLY B 1 42 ? -5.363 10.398 -12.422 1 90.25 42 GLY B N 1
ATOM 2800 C CA . GLY B 1 42 ? -5.262 9.062 -13 1 90.25 42 GLY B CA 1
ATOM 2801 C C . GLY B 1 42 ? -4.855 8.008 -11.992 1 90.25 42 GLY B C 1
ATOM 2802 O O . GLY B 1 42 ? -4.633 6.848 -12.352 1 90.25 42 GLY B O 1
ATOM 2803 N N . ASP B 1 43 ? -4.633 8.367 -10.891 1 96.56 43 ASP B N 1
ATOM 2804 C CA . ASP B 1 43 ? -4.289 7.504 -9.766 1 96.56 43 ASP B CA 1
ATOM 2805 C C . ASP B 1 43 ? -5.328 7.617 -8.648 1 96.56 43 ASP B C 1
ATOM 2807 O O . ASP B 1 43 ? -6.492 7.922 -8.906 1 96.56 43 ASP B O 1
ATOM 2811 N N . HIS B 1 44 ? -4.902 7.246 -7.355 1 98.44 44 HIS B N 1
ATOM 2812 C CA . HIS B 1 44 ? -5.906 7.32 -6.301 1 98.44 44 HIS B CA 1
ATOM 2813 C C . HIS B 1 44 ? -5.27 7.652 -4.957 1 98.44 44 HIS B C 1
ATOM 2815 O O . HIS B 1 44 ? -4.066 7.461 -4.77 1 98.44 44 HIS B O 1
ATOM 2821 N N . ILE B 1 45 ? -6.113 8.18 -4.129 1 98.88 45 ILE B N 1
ATOM 2822 C CA . ILE B 1 45 ? -5.766 8.453 -2.738 1 98.88 45 ILE B CA 1
ATOM 2823 C C . ILE B 1 45 ? -6.629 7.602 -1.813 1 98.88 45 ILE B C 1
ATOM 2825 O O . ILE B 1 45 ? -7.852 7.543 -1.974 1 98.88 45 ILE B O 1
ATOM 2829 N N . ALA B 1 46 ? -5.93 6.914 -0.927 1 98.88 46 ALA B N 1
ATOM 2830 C CA . ALA B 1 46 ? -6.617 6.195 0.143 1 98.88 46 ALA B CA 1
ATOM 2831 C C . ALA B 1 46 ? -6.66 7.027 1.422 1 98.88 46 ALA B C 1
ATOM 2833 O O . ALA B 1 46 ? -5.691 7.715 1.757 1 98.88 46 ALA B O 1
ATOM 2834 N N . GLY B 1 47 ? -7.789 6.934 2.115 1 98.88 47 GLY B N 1
ATOM 2835 C CA . GLY B 1 47 ? -7.93 7.688 3.352 1 98.88 47 GLY B CA 1
ATOM 2836 C C . GLY B 1 47 ? -8.867 7.031 4.344 1 98.88 47 GLY B C 1
ATOM 2837 O O . GLY B 1 47 ? -9.547 6.055 4.02 1 98.88 47 GLY B O 1
ATOM 2838 N N . HIS B 1 48 ? -8.773 7.48 5.562 1 98.88 48 HIS B N 1
ATOM 2839 C CA . HIS B 1 48 ? -9.727 7.188 6.621 1 98.88 48 HIS B CA 1
ATOM 2840 C C . HIS B 1 48 ? -10.609 8.398 6.918 1 98.88 48 HIS B C 1
ATOM 2842 O O . HIS B 1 48 ? -10.109 9.445 7.34 1 98.88 48 HIS B O 1
ATOM 2848 N N . LEU B 1 49 ? -11.891 8.195 6.66 1 98.88 49 LEU B N 1
ATOM 2849 C CA . LEU B 1 49 ? -12.859 9.25 6.918 1 98.88 49 LEU B CA 1
ATOM 2850 C C . LEU B 1 49 ? -13.5 9.086 8.297 1 98.88 49 LEU B C 1
ATOM 2852 O O . LEU B 1 49 ? -14.148 8.07 8.562 1 98.88 49 LEU B O 1
ATOM 2856 N N . TYR B 1 50 ? -13.297 10.062 9.125 1 98.56 50 TYR B N 1
ATOM 2857 C CA . TYR B 1 50 ? -13.875 10.094 10.461 1 98.56 50 TYR B CA 1
ATOM 2858 C C . TYR B 1 50 ? -15.07 11.039 10.516 1 98.56 50 TYR B C 1
ATOM 2860 O O . TYR B 1 50 ? -14.961 12.211 10.141 1 98.56 50 TYR B O 1
ATOM 2868 N N . LEU B 1 51 ? -16.141 10.5 10.953 1 97.94 51 LEU B N 1
ATOM 2869 C CA . LEU B 1 51 ? -17.359 11.297 11.109 1 97.94 51 LEU B CA 1
ATOM 2870 C C . LEU B 1 51 ? -17.594 11.641 12.578 1 97.94 51 LEU B C 1
ATOM 2872 O O . LEU B 1 51 ? -17.156 10.906 13.469 1 97.94 51 LEU B O 1
ATOM 2876 N N . PRO B 1 52 ? -18.328 12.719 12.781 1 96.75 52 PRO B N 1
ATOM 2877 C CA . PRO B 1 52 ? -18.641 13.086 14.164 1 96.75 52 PRO B CA 1
ATOM 2878 C C . PRO B 1 52 ? -19.422 12 14.898 1 96.75 52 PRO B C 1
ATOM 2880 O O . PRO B 1 52 ? -20.141 11.219 14.266 1 96.75 52 PRO B O 1
ATOM 2883 N N . GLU B 1 53 ? -19.266 11.828 16.25 1 91.19 53 GLU B N 1
ATOM 2884 C CA . GLU B 1 53 ? -19.969 10.828 17.062 1 91.19 53 GLU B CA 1
ATOM 2885 C C . GLU B 1 53 ? -21.484 10.953 16.906 1 91.19 53 GLU B C 1
ATOM 2887 O O . GLU B 1 53 ? -22.188 9.953 16.812 1 91.19 53 GLU B O 1
ATOM 2892 N N . ASN B 1 54 ? -22.078 12.141 16.938 1 89.5 54 ASN B N 1
ATOM 2893 C CA . ASN B 1 54 ? -23.516 12.359 16.734 1 89.5 54 ASN B CA 1
ATOM 2894 C C . ASN B 1 54 ? -23.812 12.844 15.32 1 89.5 54 ASN B C 1
ATOM 2896 O O . ASN B 1 54 ? -24.578 13.797 15.133 1 89.5 54 ASN B O 1
ATOM 2900 N N . TYR B 1 55 ? -23.219 12.094 14.43 1 94.5 55 TYR B N 1
ATOM 2901 C CA . TYR B 1 55 ? -23.328 12.469 13.023 1 94.5 55 TYR B CA 1
ATOM 2902 C C . TYR B 1 55 ? -24.766 12.422 12.547 1 94.5 55 TYR B C 1
ATOM 2904 O O . TYR B 1 55 ? -25.484 11.453 12.812 1 94.5 55 TYR B O 1
ATOM 2912 N N . ASP B 1 56 ? -25.25 13.43 11.961 1 95.31 56 ASP B N 1
ATOM 2913 C CA . ASP B 1 56 ? -26.516 13.586 11.266 1 95.31 56 ASP B CA 1
ATOM 2914 C C . ASP B 1 56 ? -26.312 13.977 9.805 1 95.31 56 ASP B C 1
ATOM 2916 O O . ASP B 1 56 ? -25.828 15.062 9.508 1 95.31 56 ASP B O 1
ATOM 2920 N N . PRO B 1 57 ? -26.703 13.094 8.883 1 92.62 57 PRO B N 1
ATOM 2921 C CA . PRO B 1 57 ? -26.453 13.375 7.465 1 92.62 57 PRO B CA 1
ATOM 2922 C C . PRO B 1 57 ? -27.219 14.602 6.969 1 92.62 57 PRO B C 1
ATOM 2924 O O . PRO B 1 57 ? -26.938 15.102 5.879 1 92.62 57 PRO B O 1
ATOM 2927 N N . ASN B 1 58 ? -28.141 15.078 7.754 1 95.19 58 ASN B N 1
ATOM 2928 C CA . ASN B 1 58 ? -28.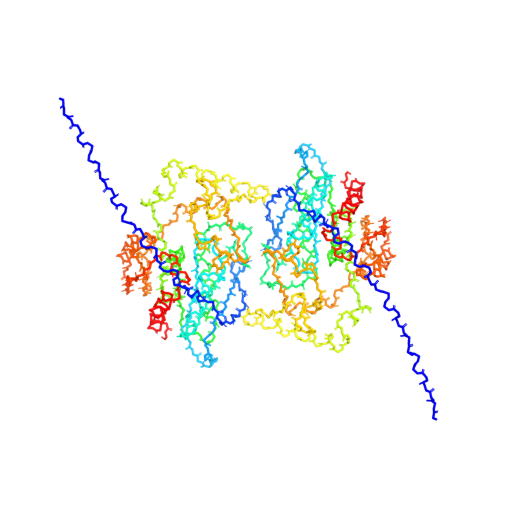938 16.234 7.355 1 95.19 58 ASN B CA 1
ATOM 2929 C C . ASN B 1 58 ? -28.312 17.531 7.863 1 95.19 58 ASN B C 1
ATOM 2931 O O . ASN B 1 58 ? -28.828 18.625 7.582 1 95.19 58 ASN B O 1
ATOM 2935 N N . GLN B 1 59 ? -27.25 17.422 8.562 1 96.12 59 GLN B N 1
ATOM 2936 C CA . GLN B 1 59 ? -26.5 18.594 9.023 1 96.12 59 GLN B CA 1
ATOM 2937 C C . GLN B 1 59 ? -25.234 18.797 8.203 1 96.12 59 GLN B C 1
ATOM 2939 O O . GLN B 1 59 ? -24.766 17.875 7.523 1 96.12 59 GLN B O 1
ATOM 2944 N N . ARG B 1 60 ? -24.75 20 8.281 1 97.88 60 ARG B N 1
ATOM 2945 C CA . ARG B 1 60 ? -23.5 20.297 7.617 1 97.88 60 ARG B CA 1
ATOM 2946 C C . ARG B 1 60 ? -22.391 20.562 8.633 1 97.88 60 ARG B C 1
ATOM 2948 O O . ARG B 1 60 ? -22.625 21.188 9.664 1 97.88 60 ARG B O 1
ATOM 2955 N N . TYR B 1 61 ? -21.219 20.078 8.328 1 98.5 61 TYR B N 1
ATOM 2956 C CA . TYR B 1 61 ? -20.094 20.125 9.25 1 98.5 61 TYR B CA 1
ATOM 2957 C C . TYR B 1 61 ? -18.859 20.734 8.578 1 98.5 61 TYR B C 1
ATOM 2959 O O . TYR B 1 61 ? -18.703 20.656 7.359 1 98.5 61 TYR B O 1
ATOM 2967 N N . PRO B 1 62 ? -17.969 21.422 9.414 1 98.75 62 PRO B N 1
ATOM 2968 C CA . PRO B 1 62 ? -16.625 21.625 8.891 1 98.75 62 PRO B CA 1
ATOM 2969 C C . PRO B 1 62 ? -15.914 20.328 8.531 1 98.75 62 PRO B C 1
ATOM 2971 O O . PRO B 1 62 ? -16.109 19.312 9.203 1 98.75 62 PRO B O 1
ATOM 2974 N N . ALA B 1 63 ? -15.109 20.328 7.48 1 98.94 63 ALA B N 1
ATOM 2975 C CA . ALA B 1 63 ? -14.375 19.141 7.055 1 98.94 63 ALA B CA 1
ATOM 2976 C C . ALA B 1 63 ? -12.906 19.469 6.793 1 98.94 63 ALA B C 1
ATOM 2978 O O . ALA B 1 63 ? -12.594 20.5 6.188 1 98.94 63 ALA B O 1
ATOM 2979 N N . VAL B 1 64 ? -12.023 18.594 7.258 1 98.94 64 VAL B N 1
ATOM 2980 C CA . VAL B 1 64 ? -10.594 18.875 7.168 1 98.94 64 VAL B CA 1
ATOM 2981 C C . VAL B 1 64 ? -9.852 17.656 6.645 1 98.94 64 VAL B C 1
ATOM 2983 O O . VAL B 1 64 ? -10.125 16.531 7.062 1 98.94 64 VAL B O 1
ATOM 2986 N N . ALA B 1 65 ? -8.977 17.828 5.66 1 98.94 65 ALA B N 1
ATOM 2987 C CA . ALA B 1 65 ? -8.016 16.812 5.266 1 98.94 65 ALA B CA 1
ATOM 2988 C C . ALA B 1 65 ? -6.727 16.922 6.082 1 98.94 65 ALA B C 1
ATOM 2990 O O . ALA B 1 65 ? -6.207 18.031 6.273 1 98.94 65 ALA B O 1
ATOM 2991 N N . VAL B 1 66 ? -6.223 15.773 6.535 1 98.94 66 VAL B N 1
ATOM 2992 C CA . VAL B 1 66 ? -5.113 15.773 7.48 1 98.94 66 VAL B CA 1
ATOM 2993 C C . VAL B 1 66 ? -3.936 15 6.895 1 98.94 66 VAL B C 1
ATOM 2995 O O . VAL B 1 66 ? -4.102 13.875 6.418 1 98.94 66 VAL B O 1
ATOM 2998 N N . GLY B 1 67 ? -2.775 15.578 6.887 1 98.88 67 GLY B N 1
ATOM 2999 C CA . GLY B 1 67 ? -1.531 14.93 6.508 1 98.88 67 GLY B CA 1
ATOM 3000 C C . GLY B 1 67 ? -0.526 14.852 7.641 1 98.88 67 GLY B C 1
ATOM 3001 O O . GLY B 1 67 ? -0.562 15.672 8.562 1 98.88 67 GLY B O 1
ATOM 3002 N N . GLY B 1 68 ? 0.384 13.891 7.574 1 98.75 68 GLY B N 1
ATOM 3003 C CA . GLY B 1 68 ? 1.319 13.633 8.656 1 98.75 68 GLY B CA 1
ATOM 3004 C C . GLY B 1 68 ? 2.756 13.961 8.297 1 98.75 68 GLY B C 1
ATOM 3005 O O . GLY B 1 68 ? 3.01 14.797 7.43 1 98.75 68 GLY B O 1
ATOM 3006 N N . SER B 1 69 ? 3.693 13.375 9.039 1 98.56 69 SER B N 1
ATOM 3007 C CA . SER B 1 69 ? 5.129 13.602 8.906 1 98.56 69 SER B CA 1
ATOM 3008 C C . SER B 1 69 ? 5.672 12.984 7.625 1 98.56 69 SER B C 1
ATOM 3010 O O . SER B 1 69 ? 4.926 12.391 6.848 1 98.56 69 SER B O 1
ATOM 3012 N N . MET B 1 70 ? 6.969 13.219 7.422 1 98.06 70 MET B N 1
ATOM 3013 C CA . MET B 1 70 ? 7.648 12.594 6.297 1 98.06 70 MET B CA 1
ATOM 3014 C C . MET B 1 70 ? 7.473 11.078 6.328 1 98.06 70 MET B C 1
ATOM 3016 O O . MET B 1 70 ? 7.598 10.453 7.387 1 98.06 70 MET B O 1
ATOM 3020 N N . ALA B 1 71 ? 7.09 10.539 5.203 1 98.12 71 ALA B N 1
ATOM 3021 C CA . ALA B 1 71 ? 7.051 9.094 4.996 1 98.12 71 ALA B CA 1
ATOM 3022 C C . ALA B 1 71 ? 5.992 8.438 5.879 1 98.12 71 ALA B C 1
ATOM 3024 O O . ALA B 1 71 ? 6.051 7.234 6.145 1 98.12 71 ALA B O 1
ATOM 3025 N N . SER B 1 72 ? 5.039 9.195 6.387 1 98.56 72 SER B N 1
ATOM 3026 C CA . SER B 1 72 ? 4.047 8.633 7.297 1 98.56 72 SER B CA 1
ATOM 3027 C C . SER B 1 72 ? 2.822 8.125 6.539 1 98.56 72 SER B C 1
ATOM 3029 O O . SER B 1 72 ? 2.689 8.367 5.336 1 98.56 72 SER B O 1
ATOM 3031 N N . VAL B 1 73 ? 1.964 7.379 7.242 1 98.75 73 VAL B N 1
ATOM 3032 C CA . VAL B 1 73 ? 0.721 6.859 6.68 1 98.75 73 VAL B CA 1
ATOM 3033 C C . VAL B 1 73 ? -0.462 7.324 7.527 1 98.75 73 VAL B C 1
ATOM 3035 O O . VAL B 1 73 ? -0.28 7.812 8.648 1 98.75 73 VAL B O 1
ATOM 3038 N N . LYS B 1 74 ? -1.638 7.141 6.984 1 98.75 74 LYS B N 1
ATOM 3039 C CA . LYS B 1 74 ? -2.867 7.734 7.5 1 98.75 74 LYS B CA 1
ATOM 3040 C C . LYS B 1 74 ? -3.186 7.219 8.898 1 98.75 74 LYS B C 1
ATOM 3042 O O . LYS B 1 74 ? -3.908 7.871 9.656 1 98.75 74 LYS B O 1
ATOM 3047 N N . GLU B 1 75 ? -2.662 6.062 9.297 1 98.12 75 GLU B N 1
ATOM 3048 C CA . GLU B 1 75 ? -2.975 5.457 10.586 1 98.12 75 GLU B CA 1
ATOM 3049 C C . GLU B 1 75 ? -2.162 6.098 11.711 1 98.12 75 GLU B C 1
ATOM 3051 O O . GLU B 1 75 ? -2.453 5.895 12.891 1 98.12 75 GLU B O 1
ATOM 3056 N N . MET B 1 76 ? -1.153 6.855 11.375 1 98.56 76 MET B N 1
ATOM 3057 C CA . MET B 1 76 ? -0.249 7.438 12.367 1 98.56 76 MET B CA 1
ATOM 3058 C C . MET B 1 76 ? -0.809 8.75 12.906 1 98.56 76 MET B C 1
ATOM 3060 O O . MET B 1 76 ? -1.988 8.828 13.25 1 98.56 76 MET B O 1
ATOM 3064 N N . MET B 1 77 ? -0.02 9.766 13.109 1 98.69 77 MET B N 1
ATOM 3065 C CA . MET B 1 77 ? -0.459 10.969 13.805 1 98.69 77 MET B CA 1
ATOM 3066 C C . MET B 1 77 ? -1.556 11.688 13.023 1 98.69 77 MET B C 1
ATOM 3068 O O . MET B 1 77 ? -2.369 12.406 13.609 1 98.69 77 MET B O 1
ATOM 3072 N N . ALA B 1 78 ? -1.581 11.523 11.711 1 98.81 78 ALA B N 1
ATOM 3073 C CA . ALA B 1 78 ? -2.691 12.086 10.945 1 98.81 78 ALA B CA 1
ATOM 3074 C C . ALA B 1 78 ? -4.023 11.484 11.391 1 98.81 78 ALA B C 1
ATOM 3076 O O . ALA B 1 78 ? -5.016 12.195 11.539 1 98.81 78 ALA B O 1
ATOM 3077 N N . GLY B 1 79 ? -4.043 10.172 11.562 1 98.62 79 GLY B N 1
ATOM 3078 C CA . GLY B 1 79 ? -5.238 9.508 12.055 1 98.62 79 GLY B CA 1
ATOM 3079 C C . GLY B 1 79 ? -5.613 9.922 13.461 1 98.62 79 GLY B C 1
ATOM 3080 O O . GLY B 1 79 ? -6.797 10.078 13.773 1 98.62 79 GLY B O 1
ATOM 3081 N N . THR B 1 80 ? -4.594 10.094 14.305 1 98.44 80 THR B N 1
ATOM 3082 C CA . THR B 1 80 ? -4.828 10.547 15.672 1 98.44 80 THR B CA 1
ATOM 3083 C C . THR B 1 80 ? -5.609 11.859 15.68 1 98.44 80 THR B C 1
ATOM 3085 O O . THR B 1 80 ? -6.645 11.961 16.344 1 98.44 80 THR B O 1
ATOM 3088 N N . TYR B 1 81 ? -5.133 12.758 14.93 1 98.81 81 TYR B N 1
ATOM 3089 C CA . TYR B 1 81 ? -5.77 14.078 14.93 1 98.81 81 TYR B CA 1
ATOM 3090 C C . TYR B 1 81 ? -7.109 14.031 14.211 1 98.81 81 TYR B C 1
ATOM 3092 O O . TYR B 1 81 ? -8.055 14.734 14.602 1 98.81 81 TYR B O 1
ATOM 3100 N N . ALA B 1 82 ? -7.219 13.281 13.125 1 98.81 82 ALA B N 1
ATOM 3101 C CA . ALA B 1 82 ? -8.5 13.148 12.438 1 98.81 82 ALA B CA 1
ATOM 3102 C C . ALA B 1 82 ? -9.57 12.594 13.375 1 98.81 82 ALA B C 1
ATOM 3104 O O . ALA B 1 82 ? -10.695 13.102 13.414 1 98.81 82 ALA B O 1
ATOM 3105 N N . GLY B 1 83 ? -9.227 11.57 14.102 1 98.25 83 GLY B N 1
ATOM 3106 C CA . GLY B 1 83 ? -10.148 11.016 15.086 1 98.25 83 GLY B CA 1
ATOM 3107 C C . GLY B 1 83 ? -10.547 12.016 16.156 1 98.25 83 GLY B C 1
ATOM 3108 O O . GLY B 1 83 ? -11.727 12.125 16.5 1 98.25 83 GLY B O 1
ATOM 3109 N N . GLU B 1 84 ? -9.602 12.742 16.688 1 98.31 84 GLU B N 1
ATOM 3110 C CA . GLU B 1 84 ? -9.867 13.719 17.75 1 98.31 84 GLU B CA 1
ATOM 3111 C C . GLU B 1 84 ? -10.75 14.852 17.25 1 98.31 84 GLU B C 1
ATOM 3113 O O . GLU B 1 84 ? -11.633 15.32 17.969 1 98.31 84 GLU B O 1
ATOM 3118 N N . LEU B 1 85 ? -10.5 15.273 16.047 1 98.62 85 LEU B N 1
ATOM 3119 C CA . LEU B 1 85 ? -11.32 16.328 15.461 1 98.62 85 LEU B CA 1
ATOM 3120 C C . LEU B 1 85 ? -12.75 15.852 15.25 1 98.62 85 LEU B C 1
ATOM 3122 O O . LEU B 1 85 ? -13.703 16.609 15.477 1 98.62 85 LEU B O 1
ATOM 3126 N N . ALA B 1 86 ? -12.891 14.633 14.797 1 98.19 86 ALA B N 1
ATOM 3127 C CA . ALA B 1 86 ? -14.227 14.078 14.609 1 98.19 86 ALA B CA 1
ATOM 3128 C C . ALA B 1 86 ? -15 14.055 15.93 1 98.19 86 ALA B C 1
ATOM 3130 O O . ALA B 1 86 ? -16.188 14.375 15.961 1 98.19 86 ALA B O 1
ATOM 3131 N N . ARG B 1 87 ? -14.328 13.75 17 1 97.31 87 ARG B N 1
ATOM 3132 C CA . ARG B 1 87 ? -14.938 13.742 18.328 1 97.31 87 ARG B CA 1
ATOM 3133 C C . ARG B 1 87 ? -15.414 15.133 18.719 1 97.31 87 ARG B C 1
ATOM 3135 O O . ARG B 1 87 ? -16.281 15.273 19.578 1 97.31 87 ARG B O 1
ATOM 3142 N N . ARG B 1 88 ? -14.898 16.078 18.031 1 97.81 88 ARG B N 1
ATOM 3143 C CA . ARG B 1 88 ? -15.227 17.469 18.344 1 97.81 88 ARG B CA 1
ATOM 3144 C C . ARG B 1 88 ? -16.125 18.062 17.266 1 97.81 88 ARG B C 1
ATOM 3146 O O . ARG B 1 88 ? -16.25 19.297 17.156 1 97.81 88 ARG B O 1
ATOM 3153 N N . GLY B 1 89 ? -16.594 17.234 16.422 1 97.31 89 GLY B N 1
ATOM 3154 C CA . GLY B 1 89 ? -17.641 17.656 15.5 1 97.31 89 GLY B CA 1
ATOM 3155 C C . GLY B 1 89 ? -17.109 18.094 14.148 1 97.31 89 GLY B C 1
ATOM 3156 O O . GLY B 1 89 ? -17.797 18.797 13.398 1 97.31 89 GLY B O 1
ATOM 3157 N N . VAL B 1 90 ? -15.914 17.766 13.805 1 98.5 90 VAL B N 1
ATOM 3158 C CA . VAL B 1 90 ? -15.32 18.109 12.523 1 98.5 90 VAL B CA 1
ATOM 3159 C C . VAL B 1 90 ? -15.133 16.859 11.68 1 98.5 90 VAL B C 1
ATOM 3161 O O . VAL B 1 90 ? -14.438 15.922 12.094 1 98.5 90 VAL B O 1
ATOM 3164 N N . ILE B 1 91 ? -15.742 16.812 10.492 1 98.62 91 ILE B N 1
ATOM 3165 C CA . ILE B 1 91 ? -15.438 15.719 9.57 1 98.62 91 ILE B CA 1
ATOM 3166 C C . ILE B 1 91 ? -13.953 15.766 9.195 1 98.62 91 ILE B C 1
ATOM 3168 O O . ILE B 1 91 ? -13.438 16.828 8.82 1 98.62 91 ILE B O 1
ATOM 3172 N N . SER B 1 92 ? -13.312 14.648 9.375 1 98.88 92 SER B N 1
ATOM 3173 C CA . SER B 1 92 ? -11.875 14.68 9.141 1 98.88 92 SER B CA 1
ATOM 3174 C C . SER B 1 92 ? -11.43 13.484 8.305 1 98.88 92 SER B C 1
ATOM 3176 O O . SER B 1 92 ? -11.906 12.367 8.508 1 98.88 92 SER B O 1
ATOM 3178 N N . LEU B 1 93 ? -10.5 13.742 7.375 1 98.94 93 LEU B N 1
ATOM 3179 C CA . LEU B 1 93 ? -9.969 12.758 6.441 1 98.94 93 LEU B CA 1
ATOM 3180 C C . LEU B 1 93 ? -8.453 12.656 6.57 1 98.94 93 LEU B C 1
ATOM 3182 O O . LEU B 1 93 ? -7.723 13.547 6.141 1 98.94 93 LEU B O 1
ATOM 3186 N N . ALA B 1 94 ? -7.988 11.555 7.211 1 98.94 94 ALA B N 1
ATOM 3187 C CA . ALA B 1 94 ? -6.559 11.258 7.18 1 98.94 94 ALA B CA 1
ATOM 3188 C C . ALA B 1 94 ? -6.176 10.531 5.895 1 98.94 94 ALA B C 1
ATOM 3190 O O . ALA B 1 94 ? -6.789 9.516 5.543 1 98.94 94 ALA B O 1
ATOM 3191 N N . ILE B 1 95 ? -5.105 11.008 5.195 1 98.94 95 ILE B N 1
ATOM 3192 C CA . ILE B 1 95 ? -4.836 10.422 3.885 1 98.94 95 ILE B CA 1
ATOM 3193 C C . ILE B 1 95 ? -3.439 9.805 3.873 1 98.94 95 ILE B C 1
ATOM 3195 O O . ILE B 1 95 ? -2.562 10.227 4.633 1 98.94 95 ILE B O 1
ATOM 3199 N N . ASP B 1 96 ? -3.273 8.75 3.068 1 98.88 96 ASP B N 1
ATOM 3200 C CA . ASP B 1 96 ? -1.974 8.398 2.502 1 98.88 96 ASP B CA 1
ATOM 3201 C C . ASP B 1 96 ? -1.662 9.258 1.273 1 98.88 96 ASP B C 1
ATOM 3203 O O . ASP B 1 96 ? -2.475 9.344 0.351 1 98.88 96 ASP B O 1
ATOM 3207 N N . TYR B 1 97 ? -0.515 9.859 1.335 1 98.81 97 TYR B N 1
ATOM 3208 C CA . TYR B 1 97 ? -0.101 10.492 0.086 1 98.81 97 TYR B CA 1
ATOM 3209 C C . TYR B 1 97 ? 0.182 9.445 -0.986 1 98.81 97 TYR B C 1
ATOM 3211 O O . TYR B 1 97 ? 0.481 8.289 -0.672 1 98.81 97 TYR B O 1
ATOM 3219 N N . ARG B 1 98 ? 0.021 9.859 -2.281 1 98.38 98 ARG B N 1
ATOM 3220 C CA . ARG B 1 98 ? 0.562 8.969 -3.301 1 98.38 98 ARG B CA 1
ATOM 3221 C C . ARG B 1 98 ? 2 8.57 -2.977 1 98.38 98 ARG B C 1
ATOM 3223 O O . ARG B 1 98 ? 2.746 9.359 -2.387 1 98.38 98 ARG B O 1
ATOM 3230 N N . ASN B 1 99 ? 2.393 7.355 -3.391 1 98.44 99 ASN B N 1
ATOM 3231 C CA . ASN B 1 99 ? 3.68 6.707 -3.16 1 98.44 99 ASN B CA 1
ATOM 3232 C C . ASN B 1 99 ? 3.764 6.109 -1.761 1 98.44 99 ASN B C 1
ATOM 3234 O O . ASN B 1 99 ? 4.738 5.434 -1.427 1 98.44 99 ASN B O 1
ATOM 3238 N N . TRP B 1 100 ? 2.715 6.348 -0.94 1 98.44 100 TRP B N 1
ATOM 3239 C CA . TRP B 1 100 ? 2.752 5.852 0.432 1 98.44 100 TRP B CA 1
ATOM 3240 C C . TRP B 1 100 ? 1.484 5.07 0.763 1 98.44 100 TRP B C 1
ATOM 3242 O O . TRP B 1 100 ? 0.419 5.336 0.202 1 98.44 100 TRP B O 1
ATOM 3252 N N . GLY B 1 101 ? 1.589 4.156 1.729 1 98.25 101 GLY B N 1
ATOM 3253 C CA . GLY B 1 101 ? 0.438 3.428 2.238 1 98.25 101 GLY B CA 1
ATOM 3254 C C . GLY B 1 101 ? -0.361 2.736 1.149 1 98.25 101 GLY B C 1
ATOM 3255 O O . GLY B 1 101 ? 0.198 1.999 0.335 1 98.25 101 GLY B O 1
ATOM 3256 N N . GLN B 1 102 ? -1.613 2.977 1.194 1 98.5 102 GLN B N 1
ATOM 3257 C CA . GLN B 1 102 ? -2.51 2.275 0.282 1 98.5 102 GLN B CA 1
ATOM 3258 C C . GLN B 1 102 ? -2.887 3.156 -0.905 1 98.5 102 GLN B C 1
ATOM 3260 O O . GLN B 1 102 ? -3.688 2.758 -1.752 1 98.5 102 GLN B O 1
ATOM 3265 N N . SER B 1 103 ? -2.334 4.352 -0.933 1 98.81 103 SER B N 1
ATOM 3266 C CA . SER B 1 103 ? -2.545 5.203 -2.098 1 98.81 103 SER B CA 1
ATOM 3267 C C . SER B 1 103 ? -1.742 4.707 -3.297 1 98.81 103 SER B C 1
ATOM 3269 O O . SER B 1 103 ? -0.893 3.826 -3.162 1 98.81 103 SER B O 1
ATOM 3271 N N . GLY B 1 104 ? -2.119 5.238 -4.461 1 98.25 104 GLY B N 1
ATOM 3272 C CA . GLY B 1 104 ? -1.346 4.914 -5.648 1 98.25 104 GLY B CA 1
ATOM 3273 C C . GLY B 1 104 ? 0.035 5.543 -5.648 1 98.25 104 GLY B C 1
ATOM 3274 O O . GLY B 1 104 ? 0.602 5.809 -4.59 1 98.25 104 GLY B O 1
ATOM 3275 N N . GLY B 1 105 ? 0.601 5.684 -6.809 1 98.25 105 GLY B N 1
ATOM 3276 C CA . GLY B 1 105 ? 1.957 6.172 -6.996 1 98.25 105 GLY B CA 1
ATOM 3277 C C . GLY B 1 105 ? 2.957 5.066 -7.277 1 98.25 105 GLY B C 1
ATOM 3278 O O . GLY B 1 105 ? 3.33 4.316 -6.375 1 98.25 105 GLY B O 1
ATOM 3279 N N . ALA B 1 106 ? 3.451 5.043 -8.477 1 98.19 106 ALA B N 1
ATOM 3280 C CA . ALA B 1 106 ? 4.316 3.955 -8.93 1 98.19 106 ALA B CA 1
ATOM 3281 C C . ALA B 1 106 ? 5.699 4.055 -8.289 1 98.19 106 ALA B C 1
ATOM 3283 O O . ALA B 1 106 ? 6.344 3.039 -8.031 1 98.19 106 ALA B O 1
ATOM 3284 N N . PHE B 1 107 ? 6.121 5.258 -8.133 1 98.25 107 PHE B N 1
ATOM 3285 C CA . PHE B 1 107 ? 7.441 5.465 -7.551 1 98.25 107 PHE B CA 1
ATOM 3286 C C . PHE B 1 107 ? 7.383 5.395 -6.027 1 98.25 107 PHE B C 1
ATOM 3288 O O . PHE B 1 107 ? 7.574 6.406 -5.348 1 98.25 107 PHE B O 1
ATOM 3295 N N . ARG B 1 108 ? 7.152 4.215 -5.531 1 98.62 108 ARG B N 1
ATOM 3296 C CA . ARG B 1 108 ? 6.855 3.973 -4.121 1 98.62 108 ARG B CA 1
ATOM 3297 C C . ARG B 1 108 ? 7.926 4.59 -3.225 1 98.62 108 ARG B C 1
ATOM 3299 O O . ARG B 1 108 ? 9.117 4.527 -3.535 1 98.62 108 ARG B O 1
ATOM 3306 N N . GLN B 1 109 ? 7.488 5.184 -2.111 1 98.69 109 GLN B N 1
ATOM 3307 C CA . GLN B 1 109 ? 8.281 5.719 -1.008 1 98.69 109 GLN B CA 1
ATOM 3308 C C . GLN B 1 109 ? 9.07 6.949 -1.445 1 98.69 109 GLN B C 1
ATOM 3310 O O . GLN B 1 109 ? 10.102 7.27 -0.857 1 98.69 109 GLN B O 1
ATOM 3315 N N . ARG B 1 110 ? 8.664 7.547 -2.521 1 98.62 110 ARG B N 1
ATOM 3316 C CA . ARG B 1 110 ? 9.266 8.805 -2.959 1 98.62 110 ARG B CA 1
ATOM 3317 C C . ARG B 1 110 ? 8.578 9.992 -2.295 1 98.62 110 ARG B C 1
ATOM 3319 O O . ARG B 1 110 ? 7.355 10.125 -2.355 1 98.62 110 ARG B O 1
ATOM 3326 N N . GLU B 1 111 ? 9.367 10.758 -1.646 1 97.94 111 GLU B N 1
ATOM 3327 C CA . GLU B 1 111 ? 8.906 12.023 -1.087 1 97.94 111 GLU B CA 1
ATOM 3328 C C . GLU B 1 111 ? 8.922 13.125 -2.139 1 97.94 111 GLU B C 1
ATOM 3330 O O . GLU B 1 111 ? 9.984 13.531 -2.611 1 97.94 111 GLU B O 1
ATOM 3335 N N . ASP B 1 112 ? 7.727 13.555 -2.469 1 96.94 112 ASP B N 1
ATOM 3336 C CA . ASP B 1 112 ? 7.543 14.555 -3.514 1 96.94 112 ASP B CA 1
ATOM 3337 C C . ASP B 1 112 ? 6.559 15.641 -3.074 1 96.94 112 ASP B C 1
ATOM 3339 O O . ASP B 1 112 ? 5.348 15.484 -3.244 1 96.94 112 ASP B O 1
ATOM 3343 N N . PRO B 1 113 ? 7.117 16.781 -2.617 1 96.62 113 PRO B N 1
ATOM 3344 C CA . PRO B 1 113 ? 6.254 17.828 -2.076 1 96.62 113 PRO B CA 1
ATOM 3345 C C . PRO B 1 113 ? 5.23 18.344 -3.092 1 96.62 113 PRO B C 1
ATOM 3347 O O . PRO B 1 113 ? 4.105 18.688 -2.723 1 96.62 113 PRO B O 1
ATOM 3350 N N . GLU B 1 114 ? 5.543 18.406 -4.328 1 95 114 GLU B N 1
ATOM 3351 C CA . GLU B 1 114 ? 4.605 18.859 -5.355 1 95 114 GLU B CA 1
ATOM 3352 C C . GLU B 1 114 ? 3.422 17.891 -5.473 1 95 114 GLU B C 1
ATOM 3354 O O . GLU B 1 114 ? 2.273 18.344 -5.566 1 95 114 GLU B O 1
ATOM 3359 N N . SER B 1 115 ? 3.717 16.641 -5.504 1 97.06 115 SER B N 1
ATOM 3360 C CA . SER B 1 115 ? 2.648 15.641 -5.566 1 97.06 115 SER B CA 1
ATOM 3361 C C . SER B 1 115 ? 1.762 15.703 -4.328 1 97.06 115 SER B C 1
ATOM 3363 O O . SER B 1 115 ? 0.548 15.508 -4.418 1 97.06 115 SER B O 1
ATOM 3365 N N . LYS B 1 116 ? 2.332 15.992 -3.217 1 98.31 116 LYS B N 1
ATOM 3366 C CA . LYS B 1 116 ? 1.57 16.031 -1.973 1 98.31 116 LYS B CA 1
ATOM 3367 C C . LYS B 1 116 ? 0.588 17.203 -1.967 1 98.31 116 LYS B C 1
ATOM 3369 O O . LYS B 1 116 ? -0.508 17.094 -1.412 1 98.31 116 LYS B O 1
ATOM 3374 N N . ALA B 1 117 ? 0.989 18.312 -2.545 1 97.69 117 ALA B N 1
ATOM 3375 C CA . ALA B 1 117 ? 0.062 19.422 -2.689 1 97.69 117 ALA B CA 1
ATOM 3376 C C . ALA B 1 117 ? -1.153 19.031 -3.523 1 97.69 117 ALA B C 1
ATOM 3378 O O . ALA B 1 117 ? -2.289 19.359 -3.17 1 97.69 117 ALA B O 1
ATOM 3379 N N . VAL B 1 118 ? -0.926 18.312 -4.602 1 98.25 118 VAL B N 1
ATOM 3380 C CA . VAL B 1 118 ? -1.998 17.859 -5.477 1 98.25 118 VAL B CA 1
ATOM 3381 C C . VAL B 1 118 ? -2.879 16.859 -4.73 1 98.25 118 VAL B C 1
ATOM 3383 O O . VAL B 1 118 ? -4.102 16.859 -4.891 1 98.25 118 VAL B O 1
ATOM 3386 N N . ASP B 1 119 ? -2.26 16.031 -3.941 1 98.81 119 ASP B N 1
ATOM 3387 C CA . ASP B 1 119 ? -2.994 15.039 -3.154 1 98.81 119 ASP B CA 1
ATOM 3388 C C . ASP B 1 119 ? -3.955 15.719 -2.182 1 98.81 119 ASP B C 1
ATOM 3390 O O . ASP B 1 119 ? -5.094 15.281 -2.018 1 98.81 119 ASP B O 1
ATOM 3394 N N . PHE B 1 120 ? -3.494 16.781 -1.524 1 98.81 120 PHE B N 1
ATOM 3395 C CA . PHE B 1 120 ? -4.359 17.547 -0.637 1 98.81 120 PHE B CA 1
ATOM 3396 C C . PHE B 1 120 ? -5.531 18.141 -1.406 1 98.81 120 PHE B C 1
ATOM 3398 O O . PHE B 1 120 ? -6.668 18.125 -0.924 1 98.81 120 PHE B O 1
ATOM 3405 N N . SER B 1 121 ? -5.254 18.656 -2.553 1 98.56 121 SER B N 1
ATOM 3406 C CA . SER B 1 121 ? -6.332 19.219 -3.361 1 98.56 121 SER B CA 1
ATOM 3407 C C . SER B 1 121 ? -7.355 18.156 -3.74 1 98.56 121 SER B C 1
ATOM 3409 O O . SER B 1 121 ? -8.562 18.422 -3.736 1 98.56 121 SER B O 1
ATOM 3411 N N . ALA B 1 122 ? -6.906 16.984 -4.055 1 98.75 122 ALA B N 1
ATOM 3412 C CA . ALA B 1 122 ? -7.816 15.883 -4.355 1 98.75 122 ALA B CA 1
ATOM 3413 C C . ALA B 1 122 ? -8.664 15.523 -3.135 1 98.75 122 ALA B C 1
ATOM 3415 O O . ALA B 1 122 ? -9.852 15.227 -3.262 1 98.75 122 ALA B O 1
ATOM 3416 N N . ALA B 1 123 ? -8.031 15.539 -2.004 1 98.88 123 ALA B N 1
ATOM 3417 C CA . ALA B 1 123 ? -8.758 15.266 -0.762 1 98.88 123 ALA B CA 1
ATOM 3418 C C . ALA B 1 123 ? -9.852 16.297 -0.533 1 98.88 123 ALA B C 1
ATOM 3420 O O . ALA B 1 123 ? -10.969 15.961 -0.13 1 98.88 123 ALA B O 1
ATOM 3421 N N . LEU B 1 124 ? -9.555 17.516 -0.796 1 98.81 124 LEU B N 1
ATOM 3422 C CA . LEU B 1 124 ? -10.539 18.578 -0.638 1 98.81 124 LEU B CA 1
ATOM 3423 C C . LEU B 1 124 ? -11.68 18.422 -1.644 1 98.81 124 LEU B C 1
ATOM 3425 O O . LEU B 1 124 ? -12.836 18.703 -1.325 1 98.81 124 LEU B O 1
ATOM 3429 N N . GLU B 1 125 ? -11.328 18.078 -2.855 1 98.44 125 GLU B N 1
ATOM 3430 C CA . GLU B 1 125 ? -12.367 17.812 -3.852 1 98.44 125 GLU B CA 1
ATOM 3431 C C . GLU B 1 125 ? -13.312 16.719 -3.389 1 98.44 125 GLU B C 1
ATOM 3433 O O . GLU B 1 125 ? -14.531 16.859 -3.484 1 98.44 125 GLU B O 1
ATOM 3438 N N . PHE B 1 126 ? -12.758 15.656 -2.854 1 98.81 126 PHE B N 1
ATOM 3439 C CA . PHE B 1 126 ? -13.547 14.555 -2.311 1 98.81 126 PHE B CA 1
ATOM 3440 C C . PHE B 1 126 ? -14.469 15.055 -1.203 1 98.81 126 PHE B C 1
ATOM 3442 O O . PHE B 1 126 ? -15.672 14.766 -1.213 1 98.81 126 PHE B O 1
ATOM 3449 N N . LEU B 1 127 ? -13.922 15.812 -0.282 1 98.75 127 LEU B N 1
ATOM 3450 C CA . LEU B 1 127 ? -14.695 16.312 0.851 1 98.75 127 LEU B CA 1
ATOM 3451 C C . LEU B 1 127 ? -15.766 17.297 0.388 1 98.75 127 LEU B C 1
ATOM 3453 O O . LEU B 1 127 ? -16.891 17.266 0.875 1 98.75 127 LEU B O 1
ATOM 3457 N N . SER B 1 128 ? -15.453 18.172 -0.522 1 98.12 128 SER B N 1
ATOM 3458 C CA . SER B 1 128 ? -16.344 19.234 -0.942 1 98.12 128 SER B CA 1
ATOM 3459 C C . SER B 1 128 ? -17.562 18.688 -1.691 1 98.12 128 SER B C 1
ATOM 3461 O O . SER B 1 128 ? -18.578 19.375 -1.821 1 98.12 128 SER B O 1
ATOM 3463 N N . HIS B 1 129 ? -17.5 17.484 -2.193 1 97.06 129 HIS B N 1
ATOM 3464 C CA . HIS B 1 129 ? -18.594 16.875 -2.938 1 97.06 129 HIS B CA 1
ATOM 3465 C C . HIS B 1 129 ? -19.625 16.25 -1.995 1 97.06 129 HIS B C 1
ATOM 3467 O O . HIS B 1 129 ? -20.688 15.828 -2.432 1 97.06 129 HIS B O 1
ATOM 3473 N N . ARG B 1 130 ? -19.266 16.234 -0.766 1 97.56 130 ARG B N 1
ATOM 3474 C CA . ARG B 1 130 ? -20.203 15.711 0.213 1 97.56 130 ARG B CA 1
ATOM 3475 C C . ARG B 1 130 ? -21.281 16.734 0.553 1 97.56 130 ARG B C 1
ATOM 3477 O O . ARG B 1 130 ? -20.969 17.906 0.771 1 97.56 130 ARG B O 1
ATOM 3484 N N . SER B 1 131 ? -22.5 16.281 0.699 1 97.25 131 SER B N 1
ATOM 3485 C CA . SER B 1 131 ? -23.609 17.172 0.993 1 97.25 131 SER B CA 1
ATOM 3486 C C . SER B 1 131 ? -23.578 17.656 2.441 1 97.25 131 SER B C 1
ATOM 3488 O O . SER B 1 131 ? -24.156 18.688 2.775 1 97.25 131 SER B O 1
ATOM 3490 N N . ASP B 1 132 ? -22.875 16.922 3.273 1 97.88 132 ASP B N 1
ATOM 3491 C CA . ASP B 1 132 ? -22.844 17.219 4.699 1 97.88 132 ASP B CA 1
ATOM 3492 C C . ASP B 1 132 ? -21.641 18.094 5.051 1 97.88 132 ASP B C 1
ATOM 3494 O O . ASP B 1 132 ? -21.281 18.219 6.223 1 97.88 132 ASP B O 1
ATOM 3498 N N . VAL B 1 133 ? -21.016 18.688 4.055 1 98.62 133 VAL B N 1
ATOM 3499 C CA . VAL B 1 133 ? -19.828 19.5 4.316 1 98.62 133 VAL B CA 1
ATOM 3500 C C . VAL B 1 133 ? -20.156 20.969 4.078 1 98.62 133 VAL B C 1
ATOM 3502 O O . VAL B 1 133 ? -20.656 21.344 3.018 1 98.62 133 VAL B O 1
ATOM 3505 N N . ALA B 1 134 ? -19.828 21.766 5.086 1 98.56 134 ALA B N 1
ATOM 3506 C CA . ALA B 1 134 ? -20.078 23.203 5.027 1 98.56 134 ALA B CA 1
ATOM 3507 C C . ALA B 1 134 ? -18.891 23.953 4.438 1 98.56 134 ALA B C 1
ATOM 3509 O O . ALA B 1 134 ? -19.062 24.891 3.664 1 98.56 134 ALA B O 1
ATOM 3510 N N . GLY B 1 135 ? -17.766 23.609 4.801 1 98.69 135 GLY B N 1
ATOM 3511 C CA . GLY B 1 135 ? -16.5 24.172 4.371 1 98.69 135 GLY B CA 1
ATOM 3512 C C . GLY B 1 135 ? -15.32 23.234 4.57 1 98.69 135 GLY B C 1
ATOM 3513 O O . GLY B 1 135 ? -15.391 22.312 5.379 1 98.69 135 GLY B O 1
ATOM 3514 N N . THR B 1 136 ? -14.266 23.469 3.77 1 98.88 136 THR B N 1
ATOM 3515 C CA . THR B 1 136 ? -13.141 22.547 3.812 1 98.88 136 THR B CA 1
ATOM 3516 C C . THR B 1 136 ? -11.859 23.266 4.219 1 98.88 136 THR B C 1
ATOM 3518 O O . THR B 1 136 ? -11.664 24.438 3.869 1 98.88 136 THR B O 1
ATOM 3521 N N . GLY B 1 137 ? -11.023 22.625 4.973 1 98.94 137 GLY B N 1
ATOM 3522 C CA . GLY B 1 137 ? -9.711 23.109 5.387 1 98.94 137 GLY B CA 1
ATOM 3523 C C . GLY B 1 137 ? -8.648 22.016 5.371 1 98.94 137 GLY B C 1
ATOM 3524 O O . GLY B 1 137 ? -8.914 20.891 4.953 1 98.94 137 GLY B O 1
ATOM 3525 N N . LEU B 1 138 ? -7.426 22.391 5.754 1 98.94 138 LEU B N 1
ATOM 3526 C CA . LEU B 1 138 ? -6.297 21.469 5.781 1 98.94 138 LEU B CA 1
ATOM 3527 C C . LEU B 1 138 ? -5.59 21.516 7.129 1 98.94 138 LEU B C 1
ATOM 3529 O O . LEU B 1 138 ? -5.473 22.578 7.742 1 98.94 138 LEU B O 1
ATOM 3533 N N . LEU B 1 139 ? -5.16 20.391 7.566 1 99 139 LEU B N 1
ATOM 3534 C CA . LEU B 1 139 ? -4.316 20.25 8.75 1 99 139 LEU B CA 1
ATOM 3535 C C . LEU B 1 139 ? -3.055 19.453 8.43 1 99 139 LEU B C 1
ATOM 3537 O O . LEU B 1 139 ? -3.129 18.359 7.867 1 99 139 LEU B O 1
ATOM 3541 N N . GLY B 1 140 ? -1.94 20.016 8.75 1 98.94 140 GLY B N 1
ATOM 3542 C CA . GLY B 1 140 ? -0.672 19.328 8.562 1 98.94 140 GLY B CA 1
ATOM 3543 C C . GLY B 1 140 ? 0.116 19.172 9.844 1 98.94 140 GLY B C 1
ATOM 3544 O O . GLY B 1 140 ? 0.327 20.125 10.586 1 98.94 140 GLY B O 1
ATOM 3545 N N . ILE B 1 141 ? 0.587 17.953 10.109 1 98.88 141 ILE B N 1
ATOM 3546 C CA . ILE B 1 141 ? 1.452 17.672 11.242 1 98.88 141 ILE B CA 1
ATOM 3547 C C . ILE B 1 141 ? 2.891 17.484 10.766 1 98.88 141 ILE B C 1
ATOM 3549 O O . ILE B 1 141 ? 3.141 16.766 9.797 1 98.88 141 ILE B O 1
ATOM 3553 N N . CYS B 1 142 ? 3.842 18.109 11.438 1 98.56 142 CYS B N 1
ATOM 3554 C CA . CYS B 1 142 ? 5.262 18.031 11.109 1 98.56 142 CYS B CA 1
ATOM 3555 C C . CYS B 1 142 ? 5.492 18.391 9.641 1 98.56 142 CYS B C 1
ATOM 3557 O O . CYS B 1 142 ? 5.168 19.484 9.203 1 98.56 142 CYS B O 1
ATOM 3559 N N . THR B 1 143 ? 5.949 17.469 8.82 1 98.5 143 THR B N 1
ATOM 3560 C CA . THR B 1 143 ? 6.27 17.75 7.426 1 98.5 143 THR B CA 1
ATOM 3561 C C . THR B 1 143 ? 5.047 18.281 6.688 1 98.5 143 THR B C 1
ATOM 3563 O O . THR B 1 143 ? 5.164 19.188 5.852 1 98.5 143 THR B O 1
ATOM 3566 N N . SER B 1 144 ? 3.908 17.859 6.996 1 98.81 144 SER B N 1
ATOM 3567 C CA . SER B 1 144 ? 2.709 18.312 6.301 1 98.81 144 SER B CA 1
ATOM 3568 C C . SER B 1 144 ? 2.32 19.719 6.73 1 98.81 144 SER B C 1
ATOM 3570 O O . SER B 1 144 ? 1.507 20.375 6.074 1 98.81 144 SER B O 1
ATOM 3572 N N . GLY B 1 145 ? 2.898 20.188 7.848 1 98.69 145 GLY B N 1
ATOM 3573 C CA . GLY B 1 145 ? 2.746 21.609 8.133 1 98.69 145 GLY B CA 1
ATOM 3574 C C . GLY B 1 145 ? 3.244 22.5 7.016 1 98.69 145 GLY B C 1
ATOM 3575 O O . GLY B 1 145 ? 2.658 23.547 6.746 1 98.69 145 GLY B O 1
ATOM 3576 N N . GLY B 1 146 ? 4.328 22.062 6.445 1 98.31 146 GLY B N 1
ATOM 3577 C CA . GLY B 1 146 ? 4.824 22.766 5.27 1 98.31 146 GLY B CA 1
ATOM 3578 C C . GLY B 1 146 ? 4.02 22.469 4.016 1 98.31 146 GLY B C 1
ATOM 3579 O O . GLY B 1 146 ? 3.762 23.375 3.213 1 98.31 146 GLY B O 1
ATOM 3580 N N . ASN B 1 147 ? 3.562 21.266 3.824 1 98.62 147 ASN B N 1
ATOM 3581 C CA . ASN B 1 147 ? 2.879 20.844 2.607 1 98.62 147 ASN B CA 1
ATOM 3582 C C . ASN B 1 147 ? 1.56 21.578 2.416 1 98.62 147 ASN B C 1
ATOM 3584 O O . ASN B 1 147 ? 1.194 21.922 1.291 1 98.62 147 ASN B O 1
ATOM 3588 N N . VAL B 1 148 ? 0.839 21.875 3.471 1 98.62 148 VAL B N 1
ATOM 3589 C CA . VAL B 1 148 ? -0.502 22.453 3.367 1 98.62 148 VAL B CA 1
ATOM 3590 C C . VAL B 1 148 ? -0.417 23.875 2.854 1 98.62 148 VAL B C 1
ATOM 3592 O O . VAL B 1 148 ? -1.404 24.438 2.359 1 98.62 148 VAL B O 1
ATOM 3595 N N . LEU B 1 149 ? 0.763 24.516 2.957 1 98.38 149 LEU B N 1
ATOM 3596 C CA . LEU B 1 149 ? 0.909 25.906 2.557 1 98.38 149 LEU B CA 1
ATOM 3597 C C . LEU B 1 149 ? 0.772 26.062 1.045 1 98.38 149 LEU B C 1
ATOM 3599 O O . LEU B 1 149 ? 0.371 27.109 0.556 1 98.38 149 LEU B O 1
ATOM 3603 N N . TYR B 1 150 ? 1.002 25.031 0.349 1 97.62 150 TYR B N 1
ATOM 3604 C CA . TYR B 1 150 ? 0.986 25.109 -1.107 1 97.62 150 TYR B CA 1
ATOM 3605 C C . TYR B 1 150 ? -0.443 25.141 -1.637 1 97.62 150 TYR B C 1
ATOM 3607 O O . TYR B 1 150 ? -0.847 26.094 -2.299 1 97.62 150 TYR B O 1
ATOM 3615 N N . PRO B 1 151 ? -1.261 24.141 -1.312 1 97.62 151 PRO B N 1
ATOM 3616 C CA . PRO B 1 151 ? -2.65 24.281 -1.75 1 97.62 151 PRO B CA 1
ATOM 3617 C C . PRO B 1 151 ? -3.357 25.469 -1.109 1 97.62 151 PRO B C 1
ATOM 3619 O O . PRO B 1 151 ? -4.27 26.047 -1.706 1 97.62 151 PRO B O 1
ATOM 3622 N N . ALA B 1 152 ? -2.975 25.875 0.067 1 97.06 152 ALA B N 1
ATOM 3623 C CA . ALA B 1 152 ? -3.572 27.031 0.721 1 97.06 152 ALA B CA 1
ATOM 3624 C C . ALA B 1 152 ? -3.342 28.312 -0.095 1 97.06 152 ALA B C 1
ATOM 3626 O O . ALA B 1 152 ? -4.117 29.266 0.001 1 97.06 152 ALA B O 1
ATOM 3627 N N . ALA B 1 153 ? -2.309 28.297 -0.882 1 95 153 ALA B N 1
ATOM 3628 C CA . ALA B 1 153 ? -1.953 29.453 -1.694 1 95 153 ALA B CA 1
ATOM 3629 C C . ALA B 1 153 ? -2.682 29.422 -3.035 1 95 153 ALA B C 1
ATOM 3631 O O . ALA B 1 153 ? -2.791 30.453 -3.709 1 95 153 ALA B O 1
ATOM 3632 N N . SER B 1 154 ? -3.271 28.266 -3.453 1 94.75 154 SER B N 1
ATOM 3633 C CA . SER B 1 154 ? -3.686 28.203 -4.852 1 94.75 154 SER B CA 1
ATOM 3634 C C . SER B 1 154 ? -5.07 27.578 -4.992 1 94.75 154 SER B C 1
ATOM 3636 O O . SER B 1 154 ? -5.734 27.75 -6.016 1 94.75 154 SER B O 1
ATOM 3638 N N . ASP B 1 155 ? -5.508 26.844 -4.016 1 96.69 155 ASP B N 1
ATOM 3639 C CA . ASP B 1 155 ? -6.781 26.141 -4.109 1 96.69 155 ASP B CA 1
ATOM 3640 C C . ASP B 1 155 ? -7.887 26.891 -3.377 1 96.69 155 ASP B C 1
ATOM 3642 O O . ASP B 1 155 ? -7.859 27.016 -2.15 1 96.69 155 ASP B O 1
ATOM 3646 N N . PRO B 1 156 ? -8.906 27.328 -4.074 1 96.5 156 PRO B N 1
ATOM 3647 C CA . PRO B 1 156 ? -9.945 28.156 -3.445 1 96.5 156 PRO B CA 1
ATOM 3648 C C . PRO B 1 156 ? -10.82 27.359 -2.48 1 96.5 156 PRO B C 1
ATOM 3650 O O . PRO B 1 156 ? -11.578 27.953 -1.705 1 96.5 156 PRO B O 1
ATOM 3653 N N . ARG B 1 157 ? -10.766 26.109 -2.516 1 97.19 157 ARG B N 1
ATOM 3654 C CA . ARG B 1 157 ? -11.547 25.281 -1.594 1 97.19 157 ARG B CA 1
ATOM 3655 C C . ARG B 1 157 ? -10.961 25.328 -0.187 1 97.19 157 ARG B C 1
ATOM 3657 O O . ARG B 1 157 ? -11.617 24.938 0.778 1 97.19 157 ARG B O 1
ATOM 3664 N N . VAL B 1 158 ? -9.719 25.797 -0.089 1 98.5 158 VAL B N 1
ATOM 3665 C CA . VAL B 1 158 ? -9.094 25.922 1.223 1 98.5 158 VAL B CA 1
ATOM 3666 C C . VAL B 1 158 ? -9.602 27.188 1.921 1 98.5 158 VAL B C 1
ATOM 3668 O O . VAL B 1 158 ? -9.18 28.297 1.597 1 98.5 158 VAL B O 1
ATOM 3671 N N . LYS B 1 159 ? -10.375 26.953 2.969 1 98.44 159 LYS B N 1
ATOM 3672 C CA . LYS B 1 159 ? -10.961 28.109 3.652 1 98.44 159 LYS B CA 1
ATOM 3673 C C . LYS B 1 159 ? -10.258 28.375 4.977 1 98.44 159 LYS B C 1
ATOM 3675 O O . LYS B 1 159 ? -10.391 29.469 5.547 1 98.44 159 LYS B O 1
ATOM 3680 N N . ALA B 1 160 ? -9.492 27.438 5.465 1 98.81 160 ALA B N 1
ATOM 3681 C CA . ALA B 1 160 ? -8.664 27.562 6.664 1 98.81 160 ALA B CA 1
ATOM 3682 C C . ALA B 1 160 ? -7.594 26.484 6.707 1 98.81 160 ALA B C 1
ATOM 3684 O O . ALA B 1 160 ? -7.797 25.375 6.203 1 98.81 160 ALA B O 1
ATOM 3685 N N . ILE B 1 161 ? -6.457 26.781 7.305 1 98.88 161 ILE B N 1
ATOM 3686 C CA . ILE B 1 161 ? -5.434 25.75 7.488 1 98.88 161 ILE B CA 1
ATOM 3687 C C . ILE B 1 161 ? -4.898 25.812 8.914 1 98.88 161 ILE B C 1
ATOM 3689 O O . ILE B 1 161 ? -5.043 26.828 9.602 1 98.88 161 ILE B O 1
ATOM 3693 N N . ALA B 1 162 ? -4.352 24.719 9.352 1 98.94 162 ALA B N 1
ATOM 3694 C CA . ALA B 1 162 ? -3.646 24.641 10.625 1 98.94 162 ALA B CA 1
ATOM 3695 C C . ALA B 1 162 ? -2.43 23.734 10.531 1 98.94 162 ALA B C 1
ATOM 3697 O O . ALA B 1 162 ? -2.393 22.828 9.695 1 98.94 162 ALA B O 1
ATOM 3698 N N . THR B 1 163 ? -1.446 24.031 11.305 1 98.88 163 THR B N 1
ATOM 3699 C CA . THR B 1 163 ? -0.256 23.203 11.406 1 98.88 163 THR B CA 1
ATOM 3700 C C . THR B 1 163 ? 0.02 22.844 12.867 1 98.88 163 THR B C 1
ATOM 3702 O O . THR B 1 163 ? -0.25 23.625 13.773 1 98.88 163 THR B O 1
ATOM 3705 N N . VAL B 1 164 ? 0.493 21.641 13.062 1 98.94 164 VAL B N 1
ATOM 3706 C CA . VAL B 1 164 ? 0.878 21.156 14.383 1 98.94 164 VAL B CA 1
ATOM 3707 C C . VAL B 1 164 ? 2.332 20.688 14.352 1 98.94 164 VAL B C 1
ATOM 3709 O O . VAL B 1 164 ? 2.688 19.781 13.586 1 98.94 164 VAL B O 1
ATOM 3712 N N . ALA B 1 165 ? 3.137 21.297 15.242 1 98.81 165 ALA B N 1
ATOM 3713 C CA . ALA B 1 165 ? 4.566 21 15.242 1 98.81 165 ALA B CA 1
ATOM 3714 C C . ALA B 1 165 ? 5.117 20.938 13.82 1 98.81 165 ALA B C 1
ATOM 3716 O O . ALA B 1 165 ? 5.793 19.969 13.453 1 98.81 165 ALA B O 1
ATOM 3717 N N . GLY B 1 166 ? 4.836 21.953 13.055 1 98.69 166 GLY B N 1
ATOM 3718 C CA . GLY B 1 166 ? 5.105 21.953 11.625 1 98.69 166 GLY B CA 1
ATOM 3719 C C . GLY B 1 166 ? 6.59 22 11.305 1 98.69 166 GLY B C 1
ATOM 3720 O O . GLY B 1 166 ? 7.355 22.688 11.969 1 98.69 166 GLY B O 1
ATOM 3721 N N . PHE B 1 167 ? 6.961 21.219 10.273 1 97.81 167 PHE B N 1
ATOM 3722 C CA . PHE B 1 167 ? 8.289 21.312 9.688 1 97.81 167 PHE B CA 1
ATOM 3723 C C . PHE B 1 167 ? 8.281 22.25 8.484 1 97.81 167 PHE B C 1
ATOM 3725 O O . PHE B 1 167 ? 7.559 22.016 7.512 1 97.81 167 PHE B O 1
ATOM 3732 N N . PHE B 1 168 ? 9.055 23.281 8.617 1 97.31 168 PHE B N 1
ATOM 3733 C CA . PHE B 1 168 ? 9.125 24.328 7.594 1 97.31 168 PHE B CA 1
ATOM 3734 C C . PHE B 1 168 ? 10.547 24.5 7.086 1 97.31 168 PHE B C 1
ATOM 3736 O O . PHE B 1 168 ? 11.266 25.406 7.52 1 97.31 168 PHE B O 1
ATOM 3743 N N . GLN B 1 169 ? 10.82 23.656 6.141 1 94.44 169 GLN B N 1
ATOM 3744 C CA . GLN B 1 169 ? 12.148 23.734 5.551 1 94.44 169 GLN B CA 1
ATOM 3745 C C . GLN B 1 169 ? 12.305 25 4.703 1 94.44 169 GLN B C 1
ATOM 3747 O O . GLN B 1 169 ? 11.312 25.531 4.199 1 94.44 169 GLN B O 1
ATOM 3752 N N . SER B 1 170 ? 13.555 25.453 4.633 1 93.31 170 SER B N 1
ATOM 3753 C CA . SER B 1 170 ? 13.922 26.578 3.775 1 93.31 170 SER B CA 1
ATOM 3754 C C . SER B 1 170 ? 15.359 26.453 3.273 1 93.31 170 SER B C 1
ATOM 3756 O O . SER B 1 170 ? 16.109 25.609 3.76 1 93.31 170 SER B O 1
ATOM 3758 N N . ALA B 1 171 ? 15.594 27.234 2.268 1 89 171 ALA B N 1
ATOM 3759 C CA . ALA B 1 171 ? 16.953 27.25 1.721 1 89 171 ALA B CA 1
ATOM 3760 C C . ALA B 1 171 ? 17.969 27.609 2.793 1 89 171 ALA B C 1
ATOM 3762 O O . ALA B 1 171 ? 19.094 27.109 2.781 1 89 171 ALA B O 1
ATOM 3763 N N . SER B 1 172 ? 17.609 28.406 3.752 1 87.56 172 SER B N 1
ATOM 3764 C CA . SER B 1 172 ? 18.547 28.922 4.75 1 87.56 172 SER B CA 1
ATOM 3765 C C . SER B 1 172 ? 18.938 27.844 5.754 1 87.56 172 SER B C 1
ATOM 3767 O O . SER B 1 172 ? 20.062 27.844 6.266 1 87.56 172 SER B O 1
ATOM 3769 N N . ILE B 1 173 ? 18.109 26.875 6 1 90.88 173 ILE B N 1
ATOM 3770 C CA . ILE B 1 173 ? 18.422 25.906 7.047 1 90.88 173 ILE B CA 1
ATOM 3771 C C . ILE B 1 173 ? 18.797 24.562 6.414 1 90.88 173 ILE B C 1
ATOM 3773 O O . ILE B 1 173 ? 19.234 23.656 7.105 1 90.88 173 ILE B O 1
ATOM 3777 N N . ALA B 1 174 ? 18.625 24.406 5.156 1 90.75 174 ALA B N 1
ATOM 3778 C CA . ALA B 1 174 ? 18.891 23.156 4.457 1 90.75 174 ALA B CA 1
ATOM 3779 C C . ALA B 1 174 ? 20.297 22.641 4.746 1 90.75 174 ALA B C 1
ATOM 3781 O O . ALA B 1 174 ? 20.484 21.453 5.02 1 90.75 174 ALA B O 1
ATOM 3782 N N . PRO B 1 175 ? 21.328 23.531 4.738 1 89.94 175 PRO B N 1
ATOM 3783 C CA . PRO B 1 175 ? 22.672 23.016 5.02 1 89.94 175 PRO B CA 1
ATOM 3784 C C . PRO B 1 175 ? 22.797 22.422 6.422 1 89.94 175 PRO B C 1
ATOM 3786 O O . PRO B 1 175 ? 23.531 21.453 6.625 1 89.94 175 PRO B O 1
ATOM 3789 N N . VAL B 1 176 ? 22.125 23 7.324 1 87 176 VAL B N 1
ATOM 3790 C CA . VAL B 1 176 ? 22.141 22.5 8.695 1 87 176 VAL B CA 1
ATOM 3791 C C .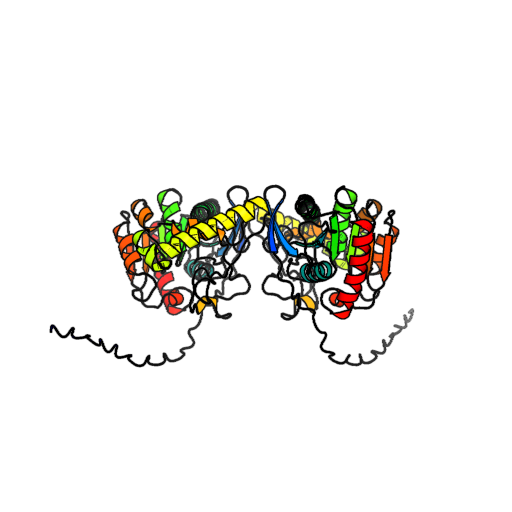 VAL B 1 176 ? 21.438 21.156 8.766 1 87 176 VAL B C 1
ATOM 3793 O O . VAL B 1 176 ? 21.906 20.234 9.438 1 87 176 VAL B O 1
ATOM 3796 N N . LEU B 1 177 ? 20.391 20.984 8.07 1 88.19 177 LEU B N 1
ATOM 3797 C CA . LEU B 1 177 ? 19.531 19.797 8.117 1 88.19 177 LEU B CA 1
ATOM 3798 C C . LEU B 1 177 ? 20.188 18.641 7.379 1 88.19 177 LEU B C 1
ATOM 3800 O O . LEU B 1 177 ? 19.984 17.469 7.75 1 88.19 177 LEU B O 1
ATOM 3804 N N . HIS B 1 178 ? 20.953 18.953 6.355 1 90.94 178 HIS B N 1
ATOM 3805 C CA . HIS B 1 178 ? 21.375 17.891 5.445 1 90.94 178 HIS B CA 1
ATOM 3806 C C . HIS B 1 178 ? 22.891 17.719 5.461 1 90.94 178 HIS B C 1
ATOM 3808 O O . HIS B 1 178 ? 23.453 17.141 4.539 1 90.94 178 HIS B O 1
ATOM 3814 N N . GLY B 1 179 ? 23.578 18.281 6.387 1 88.62 179 GLY B N 1
ATOM 3815 C CA . GLY B 1 179 ? 24.969 17.969 6.637 1 88.62 179 GLY B CA 1
ATOM 3816 C C . GLY B 1 179 ? 25.922 18.844 5.836 1 88.62 179 GLY B C 1
ATOM 3817 O O . GLY B 1 179 ? 27.031 18.422 5.512 1 88.62 179 GLY B O 1
ATOM 3818 N N . GLY B 1 180 ? 25.469 20.031 5.383 1 92.38 180 GLY B N 1
ATOM 3819 C CA . GLY B 1 180 ? 26.328 20.953 4.676 1 92.38 180 GLY B CA 1
ATOM 3820 C C . GLY B 1 180 ? 26.188 20.875 3.168 1 92.38 180 GLY B C 1
ATOM 3821 O O . GLY B 1 180 ? 25.5 20 2.65 1 92.38 180 GLY B O 1
ATOM 3822 N N . GLU B 1 181 ? 26.891 21.75 2.488 1 94.12 181 GLU B N 1
ATOM 3823 C CA . GLU B 1 181 ? 26.75 21.891 1.042 1 94.12 181 GLU B CA 1
ATOM 3824 C C . GLU B 1 181 ? 27.281 20.672 0.306 1 94.12 181 GLU B C 1
ATOM 3826 O O . GLU B 1 181 ? 26.703 20.25 -0.707 1 94.12 181 GLU B O 1
ATOM 3831 N N . GLU B 1 182 ? 28.328 20.141 0.798 1 94.62 182 GLU B N 1
ATOM 3832 C CA . GLU B 1 182 ? 28.891 18.969 0.144 1 94.62 182 GLU B CA 1
ATOM 3833 C C . GLU B 1 182 ? 27.953 17.766 0.253 1 94.62 182 GLU B C 1
ATOM 3835 O O . GLU B 1 182 ? 27.766 17.016 -0.717 1 94.62 182 GLU B O 1
ATOM 3840 N N . ALA B 1 183 ? 27.438 17.609 1.399 1 93.94 183 ALA B N 1
ATOM 3841 C CA . ALA B 1 183 ? 26.484 16.516 1.603 1 93.94 183 ALA B CA 1
ATOM 3842 C C . ALA B 1 183 ? 25.25 16.703 0.745 1 93.94 183 ALA B C 1
ATOM 3844 O O . ALA B 1 183 ? 24.688 15.742 0.218 1 93.94 183 ALA B O 1
ATOM 3845 N N . ILE B 1 184 ? 24.844 17.922 0.659 1 95.81 184 ILE B N 1
ATOM 3846 C CA . ILE B 1 184 ? 23.688 18.25 -0.165 1 95.81 184 ILE B CA 1
ATOM 3847 C C . ILE B 1 184 ? 23.953 17.891 -1.62 1 95.81 184 ILE B C 1
ATOM 3849 O O . ILE B 1 184 ? 23.125 17.281 -2.285 1 95.81 184 ILE B O 1
ATOM 3853 N N . LYS B 1 185 ? 25.109 18.266 -2.105 1 96.56 185 LYS B N 1
ATOM 3854 C CA . LYS B 1 185 ? 25.484 17.922 -3.477 1 96.56 185 LYS B CA 1
ATOM 3855 C C . LYS B 1 185 ? 25.5 16.406 -3.691 1 96.56 185 LYS B C 1
ATOM 3857 O O . LYS B 1 185 ? 25 15.922 -4.707 1 96.56 185 LYS B O 1
ATOM 3862 N N . LEU B 1 186 ? 26.047 15.719 -2.75 1 96.12 186 LEU B N 1
ATOM 3863 C CA . LEU B 1 186 ? 26.109 14.266 -2.836 1 96.12 186 LEU B CA 1
ATOM 3864 C C . LEU B 1 186 ? 24.703 13.664 -2.887 1 96.12 186 LEU B C 1
ATOM 3866 O O . LEU B 1 186 ? 24.438 12.773 -3.701 1 96.12 186 LEU B O 1
ATOM 3870 N N . LYS B 1 187 ? 23.859 14.117 -2.029 1 96.5 187 LYS B N 1
ATOM 3871 C CA . LYS B 1 187 ? 22.484 13.625 -1.978 1 96.5 187 LYS B CA 1
ATOM 3872 C C . LYS B 1 187 ? 21.75 13.922 -3.275 1 96.5 187 LYS B C 1
ATOM 3874 O O . LYS B 1 187 ? 21 13.086 -3.777 1 96.5 187 LYS B O 1
ATOM 3879 N N . ARG B 1 188 ? 21.969 15.07 -3.783 1 97.44 188 ARG B N 1
ATOM 3880 C CA . ARG B 1 188 ? 21.344 15.438 -5.055 1 97.44 188 ARG B CA 1
ATOM 3881 C C . ARG B 1 188 ? 21.812 14.516 -6.176 1 97.44 188 ARG B C 1
ATOM 3883 O O . ARG B 1 188 ? 21.016 14.07 -6.996 1 97.44 188 ARG B O 1
ATOM 3890 N N . ASP B 1 189 ? 23.094 14.227 -6.199 1 98.06 189 ASP B N 1
ATOM 3891 C CA . ASP B 1 189 ? 23.641 13.328 -7.203 1 98.06 189 ASP B CA 1
ATOM 3892 C C . ASP B 1 189 ? 23.062 11.922 -7.055 1 98.06 189 ASP B C 1
ATOM 3894 O O . ASP B 1 189 ? 22.688 11.289 -8.047 1 98.06 189 ASP B O 1
ATOM 3898 N N . GLN B 1 190 ? 23.047 11.477 -5.848 1 97.75 190 GLN B N 1
ATOM 3899 C CA . GLN B 1 190 ? 22.469 10.164 -5.582 1 97.75 190 GLN B CA 1
ATOM 3900 C C . GLN B 1 190 ? 21.016 10.102 -6.023 1 97.75 190 GLN B C 1
ATOM 3902 O O . GLN B 1 190 ? 20.562 9.094 -6.574 1 97.75 190 GLN B O 1
ATOM 3907 N N . GLY B 1 191 ? 20.281 11.164 -5.707 1 98.44 191 GLY B N 1
ATOM 3908 C CA . GLY B 1 191 ? 18.891 11.234 -6.133 1 98.44 191 GLY B CA 1
ATOM 3909 C C . GLY B 1 191 ? 18.719 11.156 -7.641 1 98.44 191 GLY B C 1
ATOM 3910 O O . GLY B 1 191 ? 17.828 10.469 -8.133 1 98.44 191 GLY B O 1
ATOM 3911 N N . GLN B 1 192 ? 19.531 11.836 -8.328 1 98.62 192 GLN B N 1
ATOM 3912 C CA . GLN B 1 192 ? 19.5 11.82 -9.789 1 98.62 192 GLN B CA 1
ATOM 3913 C C . GLN B 1 192 ? 19.828 10.438 -10.328 1 98.62 192 GLN B C 1
ATOM 3915 O O . GLN B 1 192 ? 19.156 9.953 -11.25 1 98.62 192 GLN B O 1
ATOM 3920 N N . GLU B 1 193 ? 20.812 9.852 -9.773 1 98.69 193 GLU B N 1
ATOM 3921 C CA . GLU B 1 193 ? 21.203 8.508 -10.195 1 98.69 193 GLU B CA 1
ATOM 3922 C C . GLU B 1 193 ? 20.078 7.504 -9.93 1 98.69 193 GLU B C 1
ATOM 3924 O O . GLU B 1 193 ? 19.812 6.629 -10.758 1 98.69 193 GLU B O 1
ATOM 3929 N N . ALA B 1 194 ? 19.469 7.625 -8.805 1 98.75 194 ALA B N 1
ATOM 3930 C CA . ALA B 1 194 ? 18.375 6.727 -8.445 1 98.75 194 ALA B CA 1
ATOM 3931 C C . ALA B 1 194 ? 17.172 6.93 -9.367 1 98.75 194 ALA B C 1
ATOM 3933 O O . ALA B 1 194 ? 16.484 5.973 -9.711 1 98.75 194 ALA B O 1
ATOM 3934 N N . THR B 1 195 ? 16.922 8.172 -9.695 1 98.75 195 THR B N 1
ATOM 3935 C CA . THR B 1 195 ? 15.859 8.453 -10.641 1 98.75 195 THR B CA 1
ATOM 3936 C C . THR B 1 195 ? 16.141 7.812 -11.992 1 98.75 195 THR B C 1
ATOM 3938 O O . THR B 1 195 ? 15.266 7.203 -12.602 1 98.75 195 THR B O 1
ATOM 3941 N N . LYS B 1 196 ? 17.328 7.945 -12.445 1 98.62 196 LYS B N 1
ATOM 3942 C CA . LYS B 1 196 ? 17.734 7.316 -13.695 1 98.62 196 LYS B CA 1
ATOM 3943 C C . LYS B 1 196 ? 17.594 5.797 -13.617 1 98.62 196 LYS B C 1
ATOM 3945 O O . LYS B 1 196 ? 17.141 5.16 -14.57 1 98.62 196 LYS B O 1
ATOM 3950 N N . LEU B 1 197 ? 18.016 5.223 -12.523 1 98.5 197 LEU B N 1
ATOM 3951 C CA . LEU B 1 197 ? 17.906 3.783 -12.312 1 98.5 197 LEU B CA 1
ATOM 3952 C C . LEU B 1 197 ? 16.453 3.328 -12.469 1 98.5 197 LEU B C 1
ATOM 3954 O O . LEU B 1 197 ? 16.188 2.354 -13.172 1 98.5 197 LEU B O 1
ATOM 3958 N N . TYR B 1 198 ? 15.578 4.016 -11.859 1 98.62 198 TYR B N 1
ATOM 3959 C CA . TYR B 1 198 ? 14.164 3.666 -11.953 1 98.62 198 TYR B CA 1
ATOM 3960 C C . TYR B 1 198 ? 13.672 3.773 -13.391 1 98.62 198 TYR B C 1
ATOM 3962 O O . TYR B 1 198 ? 12.953 2.895 -13.875 1 98.62 198 TYR B O 1
ATOM 3970 N N . ASN B 1 199 ? 14.008 4.871 -14.023 1 98.19 199 ASN B N 1
ATOM 3971 C CA . ASN B 1 199 ? 13.555 5.094 -15.391 1 98.19 199 ASN B CA 1
ATOM 3972 C C . ASN B 1 199 ? 14.062 4.008 -16.328 1 98.19 199 ASN B C 1
ATOM 3974 O O . ASN B 1 199 ? 13.352 3.59 -17.25 1 98.19 199 ASN B O 1
ATOM 3978 N N . ASP B 1 200 ? 15.258 3.537 -16.078 1 97.5 200 ASP B N 1
ATOM 3979 C CA . ASP B 1 200 ? 15.906 2.586 -16.984 1 97.5 200 ASP B CA 1
ATOM 3980 C C . ASP B 1 200 ? 15.477 1.154 -16.656 1 97.5 200 ASP B C 1
ATOM 3982 O O . ASP B 1 200 ? 15.344 0.327 -17.562 1 97.5 200 ASP B O 1
ATOM 3986 N N . THR B 1 201 ? 15.25 0.823 -15.383 1 97.62 201 THR B N 1
ATOM 3987 C CA . THR B 1 201 ? 15.141 -0.583 -15.016 1 97.62 201 THR B CA 1
ATOM 3988 C C . THR B 1 201 ? 13.883 -0.831 -14.195 1 97.62 201 THR B C 1
ATOM 3990 O O . THR B 1 201 ? 13.539 -1.979 -13.898 1 97.62 201 THR B O 1
ATOM 3993 N N . GLN B 1 202 ? 13.164 0.262 -13.719 1 98.5 202 GLN B N 1
ATOM 3994 C CA . GLN B 1 202 ? 11.984 0.198 -12.875 1 98.5 202 GLN B CA 1
ATOM 3995 C C . GLN B 1 202 ? 12.344 -0.247 -11.461 1 98.5 202 GLN B C 1
ATOM 3997 O O . GLN B 1 202 ? 11.461 -0.556 -10.656 1 98.5 202 GLN B O 1
ATOM 4002 N N . GLU B 1 203 ? 13.688 -0.243 -11.172 1 98.62 203 GLU B N 1
ATOM 4003 C CA . GLU B 1 203 ? 14.164 -0.541 -9.82 1 98.62 203 GLU B CA 1
ATOM 4004 C C . GLU B 1 203 ? 14.141 0.706 -8.945 1 98.62 203 GLU B C 1
ATOM 4006 O O . GLU B 1 203 ? 14.555 1.784 -9.375 1 98.62 203 GLU B O 1
ATOM 4011 N N . ILE B 1 204 ? 13.664 0.568 -7.762 1 98.81 204 ILE B N 1
ATOM 4012 C CA . ILE B 1 204 ? 13.648 1.663 -6.797 1 98.81 204 ILE B CA 1
ATOM 4013 C C . ILE B 1 204 ? 14.711 1.428 -5.727 1 98.81 204 ILE B C 1
ATOM 4015 O O . ILE B 1 204 ? 14.656 0.432 -5 1 98.81 204 ILE B O 1
ATOM 4019 N N . LYS B 1 205 ? 15.648 2.32 -5.621 1 98.31 205 LYS B N 1
ATOM 4020 C CA . LYS B 1 205 ? 16.656 2.26 -4.566 1 98.31 205 LYS B CA 1
ATOM 4021 C C . LYS B 1 205 ? 16.109 2.852 -3.264 1 98.31 205 LYS B C 1
ATOM 4023 O O . LYS B 1 205 ? 15.695 4.012 -3.232 1 98.31 205 LYS B O 1
ATOM 4028 N N . LEU B 1 206 ? 16.188 2.045 -2.18 1 97.5 206 LEU B N 1
ATOM 4029 C CA . LEU B 1 206 ? 15.578 2.451 -0.917 1 97.5 206 LEU B CA 1
ATOM 4030 C C . LEU B 1 206 ? 16.625 2.553 0.182 1 97.5 206 LEU B C 1
ATOM 4032 O O . LEU B 1 206 ? 17.625 1.812 0.173 1 97.5 206 LEU B O 1
ATOM 4036 N N . ILE B 1 207 ? 16.406 3.488 1.044 1 96.88 207 ILE B N 1
ATOM 4037 C CA . ILE B 1 207 ? 17.062 3.564 2.35 1 96.88 207 ILE B CA 1
ATOM 4038 C C . ILE B 1 207 ? 16 3.693 3.441 1 96.88 207 ILE B C 1
ATOM 4040 O O . ILE B 1 207 ? 14.805 3.758 3.148 1 96.88 207 ILE B O 1
ATOM 4044 N N . LYS B 1 208 ? 16.406 3.689 4.68 1 97.12 208 LYS B N 1
ATOM 4045 C CA . LYS B 1 208 ? 15.453 3.918 5.754 1 97.12 208 LYS B CA 1
ATOM 4046 C C . LYS B 1 208 ? 14.984 5.371 5.773 1 97.12 208 LYS B C 1
ATOM 4048 O O . LYS B 1 208 ? 15.75 6.277 5.438 1 97.12 208 LYS B O 1
ATOM 4053 N N . ALA B 1 209 ? 13.734 5.559 6.164 1 97.81 209 ALA B N 1
ATOM 4054 C CA . ALA B 1 209 ? 13.258 6.918 6.395 1 97.81 209 ALA B CA 1
ATOM 4055 C C . ALA B 1 209 ? 13.82 7.484 7.695 1 97.81 209 ALA B C 1
ATOM 4057 O O . ALA B 1 209 ? 14.312 8.617 7.723 1 97.81 209 ALA B O 1
ATOM 4058 N N . TYR B 1 210 ? 13.758 6.664 8.695 1 97.31 210 TYR B N 1
ATOM 4059 C CA . TYR B 1 210 ? 14.141 7.121 10.023 1 97.31 210 TYR B CA 1
ATOM 4060 C C . TYR B 1 210 ? 15.117 6.145 10.68 1 97.31 210 TYR B C 1
ATOM 4062 O O . TYR B 1 210 ? 15 4.93 10.5 1 97.31 210 TYR B O 1
ATOM 4070 N N . GLY B 1 211 ? 16 6.676 11.492 1 92.31 211 GLY B N 1
ATOM 4071 C CA . GLY B 1 211 ? 16.859 5.879 12.352 1 92.31 211 GLY B CA 1
ATOM 4072 C C . GLY B 1 211 ? 18.203 5.574 11.742 1 92.31 211 GLY B C 1
ATOM 4073 O O . GLY B 1 211 ? 18.516 6.043 10.648 1 92.31 211 GLY B O 1
ATOM 4074 N N . GLY B 1 212 ? 19.031 4.863 12.5 1 86.25 212 GLY B N 1
ATOM 4075 C CA . GLY B 1 212 ? 20.344 4.434 12.031 1 86.25 212 GLY B CA 1
ATOM 4076 C C . GLY B 1 212 ? 21.375 5.547 12.031 1 86.25 212 GLY B C 1
ATOM 4077 O O . GLY B 1 212 ? 21.188 6.566 12.703 1 86.25 212 GLY B O 1
ATOM 4078 N N . SER B 1 213 ? 22.547 5.152 11.391 1 81.56 213 SER B N 1
ATOM 4079 C CA . SER B 1 213 ? 23.656 6.098 11.297 1 81.56 213 SER B CA 1
ATOM 4080 C C . SER B 1 213 ? 23.453 7.078 10.148 1 81.56 213 SER B C 1
ATOM 4082 O O . SER B 1 213 ? 22.547 6.914 9.336 1 81.56 213 SER B O 1
ATOM 4084 N N . ALA B 1 214 ? 24.406 7.93 10.258 1 72.44 214 ALA B N 1
ATOM 4085 C CA . ALA B 1 214 ? 24.375 8.938 9.203 1 72.44 214 ALA B CA 1
ATOM 4086 C C . ALA B 1 214 ? 24.5 8.281 7.824 1 72.44 214 ALA B C 1
ATOM 4088 O O . ALA B 1 214 ? 25.234 7.312 7.656 1 72.44 214 ALA B O 1
ATOM 4089 N N . ASN B 1 215 ? 23.766 8.516 6.945 1 75.44 215 ASN B N 1
ATOM 4090 C CA . ASN B 1 215 ? 23.812 8.086 5.551 1 75.44 215 ASN B CA 1
ATOM 4091 C C . ASN B 1 215 ? 23 6.816 5.328 1 75.44 215 ASN B C 1
ATOM 4093 O O . ASN B 1 215 ? 22.938 6.297 4.211 1 75.44 215 ASN B O 1
ATOM 4097 N N . GLU B 1 216 ? 22.438 6.367 6.41 1 86.31 216 GLU B N 1
ATOM 4098 C CA . GLU B 1 216 ? 21.672 5.129 6.281 1 86.31 216 GLU B CA 1
ATOM 4099 C C . GLU B 1 216 ? 20.172 5.414 6.16 1 86.31 216 GLU B C 1
ATOM 4101 O O . GLU B 1 216 ? 19.391 4.516 5.836 1 86.31 216 GLU B O 1
ATOM 4106 N N . SER B 1 217 ? 19.891 6.645 6.48 1 94 217 SER B N 1
ATOM 4107 C CA . SER B 1 217 ? 18.469 7 6.477 1 94 217 SER B CA 1
ATOM 4108 C C . SER B 1 217 ? 18.281 8.461 6.094 1 94 217 SER B C 1
ATOM 4110 O O . SER B 1 217 ? 19.234 9.234 6.031 1 94 217 SER B O 1
ATOM 4112 N N . ALA B 1 218 ? 17.094 8.812 5.734 1 94.94 218 ALA B N 1
ATOM 4113 C CA . ALA B 1 218 ? 16.75 10.203 5.422 1 94.94 218 ALA B CA 1
ATOM 4114 C C . ALA B 1 218 ? 16.781 11.07 6.672 1 94.94 218 ALA B C 1
ATOM 4116 O O . ALA B 1 218 ? 17.078 12.266 6.602 1 94.94 218 ALA B O 1
ATOM 4117 N N . SER B 1 219 ? 16.406 10.547 7.797 1 94.25 219 SER B N 1
ATOM 4118 C CA . SER B 1 219 ? 16.438 11.211 9.094 1 94.25 219 SER B CA 1
ATOM 4119 C C . SER B 1 219 ? 17.125 10.336 10.148 1 94.25 219 SER B C 1
ATOM 4121 O O . SER B 1 219 ? 16.453 9.633 10.898 1 94.25 219 SER B O 1
ATOM 4123 N N . PRO B 1 220 ? 18.406 10.461 10.258 1 93.44 220 PRO B N 1
ATOM 4124 C CA . PRO B 1 220 ? 19.188 9.586 11.141 1 93.44 220 PRO B CA 1
ATOM 4125 C C . PRO B 1 220 ? 19.016 9.945 12.617 1 93.44 220 PRO B C 1
ATOM 4127 O O . PRO B 1 220 ? 18.484 11.008 12.945 1 93.44 220 PRO B O 1
ATOM 4130 N N . GLY B 1 221 ? 19.547 9.055 13.516 1 92.88 221 GLY B N 1
ATOM 4131 C CA . GLY B 1 221 ? 19.5 9.242 14.953 1 92.88 221 GLY B CA 1
ATOM 4132 C C . GLY B 1 221 ? 18.297 8.586 15.609 1 92.88 221 GLY B C 1
ATOM 4133 O O . GLY B 1 221 ? 17.5 7.941 14.93 1 92.88 221 GLY B O 1
ATOM 4134 N N . SER B 1 222 ? 18.219 8.773 16.859 1 93.19 222 SER B N 1
ATOM 4135 C CA . SER B 1 222 ? 17.125 8.156 17.609 1 93.19 222 SER B CA 1
ATOM 4136 C C . SER B 1 222 ? 15.797 8.844 17.328 1 93.19 222 SER B C 1
ATOM 4138 O O . SER B 1 222 ? 15.68 10.062 17.453 1 93.19 222 SER B O 1
ATOM 4140 N N . LYS B 1 223 ? 14.844 8.078 16.875 1 96.38 223 LYS B N 1
ATOM 4141 C CA . LYS B 1 223 ? 13.484 8.523 16.594 1 96.38 223 LYS B CA 1
ATOM 4142 C C . LYS B 1 223 ? 12.453 7.66 17.312 1 96.38 223 LYS B C 1
ATOM 4144 O O . LYS B 1 223 ? 11.789 6.832 16.688 1 96.38 223 LYS B O 1
ATOM 4149 N N . PRO B 1 224 ? 12.273 7.961 18.562 1 96.19 224 PRO B N 1
ATOM 4150 C CA . PRO B 1 224 ? 11.523 7.039 19.422 1 96.19 224 PRO B CA 1
ATOM 4151 C C . PRO B 1 224 ? 10.117 6.75 18.891 1 96.19 224 PRO B C 1
ATOM 4153 O O . PRO B 1 224 ? 9.633 5.621 19.016 1 96.19 224 PRO B O 1
ATOM 4156 N N . TYR B 1 225 ? 9.43 7.703 18.375 1 97.81 225 TYR B N 1
ATOM 4157 C CA . TYR B 1 225 ? 8.078 7.488 17.844 1 97.81 225 TYR B CA 1
ATOM 4158 C C . TYR B 1 225 ? 8.078 6.426 16.766 1 97.81 225 TYR B C 1
ATOM 4160 O O . TYR B 1 225 ? 7.227 5.539 16.75 1 97.81 225 TYR B O 1
ATOM 4168 N N . TYR B 1 226 ? 9.016 6.461 15.93 1 98 226 TYR B N 1
ATOM 4169 C CA . TYR B 1 226 ? 9.062 5.602 14.75 1 98 226 TYR B CA 1
ATOM 4170 C C . TYR B 1 226 ? 9.695 4.254 15.078 1 98 226 TYR B C 1
ATOM 4172 O O . TYR B 1 226 ? 9.586 3.303 14.305 1 98 226 TYR B O 1
ATOM 4180 N N . GLU B 1 227 ? 10.367 4.211 16.188 1 96.69 227 GLU B N 1
ATOM 4181 C CA . GLU B 1 227 ? 11.07 2.994 16.594 1 96.69 227 GLU B CA 1
ATOM 4182 C C . GLU B 1 227 ? 10.18 2.115 17.469 1 96.69 227 GLU B C 1
ATOM 4184 O O . GLU B 1 227 ? 10.367 0.899 17.531 1 96.69 227 GLU B O 1
ATOM 4189 N N . ASP B 1 228 ? 9.227 2.693 18.125 1 97.38 228 ASP B N 1
ATOM 4190 C CA . ASP B 1 228 ? 8.422 2.025 19.141 1 97.38 228 ASP B CA 1
ATOM 4191 C C . ASP B 1 228 ? 7.156 1.42 18.531 1 97.38 228 ASP B C 1
ATOM 4193 O O . ASP B 1 228 ? 6.281 2.145 18.047 1 97.38 228 ASP B O 1
ATOM 4197 N N . PRO B 1 229 ? 6.957 0.108 18.578 1 95.56 229 PRO B N 1
ATOM 4198 C CA . PRO B 1 229 ? 5.781 -0.545 18 1 95.56 229 PRO B CA 1
ATOM 4199 C C . PRO B 1 229 ? 4.492 -0.197 18.734 1 95.56 229 PRO B C 1
ATOM 4201 O O . PRO B 1 229 ? 3.396 -0.472 18.234 1 95.56 229 PRO B O 1
ATOM 4204 N N . THR B 1 230 ? 4.586 0.336 19.891 1 96.25 230 THR B N 1
ATOM 4205 C CA . THR B 1 230 ? 3.396 0.747 20.625 1 96.25 230 THR B CA 1
ATOM 4206 C C . THR B 1 230 ? 3.025 2.189 20.297 1 96.25 230 THR B C 1
ATOM 4208 O O . THR B 1 230 ? 2.016 2.703 20.781 1 96.25 230 THR B O 1
ATOM 4211 N N . ARG B 1 231 ? 3.842 2.826 19.484 1 97.19 231 ARG B N 1
ATOM 4212 C CA . ARG B 1 231 ? 3.594 4.191 19.031 1 97.19 231 ARG B CA 1
ATOM 4213 C C . ARG B 1 231 ? 3.459 4.25 17.516 1 97.19 231 ARG B C 1
ATOM 4215 O O . ARG B 1 231 ? 2.533 3.67 16.938 1 97.19 231 ARG B O 1
ATOM 4222 N N . GLY B 1 232 ? 4.453 4.801 16.844 1 97.75 232 GLY B N 1
ATOM 4223 C CA . GLY B 1 232 ? 4.312 5.039 15.422 1 97.75 232 GLY B CA 1
ATOM 4224 C C . GLY B 1 232 ? 4.832 3.895 14.57 1 97.75 232 GLY B C 1
ATOM 4225 O O . GLY B 1 232 ? 4.598 3.859 13.359 1 97.75 232 GLY B O 1
ATOM 4226 N N . ASN B 1 233 ? 5.527 2.902 15.203 1 97.56 233 ASN B N 1
ATOM 4227 C CA . ASN B 1 233 ? 6.047 1.764 14.453 1 97.56 233 ASN B CA 1
ATOM 4228 C C . ASN B 1 233 ? 4.984 0.683 14.266 1 97.56 233 ASN B C 1
ATOM 4230 O O . ASN B 1 233 ? 5.172 -0.455 14.703 1 97.56 233 ASN B O 1
ATOM 4234 N N . ILE B 1 234 ? 3.98 1.078 13.516 1 97.12 234 ILE B N 1
ATOM 4235 C CA . ILE B 1 234 ? 2.807 0.227 13.352 1 97.12 234 ILE B CA 1
ATOM 4236 C C . ILE B 1 234 ? 2.953 -0.614 12.086 1 97.12 234 ILE B C 1
ATOM 4238 O O . ILE B 1 234 ? 3.775 -0.306 11.219 1 97.12 234 ILE B O 1
ATOM 4242 N N . ARG B 1 235 ? 2.15 -1.586 11.953 1 95.75 235 ARG B N 1
ATOM 4243 C CA . ARG B 1 235 ? 2.268 -2.572 10.883 1 95.75 235 ARG B CA 1
ATOM 4244 C C . ARG B 1 235 ? 2.033 -1.933 9.523 1 95.75 235 ARG B C 1
ATOM 4246 O O . ARG B 1 235 ? 2.6 -2.373 8.516 1 95.75 235 ARG B O 1
ATOM 4253 N N . GLU B 1 236 ? 1.196 -0.896 9.484 1 96.88 236 GLU B N 1
ATOM 4254 C CA . GLU B 1 236 ? 0.802 -0.27 8.227 1 96.88 236 GLU B CA 1
ATOM 4255 C C . GLU B 1 236 ? 1.925 0.599 7.664 1 96.88 236 GLU B C 1
ATOM 4257 O O . GLU B 1 236 ? 1.889 0.994 6.496 1 96.88 236 GLU B O 1
ATOM 4262 N N . TRP B 1 237 ? 2.861 0.815 8.461 1 97.94 237 TRP B N 1
ATOM 4263 C CA . TRP B 1 237 ? 3.906 1.768 8.102 1 97.94 237 TRP B CA 1
ATOM 4264 C C . TRP B 1 237 ? 5.191 1.045 7.715 1 97.94 237 TRP B C 1
ATOM 4266 O O . TRP B 1 237 ? 5.59 0.078 8.367 1 97.94 237 TRP B O 1
ATOM 4276 N N . ARG B 1 238 ? 5.859 1.544 6.637 1 97.25 238 ARG B N 1
ATOM 4277 C CA . ARG B 1 238 ? 7.156 1.046 6.195 1 97.25 238 ARG B CA 1
ATOM 4278 C C . ARG B 1 238 ? 8.242 2.098 6.395 1 97.25 238 ARG B C 1
ATOM 4280 O O . ARG B 1 238 ? 8.125 3.219 5.895 1 97.25 238 ARG B O 1
ATOM 4287 N N . ASN B 1 239 ? 9.305 1.703 7.094 1 97.31 239 ASN B N 1
ATOM 4288 C CA . ASN B 1 239 ? 10.438 2.6 7.301 1 97.31 239 ASN B CA 1
ATOM 4289 C C . ASN B 1 239 ? 11.359 2.635 6.086 1 97.31 239 ASN B C 1
ATOM 4291 O O . ASN B 1 239 ? 12.477 2.127 6.133 1 97.31 239 ASN B O 1
ATOM 4295 N N . GLU B 1 240 ? 10.875 3.252 5.062 1 97.69 240 GLU B N 1
ATOM 4296 C CA . GLU B 1 240 ? 11.578 3.277 3.785 1 97.69 240 GLU B CA 1
ATOM 4297 C C . GLU B 1 240 ? 11.492 4.656 3.137 1 97.69 240 GLU B C 1
ATOM 4299 O O . GLU B 1 240 ? 10.539 5.398 3.363 1 97.69 240 GLU B O 1
ATOM 4304 N N . PHE B 1 241 ? 12.508 4.953 2.41 1 98.31 241 PHE B N 1
ATOM 4305 C CA . PHE B 1 241 ? 12.656 6.223 1.705 1 98.31 241 PHE B CA 1
ATOM 4306 C C . PHE B 1 241 ? 13.383 6.027 0.381 1 98.31 241 PHE B C 1
ATOM 4308 O O . PHE B 1 241 ? 14.508 5.527 0.355 1 98.31 241 PHE B O 1
ATOM 4315 N N . ALA B 1 242 ? 12.68 6.379 -0.715 1 98.75 242 ALA B N 1
ATOM 4316 C CA . ALA B 1 242 ? 13.344 6.258 -2.01 1 98.75 242 ALA B CA 1
ATOM 4317 C C . ALA B 1 242 ? 14.461 7.289 -2.154 1 98.75 242 ALA B C 1
ATOM 4319 O O . ALA B 1 242 ? 14.227 8.492 -1.978 1 98.75 242 ALA B O 1
ATOM 4320 N N . VAL B 1 243 ? 15.602 6.863 -2.541 1 98.38 243 VAL B N 1
ATOM 4321 C CA . VAL B 1 243 ? 16.766 7.727 -2.682 1 98.38 243 VAL B CA 1
ATOM 4322 C C . VAL B 1 243 ? 16.484 8.82 -3.709 1 98.38 243 VAL B C 1
ATOM 4324 O O . VAL B 1 243 ? 16.969 9.945 -3.572 1 98.38 243 VAL B O 1
ATOM 4327 N N . ALA B 1 244 ? 15.625 8.562 -4.621 1 98.75 244 ALA B N 1
ATOM 4328 C CA . ALA B 1 244 ? 15.25 9.492 -5.684 1 98.75 244 ALA B CA 1
ATOM 4329 C C . ALA B 1 244 ? 14.539 10.711 -5.117 1 98.75 244 ALA B C 1
ATOM 4331 O O . ALA B 1 244 ? 14.336 11.711 -5.816 1 98.75 244 ALA B O 1
ATOM 4332 N N . SER B 1 245 ? 14.203 10.711 -3.826 1 98.56 245 SER B N 1
ATOM 4333 C CA . SER B 1 245 ? 13.461 11.789 -3.182 1 98.56 245 SER B CA 1
ATOM 4334 C C . SER B 1 245 ? 14.359 12.992 -2.916 1 98.56 245 SER B C 1
ATOM 4336 O O . SER B 1 245 ? 13.875 14.109 -2.73 1 98.56 245 SER B O 1
ATOM 4338 N N . TRP B 1 246 ? 15.648 12.828 -2.883 1 97.5 246 TRP B N 1
ATOM 4339 C CA . TRP B 1 246 ? 16.578 13.773 -2.262 1 97.5 246 TRP B CA 1
ATOM 4340 C C . TRP B 1 246 ? 16.469 15.148 -2.914 1 97.5 246 TRP B C 1
ATOM 4342 O O . TRP B 1 246 ? 16.359 16.156 -2.223 1 97.5 246 TRP B O 1
ATOM 4352 N N . GLY B 1 247 ? 16.5 15.211 -4.207 1 96.88 247 GLY B N 1
ATOM 4353 C CA . GLY B 1 247 ? 16.469 16.5 -4.875 1 96.88 247 GLY B CA 1
ATOM 4354 C C . GLY B 1 247 ? 15.25 17.328 -4.484 1 96.88 247 GLY B C 1
ATOM 4355 O O . GLY B 1 247 ? 15.398 18.453 -4 1 96.88 247 GLY B O 1
ATOM 4356 N N . ALA B 1 248 ? 14.094 16.734 -4.633 1 96.81 248 ALA B N 1
ATOM 4357 C CA . ALA B 1 248 ? 12.844 17.438 -4.324 1 96.81 248 ALA B CA 1
ATOM 4358 C C . ALA B 1 248 ? 12.75 17.766 -2.84 1 96.81 248 ALA B C 1
ATOM 4360 O O . ALA B 1 248 ? 12.281 18.844 -2.467 1 96.81 248 ALA B O 1
ATOM 4361 N N . TRP 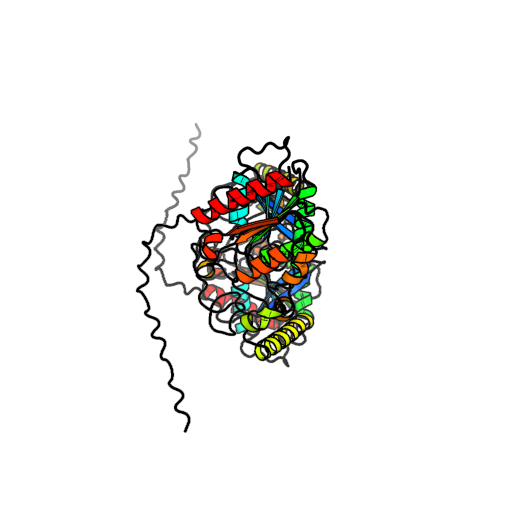B 1 249 ? 13.242 16.891 -2.029 1 96.12 249 TRP B N 1
ATOM 4362 C CA . TRP B 1 249 ? 13.195 17.047 -0.579 1 96.12 249 TRP B CA 1
ATOM 4363 C C . TRP B 1 249 ? 14.086 18.203 -0.132 1 96.12 249 TRP B C 1
ATOM 4365 O O . TRP B 1 249 ? 13.664 19.047 0.667 1 96.12 249 TRP B O 1
ATOM 4375 N N . ILE B 1 250 ? 15.242 18.297 -0.675 1 95.62 250 ILE B N 1
ATOM 4376 C CA . ILE B 1 250 ? 16.219 19.297 -0.289 1 95.62 250 ILE B CA 1
ATOM 4377 C C . ILE B 1 250 ? 15.781 20.672 -0.802 1 95.62 250 ILE B C 1
ATOM 4379 O O . ILE B 1 250 ? 15.961 21.688 -0.123 1 95.62 250 ILE B O 1
ATOM 4383 N N . ASP B 1 251 ? 15.125 20.688 -1.932 1 94.75 251 ASP B N 1
ATOM 4384 C CA . ASP B 1 251 ? 14.805 21.953 -2.582 1 94.75 251 ASP B CA 1
ATOM 4385 C C . ASP B 1 251 ? 13.453 22.484 -2.102 1 94.75 251 ASP B C 1
ATOM 4387 O O . ASP B 1 251 ? 13.086 23.609 -2.418 1 94.75 251 ASP B O 1
ATOM 4391 N N . TRP B 1 252 ? 12.719 21.672 -1.371 1 95.75 252 TRP B N 1
ATOM 4392 C CA . TRP B 1 252 ? 11.406 22.047 -0.852 1 95.75 252 TRP B CA 1
ATOM 4393 C C . TRP B 1 252 ? 11.516 23.234 0.092 1 95.75 252 TRP B C 1
ATOM 4395 O O . TRP B 1 252 ? 12.352 23.25 1 1 95.75 252 TRP B O 1
ATOM 4405 N N . ASP B 1 253 ? 10.656 24.328 -0.155 1 96 253 ASP B N 1
ATOM 4406 C CA . ASP B 1 253 ? 10.758 25.578 0.616 1 96 253 ASP B CA 1
ATOM 4407 C C . ASP B 1 253 ? 9.375 26.094 0.994 1 96 253 ASP B C 1
ATOM 4409 O O . ASP B 1 253 ? 8.93 27.109 0.457 1 96 253 ASP B O 1
ATOM 4413 N N . PRO B 1 254 ? 8.773 25.484 1.968 1 96.75 254 PRO B N 1
ATOM 4414 C CA . PRO B 1 254 ? 7.445 25.953 2.387 1 96.75 254 PRO B CA 1
ATOM 4415 C C . PRO B 1 254 ? 7.477 27.344 3.012 1 96.75 254 PRO B C 1
ATOM 4417 O O . PRO B 1 254 ? 6.465 28.047 2.996 1 96.75 254 PRO B O 1
ATOM 4420 N N . VAL B 1 255 ? 8.578 27.781 3.531 1 96.25 255 VAL B N 1
ATOM 4421 C CA . VAL B 1 255 ? 8.688 29.109 4.129 1 96.25 255 VAL B CA 1
ATOM 4422 C C . VAL B 1 255 ? 8.422 30.188 3.066 1 96.25 255 VAL B C 1
ATOM 4424 O O . VAL B 1 255 ? 7.703 31.156 3.316 1 96.25 255 VAL B O 1
ATOM 4427 N N . ALA B 1 256 ? 8.938 29.938 1.94 1 93.19 256 ALA B N 1
ATOM 4428 C CA . ALA B 1 256 ? 8.75 30.875 0.839 1 93.19 256 ALA B CA 1
ATOM 4429 C C . ALA B 1 256 ? 7.285 30.906 0.4 1 93.19 256 ALA B C 1
ATOM 4431 O O . ALA B 1 256 ? 6.824 31.906 -0.162 1 93.19 256 ALA B O 1
ATOM 4432 N N . GLN B 1 257 ? 6.52 29.859 0.638 1 94.25 257 GLN B N 1
ATOM 4433 C CA . GLN B 1 257 ? 5.121 29.766 0.227 1 94.25 257 GLN B CA 1
ATOM 4434 C C . GLN B 1 257 ? 4.211 30.5 1.203 1 94.25 257 GLN B C 1
ATOM 4436 O O . GLN B 1 257 ? 3.072 30.844 0.865 1 94.25 257 GLN B O 1
ATOM 4441 N N . ALA B 1 258 ? 4.66 30.734 2.367 1 96.88 258 ALA B N 1
ATOM 4442 C CA . ALA B 1 258 ? 3.836 31.234 3.467 1 96.88 258 ALA B CA 1
ATOM 4443 C C . ALA B 1 258 ? 3.209 32.594 3.113 1 96.88 258 ALA B C 1
ATOM 4445 O O . ALA B 1 258 ? 2.045 32.844 3.439 1 96.88 258 ALA B O 1
ATOM 4446 N N . SER B 1 259 ? 3.926 33.438 2.402 1 95.5 259 SER B N 1
ATOM 4447 C CA . SER B 1 259 ? 3.438 34.781 2.1 1 95.5 259 SER B CA 1
ATOM 4448 C C . SER B 1 259 ? 2.283 34.75 1.104 1 95.5 259 SER B C 1
ATOM 4450 O O . SER B 1 259 ? 1.566 35.719 0.933 1 95.5 259 SER B O 1
ATOM 4452 N N . LEU B 1 260 ? 2.088 33.562 0.454 1 96.69 260 LEU B N 1
ATOM 4453 C CA . LEU B 1 260 ? 1.063 33.438 -0.576 1 96.69 260 LEU B CA 1
ATOM 4454 C C . LEU B 1 260 ? -0.225 32.875 0.011 1 96.69 260 LEU B C 1
ATOM 4456 O O . LEU B 1 260 ? -1.257 32.844 -0.664 1 96.69 260 LEU B O 1
ATOM 4460 N N . VAL B 1 261 ? -0.199 32.5 1.245 1 97.06 261 VAL B N 1
ATOM 4461 C CA . VAL B 1 261 ? -1.356 31.875 1.889 1 97.06 261 VAL B CA 1
ATOM 4462 C C . VAL B 1 261 ? -2.408 32.938 2.186 1 97.06 261 VAL B C 1
ATOM 4464 O O . VAL B 1 261 ? -2.098 34 2.77 1 97.06 261 VAL B O 1
ATOM 4467 N N . GLN B 1 262 ? -3.635 32.625 1.776 1 92.25 262 GLN B N 1
ATOM 4468 C CA . GLN B 1 262 ? -4.711 33.594 1.975 1 92.25 262 GLN B CA 1
ATOM 4469 C C . GLN B 1 262 ? -5.703 33.094 3.023 1 92.25 262 GLN B C 1
ATOM 4471 O O . GLN B 1 262 ? -6.441 33.906 3.609 1 92.25 262 GLN B O 1
ATOM 4476 N N . ALA B 1 263 ? -5.699 31.891 3.281 1 97 263 ALA B N 1
ATOM 4477 C CA . ALA B 1 263 ? -6.66 31.312 4.215 1 97 263 ALA B CA 1
ATOM 4478 C C . ALA B 1 263 ? -6.266 31.594 5.66 1 97 263 ALA B C 1
ATOM 4480 O O . ALA B 1 263 ? -5.082 31.594 6 1 97 263 ALA B O 1
ATOM 4481 N N . PRO B 1 264 ? -7.316 31.859 6.547 1 98.56 264 PRO B N 1
ATOM 4482 C CA . PRO B 1 264 ? -7.004 31.938 7.977 1 98.56 264 PRO B CA 1
ATOM 4483 C C . PRO B 1 264 ? -6.152 30.75 8.445 1 98.56 264 PRO B C 1
ATOM 4485 O O . PRO B 1 264 ? -6.406 29.609 8.07 1 98.56 264 PRO B O 1
ATOM 4488 N N . THR B 1 265 ? -5.109 31.078 9.266 1 98.81 265 THR B N 1
ATOM 4489 C CA . THR B 1 265 ? -4.102 30.062 9.594 1 98.81 265 THR B CA 1
ATOM 4490 C C . THR B 1 265 ? -3.883 30 11.102 1 98.81 265 THR B C 1
ATOM 4492 O O . THR B 1 265 ? -3.689 31.016 11.758 1 98.81 265 THR B O 1
ATOM 4495 N N . LEU B 1 266 ? -3.953 28.766 11.633 1 98.94 266 LEU B N 1
ATOM 4496 C CA . LEU B 1 266 ? -3.545 28.484 13.008 1 98.94 266 LEU B CA 1
ATOM 4497 C C . LEU B 1 266 ? -2.256 27.672 13.031 1 98.94 266 LEU B C 1
ATOM 4499 O O . LEU B 1 266 ? -2.154 26.641 12.367 1 98.94 266 LEU B O 1
ATOM 4503 N N . ILE B 1 267 ? -1.267 28.172 13.742 1 98.88 267 ILE B N 1
ATOM 4504 C CA . ILE B 1 267 ? -0.028 27.438 13.977 1 98.88 267 ILE B CA 1
ATOM 4505 C C . ILE B 1 267 ? 0.057 27.031 15.445 1 98.88 267 ILE B C 1
ATOM 4507 O O . ILE B 1 267 ? 0.067 27.875 16.344 1 98.88 267 ILE B O 1
ATOM 4511 N N . VAL B 1 268 ? 0.022 25.75 15.703 1 98.94 268 VAL B N 1
ATOM 4512 C CA . VAL B 1 268 ? 0.317 25.219 17.031 1 98.94 268 VAL B CA 1
ATOM 4513 C C . VAL B 1 268 ? 1.729 24.641 17.062 1 98.94 268 VAL B C 1
ATOM 4515 O O . VAL B 1 268 ? 2.037 23.703 16.312 1 98.94 268 VAL B O 1
ATOM 4518 N N . HIS B 1 269 ? 2.523 25.172 17.891 1 98.88 269 HIS B N 1
ATOM 4519 C CA . HIS B 1 269 ? 3.92 24.75 17.969 1 98.88 269 HIS B CA 1
ATOM 4520 C C . HIS B 1 269 ? 4.426 24.766 19.406 1 98.88 269 HIS B C 1
ATOM 4522 O O . HIS B 1 269 ? 3.643 24.953 20.344 1 98.88 269 HIS B O 1
ATOM 4528 N N . SER B 1 270 ? 5.66 24.375 19.562 1 98.75 270 SER B N 1
ATOM 4529 C CA . SER B 1 270 ? 6.301 24.359 20.875 1 98.75 270 SER B CA 1
ATOM 4530 C C . SER B 1 270 ? 7.754 24.812 20.797 1 98.75 270 SER B C 1
ATOM 4532 O O . SER B 1 270 ? 8.445 24.5 19.812 1 98.75 270 SER B O 1
ATOM 4534 N N . GLU B 1 271 ? 8.211 25.422 21.938 1 98.06 271 GLU B N 1
ATOM 4535 C CA . GLU B 1 271 ? 9.625 25.797 22 1 98.06 271 GLU B CA 1
ATOM 4536 C C . GLU B 1 271 ? 10.523 24.578 22.062 1 98.06 271 GLU B C 1
ATOM 4538 O O . GLU B 1 271 ? 11.711 24.641 21.734 1 98.06 271 GLU B O 1
ATOM 4543 N N . ASN B 1 272 ? 9.93 23.5 22.422 1 97.44 272 ASN B N 1
ATOM 4544 C CA . ASN B 1 272 ? 10.695 22.266 22.609 1 97.44 272 ASN B CA 1
ATOM 4545 C C . ASN B 1 272 ? 10.492 21.312 21.438 1 97.44 272 ASN B C 1
ATOM 4547 O O . ASN B 1 272 ? 10.992 20.172 21.469 1 97.44 272 ASN B O 1
ATOM 4551 N N . ALA B 1 273 ? 9.727 21.766 20.406 1 96.44 273 ALA B N 1
ATOM 4552 C CA . ALA B 1 273 ? 9.578 20.969 19.188 1 96.44 273 ALA B CA 1
ATOM 4553 C C . ALA B 1 273 ? 10.672 21.312 18.188 1 96.44 273 ALA B C 1
ATOM 4555 O O . ALA B 1 273 ? 11.477 22.219 18.406 1 96.44 273 ALA B O 1
ATOM 4556 N N . ALA B 1 274 ? 10.664 20.5 17.172 1 90.94 274 ALA B N 1
ATOM 4557 C CA . ALA B 1 274 ? 11.664 20.719 16.141 1 90.94 274 ALA B CA 1
ATOM 4558 C C . ALA B 1 274 ? 11.43 22.062 15.43 1 90.94 274 ALA B C 1
ATOM 4560 O O . ALA B 1 274 ? 10.297 22.391 15.062 1 90.94 274 ALA B O 1
ATOM 4561 N N . PHE B 1 275 ? 12.438 22.906 15.359 1 92.44 275 PHE B N 1
ATOM 4562 C CA . PHE B 1 275 ? 12.578 24.078 14.523 1 92.44 275 PHE B CA 1
ATOM 4563 C C . PHE B 1 275 ? 11.531 25.125 14.875 1 92.44 275 PHE B C 1
ATOM 4565 O O . PHE B 1 275 ? 10.812 25.625 14 1 92.44 275 PHE B O 1
ATOM 4572 N N . PRO B 1 276 ? 11.445 25.562 16.078 1 97 276 PRO B N 1
ATOM 4573 C CA . PRO B 1 276 ? 10.469 26.578 16.469 1 97 276 PRO B CA 1
ATOM 4574 C C . PRO B 1 276 ? 10.711 27.922 15.773 1 97 276 PRO B C 1
ATOM 4576 O O . PRO B 1 276 ? 9.758 28.672 15.531 1 97 276 PRO B O 1
ATOM 4579 N N . ASP B 1 277 ? 11.984 28.234 15.445 1 96.44 277 ASP B N 1
ATOM 4580 C CA . ASP B 1 277 ? 12.297 29.484 14.773 1 96.44 277 ASP B CA 1
ATOM 4581 C C . ASP B 1 277 ? 11.648 29.547 13.391 1 96.44 277 ASP B C 1
ATOM 4583 O O . ASP B 1 277 ? 11.188 30.594 12.961 1 96.44 277 ASP B O 1
ATOM 4587 N N . GLN B 1 278 ? 11.641 28.438 12.75 1 96.88 278 GLN B N 1
ATOM 4588 C CA . GLN B 1 278 ? 11 28.406 11.445 1 96.88 278 GLN B CA 1
ATOM 4589 C C . GLN B 1 278 ? 9.5 28.641 11.562 1 96.88 278 GLN B C 1
ATOM 4591 O O . GLN B 1 278 ? 8.891 29.25 10.68 1 96.88 278 GLN B O 1
ATOM 4596 N N . ALA B 1 279 ? 8.844 28.156 12.586 1 98.25 279 ALA B N 1
ATOM 4597 C CA . ALA B 1 279 ? 7.43 28.438 12.82 1 98.25 279 ALA B CA 1
ATOM 4598 C C . ALA B 1 279 ? 7.18 29.938 12.984 1 98.25 279 ALA B C 1
ATOM 4600 O O . ALA B 1 279 ? 6.207 30.469 12.445 1 98.25 279 ALA B O 1
ATOM 4601 N N . ARG B 1 280 ? 8.117 30.609 13.688 1 98.25 280 ARG B N 1
ATOM 4602 C CA . ARG B 1 280 ? 8.008 32.062 13.859 1 98.25 280 ARG B CA 1
ATOM 4603 C C . ARG B 1 280 ? 8.125 32.781 12.523 1 98.25 280 ARG B C 1
ATOM 4605 O O . ARG B 1 280 ? 7.395 33.719 12.266 1 98.25 280 ARG B O 1
ATOM 4612 N N . ILE B 1 281 ? 9.023 32.281 11.727 1 97.88 281 ILE B N 1
ATOM 4613 C CA . ILE B 1 281 ? 9.242 32.906 10.43 1 97.88 281 ILE B CA 1
ATOM 4614 C C . ILE B 1 281 ? 8 32.719 9.555 1 97.88 281 ILE B C 1
ATOM 4616 O O . ILE B 1 281 ? 7.543 33.688 8.93 1 97.88 281 ILE B O 1
ATOM 4620 N N . VAL B 1 282 ? 7.441 31.531 9.547 1 98.38 282 VAL B N 1
ATOM 4621 C CA . VAL B 1 282 ? 6.242 31.266 8.758 1 98.38 282 VAL B CA 1
ATOM 4622 C C . VAL B 1 282 ? 5.098 32.156 9.25 1 98.38 282 VAL B C 1
ATOM 4624 O O . VAL B 1 282 ? 4.391 32.75 8.453 1 98.38 282 VAL B O 1
ATOM 4627 N N . TYR B 1 283 ? 4.945 32.219 10.531 1 98.44 283 TYR B N 1
ATOM 4628 C CA . TYR B 1 283 ? 3.924 33.094 11.102 1 98.44 283 TYR B CA 1
ATOM 4629 C C . TYR B 1 283 ? 4.109 34.531 10.625 1 98.44 283 TYR B C 1
ATOM 4631 O O . TYR B 1 283 ? 3.139 35.188 10.258 1 98.44 283 TYR B O 1
ATOM 4639 N N . GLY B 1 284 ? 5.32 34.969 10.672 1 97.94 284 GLY B N 1
ATOM 4640 C CA . GLY B 1 284 ? 5.621 36.312 10.242 1 97.94 284 GLY B CA 1
ATOM 4641 C C . GLY B 1 284 ? 5.32 36.562 8.781 1 97.94 284 GLY B C 1
ATOM 4642 O O . GLY B 1 284 ? 4.887 37.656 8.398 1 97.94 284 GLY B O 1
ATOM 4643 N N . ASN B 1 285 ? 5.512 35.531 7.961 1 97.31 285 ASN B N 1
ATOM 4644 C CA . ASN B 1 285 ? 5.359 35.656 6.516 1 97.31 285 ASN B CA 1
ATOM 4645 C C . ASN B 1 285 ? 3.893 35.594 6.102 1 97.31 285 ASN B C 1
ATOM 4647 O O . ASN B 1 285 ? 3.516 36.156 5.055 1 97.31 285 ASN B O 1
ATOM 4651 N N . ILE B 1 286 ? 3.066 34.938 6.871 1 97.31 286 ILE B N 1
ATOM 4652 C CA . ILE B 1 286 ? 1.646 34.812 6.555 1 97.31 286 ILE B CA 1
ATOM 4653 C C . ILE B 1 286 ? 0.983 36.188 6.691 1 97.31 286 ILE B C 1
ATOM 4655 O O . ILE B 1 286 ? 1.188 36.906 7.684 1 97.31 286 ILE B O 1
ATOM 4659 N N . ARG B 1 287 ? 0.162 36.562 5.738 1 92.5 287 ARG B N 1
ATOM 4660 C CA . ARG B 1 287 ? -0.409 37.906 5.715 1 92.5 287 ARG B CA 1
ATOM 4661 C C . ARG B 1 287 ? -1.909 37.844 5.988 1 92.5 287 ARG B C 1
ATOM 4663 O O . ARG B 1 287 ? -2.521 38.875 6.266 1 92.5 287 ARG B O 1
ATOM 4670 N N . SER B 1 288 ? -2.508 36.688 5.977 1 91.81 288 SER B N 1
ATOM 4671 C CA . SER B 1 288 ? -3.924 36.5 6.277 1 91.81 288 SER B CA 1
ATOM 4672 C C . SER B 1 288 ? -4.168 36.469 7.785 1 91.81 288 SER B C 1
ATOM 4674 O O . SER B 1 288 ? -3.25 36.688 8.57 1 91.81 288 SER B O 1
ATOM 4676 N N . GLN B 1 289 ? -5.504 36.375 8.094 1 96.25 289 GLN B N 1
ATOM 4677 C CA . GLN B 1 289 ? -5.801 36.125 9.5 1 96.25 289 GLN B CA 1
ATOM 4678 C C . GLN B 1 289 ? -4.973 34.969 10.039 1 96.25 289 GLN B C 1
ATOM 4680 O O . GLN B 1 289 ? -4.848 33.938 9.375 1 96.25 289 GLN B O 1
ATOM 4685 N 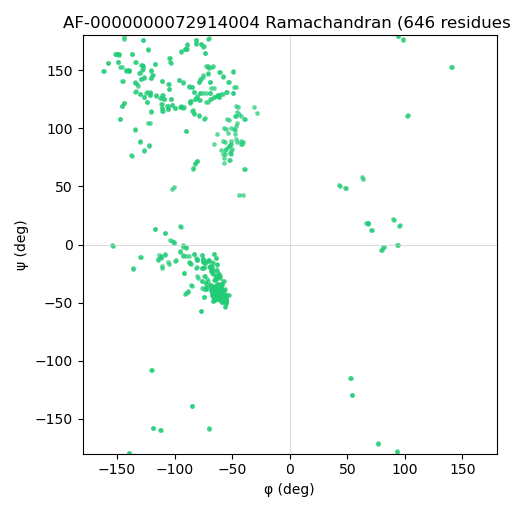N . LYS B 1 290 ? -4.328 35.188 11.18 1 98.12 290 LYS B N 1
ATOM 4686 C CA . LYS B 1 290 ? -3.416 34.188 11.703 1 98.12 290 LYS B CA 1
ATOM 4687 C C . LYS B 1 290 ? -3.414 34.188 13.227 1 98.12 290 LYS B C 1
ATOM 4689 O O . LYS B 1 290 ? -3.723 35.188 13.859 1 98.12 290 LYS B O 1
ATOM 4694 N N . GLU B 1 291 ? -3.102 33.062 13.766 1 98.56 291 GLU B N 1
ATOM 4695 C CA . GLU B 1 291 ? -2.885 32.844 15.188 1 98.56 291 GLU B CA 1
ATOM 4696 C C . GLU B 1 291 ? -1.789 31.797 15.43 1 98.56 291 GLU B C 1
ATOM 4698 O O . GLU B 1 291 ? -1.655 30.844 14.656 1 98.56 291 GLU B O 1
ATOM 4703 N N . ILE B 1 292 ? -0.96 32.031 16.438 1 98.75 292 ILE B N 1
ATOM 4704 C CA . ILE B 1 292 ? 0.02 31.031 16.828 1 98.75 292 ILE B CA 1
ATOM 4705 C C . ILE B 1 292 ? -0.15 30.703 18.312 1 98.75 292 ILE B C 1
ATOM 4707 O O . ILE B 1 292 ? -0.332 31.609 19.141 1 98.75 292 ILE B O 1
ATOM 4711 N N . VAL B 1 293 ? -0.216 29.469 18.609 1 98.88 293 VAL B N 1
ATOM 4712 C CA . VAL B 1 293 ? -0.269 28.953 19.984 1 98.88 293 VAL B CA 1
ATOM 4713 C C . VAL B 1 293 ? 1.03 28.234 20.312 1 98.88 293 VAL B C 1
ATOM 4715 O O . VAL B 1 293 ? 1.378 27.25 19.641 1 98.88 293 VAL B O 1
ATOM 4718 N N . TRP B 1 294 ? 1.735 28.703 21.25 1 98.69 294 TRP B N 1
ATOM 4719 C CA . TRP B 1 294 ? 2.92 28.016 21.75 1 98.69 294 TRP B CA 1
ATOM 4720 C C . TRP B 1 294 ? 2.561 27.062 22.891 1 98.69 294 TRP B C 1
ATOM 4722 O O . TRP B 1 294 ? 2.459 27.484 24.047 1 98.69 294 TRP B O 1
ATOM 4732 N N . ALA B 1 295 ? 2.412 25.828 22.562 1 98.44 295 ALA B N 1
ATOM 4733 C CA . ALA B 1 295 ? 2.02 24.797 23.516 1 98.44 295 ALA B CA 1
ATOM 4734 C C . ALA B 1 295 ? 3.242 24.172 24.188 1 98.44 295 ALA B C 1
ATOM 4736 O O . ALA B 1 295 ? 4.375 24.406 23.75 1 98.44 295 ALA B O 1
ATOM 4737 N N . GLU B 1 296 ? 2.975 23.406 25.25 1 97.12 296 GLU B N 1
ATOM 4738 C CA . GLU B 1 296 ? 4.031 22.656 25.922 1 97.12 296 GLU B CA 1
ATOM 4739 C C . GLU B 1 296 ? 4.148 21.234 25.375 1 97.12 296 GLU B C 1
ATOM 4741 O O . GLU B 1 296 ? 3.139 20.609 25.047 1 97.12 296 GLU B O 1
ATOM 4746 N N . GLY B 1 297 ? 5.414 20.797 25.219 1 97.56 297 GLY B N 1
ATOM 4747 C CA . GLY B 1 297 ? 5.656 19.438 24.781 1 97.56 297 GLY B CA 1
ATOM 4748 C C . GLY B 1 297 ? 6.812 19.312 23.797 1 97.56 297 GLY B C 1
ATOM 4749 O O . GLY B 1 297 ? 7.148 20.281 23.109 1 97.56 297 GLY B O 1
ATOM 4750 N N . ALA B 1 298 ? 7.379 18.125 23.859 1 97.75 298 ALA B N 1
ATOM 4751 C CA . ALA B 1 298 ? 8.383 17.812 22.844 1 97.75 298 ALA B CA 1
ATOM 4752 C C . ALA B 1 298 ? 7.727 17.469 21.516 1 97.75 298 ALA B C 1
ATOM 4754 O O . ALA B 1 298 ? 6.508 17.312 21.438 1 97.75 298 ALA B O 1
ATOM 4755 N N . HIS B 1 299 ? 8.5 17.328 20.531 1 97.88 299 HIS B N 1
ATOM 4756 C CA . HIS B 1 299 ? 8.008 17.188 19.156 1 97.88 299 HIS B CA 1
ATOM 4757 C C . HIS B 1 299 ? 7.027 16.031 19.047 1 97.88 299 HIS B C 1
ATOM 4759 O O . HIS B 1 299 ? 5.902 16.219 18.578 1 97.88 299 HIS B O 1
ATOM 4765 N N . TYR B 1 300 ? 7.406 14.867 19.578 1 98.19 300 TYR B N 1
ATOM 4766 C CA . TYR B 1 300 ? 6.586 13.68 19.375 1 98.19 300 TYR B CA 1
ATOM 4767 C C . TYR B 1 300 ? 5.41 13.664 20.344 1 98.19 300 TYR B C 1
ATOM 4769 O O . TYR B 1 300 ? 4.477 12.875 20.172 1 98.19 300 TYR B O 1
ATOM 4777 N N . ASP B 1 301 ? 5.441 14.531 21.344 1 98.25 301 ASP B N 1
ATOM 4778 C CA . ASP B 1 301 ? 4.273 14.664 22.203 1 98.25 301 ASP B CA 1
ATOM 4779 C C . ASP B 1 301 ? 3.047 15.102 21.406 1 98.25 301 ASP B C 1
ATOM 4781 O O . ASP B 1 301 ? 1.918 14.742 21.75 1 98.25 301 ASP B O 1
ATOM 4785 N N . PHE B 1 302 ? 3.314 15.812 20.375 1 98.75 302 PHE B N 1
ATOM 4786 C CA . PHE B 1 302 ? 2.219 16.297 19.547 1 98.75 302 PHE B CA 1
ATOM 4787 C C . PHE B 1 302 ? 1.667 15.188 18.672 1 98.75 302 PHE B C 1
ATOM 4789 O O . PHE B 1 302 ? 0.627 15.359 18.031 1 98.75 302 PHE B O 1
ATOM 4796 N N . TYR B 1 303 ? 2.355 14.047 18.656 1 98.69 303 TYR B N 1
ATOM 4797 C CA . TYR B 1 303 ? 1.888 12.945 17.812 1 98.69 303 TYR B CA 1
ATOM 4798 C C . TYR B 1 303 ? 0.9 12.07 18.578 1 98.69 303 TYR B C 1
ATOM 4800 O O . TYR B 1 303 ? -0.118 11.648 18.016 1 98.69 303 TYR B O 1
ATOM 4808 N N . ASP B 1 304 ? 1.268 11.852 19.922 1 97.56 304 ASP B N 1
ATOM 4809 C CA . ASP B 1 304 ? 0.49 10.758 20.5 1 97.56 304 ASP B CA 1
ATOM 4810 C C . ASP B 1 304 ? 0.388 10.906 22.016 1 97.56 304 ASP B C 1
ATOM 4812 O O . ASP B 1 304 ? -0.123 10.023 22.703 1 97.56 304 ASP B O 1
ATOM 4816 N N . ASN B 1 305 ? 1.016 11.969 22.562 1 97.62 305 ASN B N 1
ATOM 4817 C CA . ASN B 1 305 ? 0.738 12.234 23.969 1 97.62 305 ASN B CA 1
ATOM 4818 C C . ASN B 1 305 ? -0.697 12.711 24.188 1 97.62 305 ASN B C 1
ATOM 4820 O O . ASN B 1 305 ? -1.109 13.727 23.609 1 97.62 305 ASN B O 1
ATOM 4824 N N . ALA B 1 306 ? -1.453 12.055 25.047 1 96.94 306 ALA B N 1
ATOM 4825 C CA . ALA B 1 306 ? -2.895 12.266 25.156 1 96.94 306 ALA B CA 1
ATOM 4826 C C . ALA B 1 306 ? -3.213 13.711 25.547 1 96.94 306 ALA B C 1
ATOM 4828 O O . ALA B 1 306 ? -4.082 14.344 24.938 1 96.94 306 ALA B O 1
ATOM 4829 N N . GLU B 1 307 ? -2.584 14.219 26.484 1 97.5 307 GLU B N 1
ATOM 4830 C CA . GLU B 1 307 ? -2.867 15.562 26.984 1 97.5 307 GLU B CA 1
ATOM 4831 C C . GLU B 1 307 ? -2.531 16.625 25.938 1 97.5 307 GLU B C 1
ATOM 4833 O O . GLU B 1 307 ? -3.34 17.516 25.672 1 97.5 307 GLU B O 1
ATOM 4838 N N . THR B 1 308 ? -1.319 16.5 25.375 1 98.5 308 THR B N 1
ATOM 4839 C CA . THR B 1 308 ? -0.889 17.453 24.359 1 98.5 308 THR B CA 1
ATOM 4840 C C . THR B 1 308 ? -1.81 17.391 23.141 1 98.5 308 THR B C 1
ATOM 4842 O O . THR B 1 308 ? -2.209 18.438 22.609 1 98.5 308 THR B O 1
ATOM 4845 N N . VAL B 1 309 ? -2.193 16.219 22.719 1 98.69 309 VAL B N 1
ATOM 4846 C CA . VAL B 1 309 ? -3.041 16.031 21.547 1 98.69 309 VAL B CA 1
ATOM 4847 C C . VAL B 1 309 ? -4.434 16.594 21.812 1 98.69 309 VAL B C 1
ATOM 4849 O O . VAL B 1 309 ? -5.008 17.281 20.969 1 98.69 309 VAL B O 1
ATOM 4852 N N . ARG B 1 310 ? -4.988 16.375 22.969 1 98.12 310 ARG B N 1
ATOM 4853 C CA . ARG B 1 310 ? -6.32 16.875 23.281 1 98.12 310 ARG B CA 1
ATOM 4854 C C . ARG B 1 310 ? -6.336 18.406 23.344 1 98.12 310 ARG B C 1
ATOM 4856 O O . ARG B 1 310 ? -7.25 19.031 22.812 1 98.12 310 ARG B O 1
ATOM 4863 N N . PHE B 1 311 ? -5.348 18.938 24.016 1 98.62 311 PHE B N 1
ATOM 4864 C CA . PHE B 1 311 ? -5.223 20.391 24.062 1 98.62 311 PHE B CA 1
ATOM 4865 C C . PHE B 1 311 ? -5.176 20.969 22.656 1 98.62 311 PHE B C 1
ATOM 4867 O O . PHE B 1 311 ? -5.898 21.922 22.359 1 98.62 311 PHE B O 1
ATOM 4874 N N . THR B 1 312 ? -4.352 20.375 21.859 1 98.88 312 THR B N 1
ATOM 4875 C CA . THR B 1 312 ? -4.164 20.859 20.484 1 98.88 312 THR B CA 1
ATOM 4876 C C . THR B 1 312 ? -5.453 20.688 19.688 1 98.88 312 THR B C 1
ATOM 4878 O O . THR B 1 312 ? -5.852 21.609 18.953 1 98.88 312 THR B O 1
ATOM 4881 N N . ALA B 1 313 ? -6.09 19.578 19.797 1 98.81 313 ALA B N 1
ATOM 4882 C CA . ALA B 1 313 ? -7.32 19.297 19.062 1 98.81 313 ALA B CA 1
ATOM 4883 C C . ALA B 1 313 ? -8.414 20.297 19.422 1 98.81 313 ALA B C 1
ATOM 4885 O O . ALA B 1 313 ? -9.234 20.672 18.578 1 98.81 313 ALA B O 1
ATOM 4886 N N . ASP B 1 314 ? -8.453 20.734 20.656 1 98.88 314 ASP B N 1
ATOM 4887 C CA . ASP B 1 314 ? -9.414 21.75 21.062 1 98.88 314 ASP B CA 1
ATOM 4888 C C . ASP B 1 314 ? -9.188 23.047 20.312 1 98.88 314 ASP B C 1
ATOM 4890 O O . ASP B 1 314 ? -10.141 23.672 19.828 1 98.88 314 ASP B O 1
ATOM 4894 N N . LYS B 1 315 ? -7.914 23.438 20.25 1 98.94 315 LYS B N 1
ATOM 4895 C CA . LYS B 1 315 ? -7.582 24.672 19.531 1 98.94 315 LYS B CA 1
ATOM 4896 C C . LYS B 1 315 ? -7.922 24.531 18.047 1 98.94 315 LYS B C 1
ATOM 4898 O O . LYS B 1 315 ? -8.453 25.469 17.438 1 98.94 315 LYS B O 1
ATOM 4903 N N . LEU B 1 316 ? -7.641 23.375 17.516 1 98.94 316 LEU B N 1
ATOM 4904 C CA . LEU B 1 316 ? -7.898 23.125 16.109 1 98.94 316 LEU B CA 1
ATOM 4905 C C . LEU B 1 316 ? -9.398 23.156 15.812 1 98.94 316 LEU B C 1
ATOM 4907 O O . LEU B 1 316 ? -9.828 23.781 14.844 1 98.94 316 LEU B O 1
ATOM 4911 N N . ALA B 1 317 ? -10.156 22.469 16.609 1 98.81 317 ALA B N 1
ATOM 4912 C CA . ALA B 1 317 ? -11.602 22.422 16.406 1 98.81 317 ALA B CA 1
ATOM 4913 C C . ALA B 1 317 ? -12.211 23.828 16.469 1 98.81 317 ALA B C 1
ATOM 4915 O O . ALA B 1 317 ? -13.039 24.172 15.617 1 98.81 317 ALA B O 1
ATOM 4916 N N . LYS B 1 318 ? -11.805 24.578 17.453 1 98.81 318 LYS B N 1
ATOM 4917 C CA . LYS B 1 318 ? -12.289 25.953 17.547 1 98.81 318 LYS B CA 1
ATOM 4918 C C . LYS B 1 318 ? -11.969 26.75 16.281 1 98.81 318 LYS B C 1
ATOM 4920 O O . LYS B 1 318 ? -12.828 27.453 15.75 1 98.81 318 LYS B O 1
ATOM 4925 N N . HIS B 1 319 ? -10.727 26.625 15.828 1 98.88 319 HIS B N 1
ATOM 4926 C CA . HIS B 1 319 ? -10.289 27.312 14.625 1 98.88 319 HIS B CA 1
ATOM 4927 C C . HIS B 1 319 ? -11.133 26.906 13.422 1 98.88 319 HIS B C 1
ATOM 4929 O O . HIS B 1 319 ? -11.625 27.766 12.68 1 98.88 319 HIS B O 1
ATOM 4935 N N . PHE B 1 320 ? -11.328 25.641 13.203 1 98.88 320 PHE B N 1
ATOM 4936 C CA . PHE B 1 320 ? -12.031 25.156 12.023 1 98.88 320 PHE B CA 1
ATOM 4937 C C . PHE B 1 320 ? -13.523 25.469 12.117 1 98.88 320 PHE B C 1
ATOM 4939 O O . PHE B 1 320 ? -14.172 25.719 11.102 1 98.88 320 PHE B O 1
ATOM 4946 N N . TYR B 1 321 ? -14.148 25.516 13.312 1 98.31 321 TYR B N 1
ATOM 4947 C CA . TYR B 1 321 ? -15.531 25.953 13.461 1 98.31 321 TYR B CA 1
ATOM 4948 C C . TYR B 1 321 ? -15.695 27.406 13.078 1 98.31 321 TYR B C 1
ATOM 4950 O O . TYR B 1 321 ? -16.672 27.781 12.43 1 98.31 321 TYR B O 1
ATOM 4958 N N . THR B 1 322 ? -14.766 28.141 13.508 1 98.44 322 THR B N 1
ATOM 4959 C CA . THR B 1 322 ? -14.836 29.578 13.281 1 98.44 322 THR B CA 1
ATOM 4960 C C . THR B 1 322 ? -14.828 29.891 11.781 1 98.44 322 THR B C 1
ATOM 4962 O O . THR B 1 322 ? -15.578 30.75 11.32 1 98.44 322 THR B O 1
ATOM 4965 N N . TYR B 1 323 ? -14.086 29.094 11 1 98.56 323 TYR B N 1
ATOM 4966 C CA . TYR B 1 323 ? -13.82 29.562 9.641 1 98.56 323 TYR B CA 1
ATOM 4967 C C . TYR B 1 323 ? -14.477 28.656 8.609 1 98.56 323 TYR B C 1
ATOM 4969 O O . TYR B 1 323 ? -14.578 29 7.434 1 98.56 323 TYR B O 1
ATOM 4977 N N . LEU B 1 324 ? -14.945 27.453 9.023 1 98.44 324 LEU B N 1
ATOM 4978 C CA . LEU B 1 324 ? -15.461 26.5 8.031 1 98.44 324 LEU B CA 1
ATOM 4979 C C . LEU B 1 324 ? -16.969 26.312 8.195 1 98.44 324 LEU B C 1
ATOM 4981 O O . LEU B 1 324 ? -17.594 25.641 7.379 1 98.44 324 LEU B O 1
ATOM 4985 N N . SER B 1 325 ? -17.578 26.797 9.227 1 92.75 325 SER B N 1
ATOM 4986 C CA . SER B 1 325 ? -19 26.578 9.453 1 92.75 325 SER B CA 1
ATOM 4987 C C . SER B 1 325 ? -19.828 27.578 8.664 1 92.75 325 SER B C 1
ATOM 4989 O O . SER B 1 325 ? -19.359 28.672 8.336 1 92.75 325 SER B O 1
#

pLDDT: mean 91.29, std 17.84, range [24.23, 99.0]

Foldseek 3Di:
DPPPPPPPPPPPPPPPPPDPPPVLPFDDQPFQFDWDWADFPNWIKIKTKAAAPPDDLVAAFAEEEEEEAQQAAQNFLRVVLCSLLSPVGYTYIRIDQDLHFPTHHLQHQADALVSLLSVRLRVLVVQVPRPRHQAYAYEYEAAVLLSRLVCLLPPPSHQEYEYALYHFDAPVCLQVLQVHDVSLVVLQVQLVVQVVVCVVPVDFDKAFCEEDDPPRHVHYDDDPQCVDCVHRVDPSGDRIHTSNNSVNVSHRGSLVSLLSRAHEYEYEHEPQEPPVVSVVSSQVNHDYNYYYHHDDDYSCCCTTRPVNVNVVSVVVSVRSVVGGD/DPPPPPPPPPPPPPPPPPPPVPVLPFDDQPFQFDWDWDDFPNWIKIKTKAAAPPDDLVAAAAEEEEEEAQQAAQNFLSVVLCSLLSPVGYTYIRIDQDLHFPTHHLQHQADALVSLLSVRLRVLVVQVPRPRHQAYAYEYEAAVLLSRLVCLLPPPSHQEYEYALYHFDAPVCLQVLQVHDVSLVVLQVQLVVQVVVCVVPVDFDKAFCEEDDPPRHVHYDDDPQCVDCVHRVDPSGDRIHTSNNSVNVSHRGSLVSLLSRAHEYEYEHEPQEPPVVSVVSSQVNHDYNYDYHHDDDYSCCCTTRPVNVNVVSVVVSVRSVVGGD

Solvent-accessible surface area (backbone atoms only — not comparable to full-atom values): 32493 Å² total; per-residue (Å²): 134,83,78,77,78,77,77,77,78,75,75,76,75,69,76,75,69,77,70,72,82,61,78,69,56,58,67,72,74,85,71,82,55,44,43,32,34,44,68,44,94,78,42,23,34,22,31,37,40,22,63,29,84,84,66,50,84,91,43,65,25,24,29,32,38,24,33,32,43,79,76,45,33,26,82,38,49,13,28,46,50,19,42,51,28,3,71,65,54,24,32,15,32,5,36,14,43,57,18,27,54,68,9,14,48,63,64,53,36,36,54,47,65,69,60,45,24,52,45,50,51,35,48,47,53,59,50,67,71,37,88,37,42,58,28,36,28,38,35,10,28,23,42,17,27,21,42,49,32,52,34,36,44,70,37,84,66,39,45,29,38,35,24,38,50,32,37,49,46,30,79,86,48,37,39,74,74,50,68,30,68,67,42,43,52,50,41,36,51,47,7,51,51,32,44,51,42,25,75,74,71,28,35,57,53,71,35,26,33,60,23,62,51,85,86,48,22,78,41,50,41,92,46,65,53,63,69,32,63,90,59,54,35,35,55,80,51,64,72,39,25,22,43,45,16,37,43,52,54,63,68,43,42,33,45,76,35,22,56,53,25,60,32,38,34,40,39,37,36,20,86,61,19,68,58,43,66,43,51,52,50,32,57,67,40,36,72,35,59,68,48,75,45,80,46,81,47,46,50,66,31,63,48,44,32,39,67,46,35,51,56,49,38,51,56,49,42,54,53,43,51,71,57,18,95,135,83,78,75,77,77,77,77,78,76,76,77,75,68,77,75,68,76,71,72,83,61,77,70,55,56,67,71,73,85,72,84,55,46,43,31,32,45,68,43,95,79,42,21,34,23,32,37,40,23,63,28,82,85,65,50,85,90,44,66,24,24,29,34,39,26,32,31,44,78,77,46,32,26,82,37,49,13,26,45,50,20,42,50,28,4,71,66,53,25,32,14,32,6,34,15,44,56,17,27,54,69,10,15,48,60,63,54,36,37,52,46,66,70,60,47,24,53,45,51,50,34,47,47,53,59,52,66,70,36,87,37,42,58,26,36,29,38,35,10,28,24,42,17,27,23,42,48,33,52,34,34,45,72,38,86,66,37,45,29,37,35,24,39,49,32,37,50,46,31,80,87,49,37,39,75,76,50,67,29,66,67,42,44,52,50,40,35,51,48,7,51,52,31,44,49,42,25,76,75,70,27,36,57,52,70,37,25,32,60,24,60,52,86,86,46,22,80,41,49,41,92,46,67,53,62,69,32,63,90,60,53,35,35,55,80,50,63,73,38,26,23,42,46,15,37,44,52,56,64,66,42,42,34,45,77,34,22,57,53,25,61,33,37,34,40,39,38,34,19,85,60,19,68,58,43,67,43,52,52,51,32,57,67,40,36,73,35,58,69,49,76,44,80,47,81,49,46,52,66,32,62,48,44,31,37,68,46,36,50,55,49,36,53,56,49,41,54,52,42,50,72,57,18,95

Nearest PDB structures (foldseek):
  5xb6-assembly6_K  TM=8.629E-01  e=8.060E-24  Escherichia coli K-12
  7qjm-assembly2_B  TM=8.200E-01  e=3.406E-21  Chloroflexus sp. MS-G
  7d79-assembly2_C  TM=8.350E-01  e=2.648E-19  Beauveria bassiana ARSEF 2860
  7d79-assembly1_A  TM=8.148E-01  e=1.957E-19  Beauveria bassiana ARSEF 2860
  8yzn-assembly1_A  TM=6.428E-01  e=2.266E-12  Aquipseudomonas alcaligenes

Radius of gyration: 27.54 Å; Cα contacts (8 Å, |Δi|>4): 1472; chains: 2; bounding box: 94×90×63 Å

Organism: Fusarium oxysporum f. sp. lycopersici (strain 4287 / CBS 123668 / FGSC 9935 / NRRL 34936) (NCBI:txid426428)

Secondary structure (DSSP, 8-state):
-------------------------B----S-PEEEEEEETTEEEEEEEEPPTT--TTS-EEEEEEE-STT--TTSHHHHHHHHHHHTT-EEEEEPPTTSTTS--SSTT---HHHHHHHHHHHHHHHHT-TTEEEEEEEEETHHHHHTHHHHHH-TTEEEEEEES-----TTTHHHHTTHHHHHHHHHHHHHHHHHHHHHH-B--EEEEE-SSTTTEEE-S--HHHH-TTTT--TT----EEGGGHHHHHH--HHHHGGG--S-EEEEEETTSS-HHHHHHHHHH--SSEEEEEE-S-TTHHHHBHHHHHHHHHHHHHHHHHHH-/-------------------------B----S-PEEEEEEETTEEEEEEEEPPTT--TTS-EEEEEEE-STT--TTSHHHHHHHHHHHTT-EEEEEPPTTSTTS--SSTT---HHHHHHHHHHHHHHHHT-TTEEEEEEEEETHHHHHTHHHHHH-TTEEEEEEES-----TTTHHHHTTHHHHHHHHHHHHHHHHHHHHHH-B--EEEEE-SSTTTEEE-S--HHHH-TTTT--TT----EEGGGHHHHHH--HHHHGGG--S-EEEEE-TTSS-HHHHHHHHHH--SSEEEEE--S-TTHHHHBHHHHHHHHHHHHHHHHHHH-

InterPro domains:
  IPR000383 Xaa-Pro dipeptidyl-peptidase-like domain [PF02129] (42-300)
  IPR029058 Alpha/Beta hydrolase fold [G3DSA:3.40.50.1820] (36-320)
  IPR029058 Alpha/Beta hydrolase fold [SSF53474] (31-320)
  IPR051411 Polyketide transferase af380-like [PTHR47751] (23-323)

Sequence (650 aa):
MFKTAALLLSFNILPLIPRSAASMSTIRNTSTPKTVSFACGGDHIAGHLYLPENYDPNQRYPAVAVGGSMASVKEMMAGTYAGELARRGVISLAIDYRNWGQSGGAFRQREDPESKAVDFSAALEFLSHRSDVAGTGLLGICTSGGNVLYPAASDPRVKAIATVAGFFQSASIAPVLHGGEEAIKLKRDQGQEATKLYNDTQEIKLIKAYGGSANESASPGSKPYYEDPTRGNIREWRNEFAVASWGAWIDWDPVAQASLVQAPTLIVHSENAAFPDQARIVYGNIRSQKEIVWAEGAHYDFYDNAETVRFTADKLAKHFYTYLSMFKTAALLLSFNILPLIPRSAASMSTIRNTSTPKTVSFACGGDHIAGHLYLPENYDPNQRYPAVAVGGSMASVKEMMAGTYAGELARRGVISLAIDYRNWGQSGGAFRQREDPESKAVDFSAALEFLSHRSDVAGTGLLGICTSGGNVLYPAASDPRVKAIATVAGFFQSASIAPVLHGGEEAIKLKRDQGQEATKLYNDTQEIKLIKAYGGSANESASPGSKPYYEDPTRGNIREWRNEFAVASWGAWIDWDPVAQASLVQAPTLIVHSENAAFPDQARIVYGNIRSQKEIVWAEGAHYDFYDNAETVRFTADKLAKHFYTYLS